Protein AF-A0A212CHK0-F1 (afdb_monomer)

Secondary structure (DSSP, 8-state):
-------------PPP---------------PPP-------------SS-TTS--SSS-HHHHHHHHHHT----HHHHHHHHHHHHHHHHHHHTS-----------------------------STTHHHHHHHHHHHHHHHHHHHHHHHHHHHHHHHHHHHHHHHHHHHHHHHHHHHHHHHHHHHHHHHHHHHHHHHHHHHHHHHHHHHHHHHHHHHHHHHHHHHHHHHHHHHHHHHHHHHHHHHHHHHHHHHHHHHHHHHHHHHHHHHHHHHHHHHHHHHHHHHHHHHHHHHHHHHHHHHHHHHHHHHHHHHHHHHHHHHHHHHHHHHHHHHHHHHHHHHHHHHHHHHHHHHHHHHHHHHHHHHHHHHHHHHHHHHHHHHHHHHHHHHHHHTT--HHHHHHHHHHHTPPP-----

Solvent-accessible surface area (backbone atoms only — not comparable to full-atom values): 24988 Å² total; per-residue (Å²): 133,88,79,88,83,87,93,82,90,80,90,78,90,80,82,83,87,85,85,90,73,89,83,80,84,87,79,91,76,91,79,82,92,78,86,83,77,78,90,71,94,76,80,90,77,76,73,94,63,76,94,76,83,72,85,57,103,58,54,73,68,57,50,52,51,50,50,62,73,66,59,75,77,49,74,70,58,52,52,54,52,52,52,52,54,47,53,56,50,56,66,58,71,76,74,78,83,86,88,89,76,87,82,90,81,83,90,86,78,89,83,87,86,91,84,90,85,89,85,84,88,92,83,82,74,78,58,59,68,57,51,54,57,56,48,52,54,52,50,53,57,46,52,52,54,48,53,53,48,51,54,50,48,56,52,51,51,52,50,52,51,51,54,50,49,52,51,50,49,52,50,51,50,51,50,52,50,52,52,49,52,48,51,54,50,52,51,51,50,49,52,50,51,52,50,53,52,50,50,52,52,51,51,51,52,50,51,53,49,50,51,55,50,50,50,52,50,50,52,53,50,51,52,52,48,50,55,47,54,54,51,50,51,50,51,50,51,52,48,56,52,52,50,54,53,50,50,53,49,52,51,52,50,52,52,49,51,52,52,52,50,52,49,52,51,50,51,48,54,50,49,52,51,52,51,50,48,51,50,52,52,52,51,51,50,53,51,51,52,50,50,52,52,49,52,50,50,51,52,52,50,52,52,47,55,50,50,53,47,54,51,51,52,50,52,53,49,52,50,51,53,48,52,53,49,51,50,52,49,50,51,52,52,49,52,50,51,50,51,52,53,52,48,52,53,48,52,52,51,52,53,51,49,51,51,52,50,51,51,50,50,56,49,52,53,51,48,50,53,49,53,52,51,46,55,49,46,53,53,49,50,53,50,53,49,51,52,49,52,50,46,52,71,74,67,55,63,64,75,58,54,54,52,49,45,62,73,66,65,61,81,75,85,75,89,68,134

Organism: Cervus elaphus hippelaphus (NCBI:txid46360)

InterPro domains:
  IPR033253 Cilia- and flagella-associated protein 45 [PTHR15504] (124-412)
  IPR043597 Trichohyalin-plectin-homology domain [PF13868] (124-398)

pLDDT: mean 74.48, std 21.62, range [24.16, 97.5]

Radius of gyration: 109.78 Å; Cα contacts (8 Å, |Δi|>4): 18; chains: 1; bounding box: 224×121×288 Å

Mean predicted aligned error: 22.97 Å

Structure (mmCIF, N/CA/C/O backbone):
data_AF-A0A212CHK0-F1
#
_entry.id   AF-A0A212CHK0-F1
#
loop_
_atom_site.group_PDB
_atom_site.id
_atom_site.type_symbol
_atom_site.label_atom_id
_atom_site.label_alt_id
_atom_site.label_comp_id
_atom_site.label_asym_id
_atom_site.label_entity_id
_atom_site.label_seq_id
_atom_site.pdbx_PDB_ins_code
_atom_site.Cartn_x
_atom_site.Cartn_y
_atom_site.Cartn_z
_atom_site.occupancy
_atom_site.B_iso_or_equiv
_atom_site.auth_seq_id
_atom_site.auth_comp_id
_atom_site.auth_asym_id
_atom_site.auth_atom_id
_atom_site.pdbx_PDB_model_num
ATOM 1 N N . MET A 1 1 ? -15.078 -37.790 51.119 1.00 42.59 1 MET A N 1
ATOM 2 C CA . MET A 1 1 ? -13.615 -37.647 51.281 1.00 42.59 1 MET A CA 1
ATOM 3 C C . MET A 1 1 ? -13.174 -36.686 50.179 1.00 42.59 1 MET A C 1
ATOM 5 O O . MET A 1 1 ? -13.215 -37.081 49.029 1.00 42.59 1 MET A O 1
ATOM 9 N N . CYS A 1 2 ? -13.102 -35.363 50.384 1.00 36.34 2 CYS A N 1
ATOM 10 C CA . CYS A 1 2 ? -12.072 -34.629 51.151 1.00 36.34 2 CYS A CA 1
ATOM 11 C C . CYS A 1 2 ? -10.680 -35.168 50.753 1.00 36.34 2 CYS A C 1
ATOM 13 O O . CYS A 1 2 ? -10.443 -36.338 51.008 1.00 36.34 2 CYS A O 1
ATOM 15 N N . THR A 1 3 ? -9.770 -34.458 50.074 1.00 38.00 3 THR A N 1
ATOM 16 C CA . THR A 1 3 ? -9.268 -33.097 50.336 1.00 38.00 3 THR A CA 1
ATOM 17 C C . THR A 1 3 ? -8.297 -32.599 49.233 1.00 38.00 3 THR A C 1
ATOM 19 O O . THR A 1 3 ? -7.500 -33.409 48.787 1.00 38.00 3 THR A O 1
ATOM 22 N N . TRP A 1 4 ? -8.337 -31.284 48.911 1.00 39.66 4 TRP A N 1
ATOM 23 C CA . TRP A 1 4 ? -7.228 -30.304 48.680 1.00 39.66 4 TRP A CA 1
ATOM 24 C C . TRP A 1 4 ? -6.095 -30.644 47.665 1.00 39.66 4 TRP A C 1
ATOM 26 O O . TRP A 1 4 ? -5.587 -31.747 47.658 1.00 39.66 4 TRP A O 1
ATOM 36 N N . GLY A 1 5 ? -5.548 -29.776 46.799 1.00 36.69 5 GLY A N 1
ATOM 37 C CA . GLY A 1 5 ? -5.554 -28.315 46.643 1.00 36.69 5 GLY A CA 1
ATOM 38 C C . GLY A 1 5 ? -4.113 -27.777 46.429 1.00 36.69 5 GLY A C 1
ATOM 39 O O . GLY A 1 5 ? -3.226 -28.189 47.164 1.00 36.69 5 GLY A O 1
ATOM 40 N N . ARG A 1 6 ? -3.947 -26.781 45.525 1.00 38.72 6 ARG A N 1
ATOM 41 C CA . ARG A 1 6 ? -2.840 -25.771 45.416 1.00 38.72 6 ARG A CA 1
ATOM 42 C C . ARG A 1 6 ? -1.555 -26.201 44.655 1.00 38.72 6 ARG A C 1
ATOM 44 O O . ARG A 1 6 ? -0.925 -27.168 45.044 1.00 38.72 6 ARG A O 1
ATOM 51 N N . VAL A 1 7 ? -1.207 -25.671 43.465 1.00 40.59 7 VAL A N 1
ATOM 52 C CA . VAL A 1 7 ? -0.761 -24.317 42.999 1.00 40.59 7 VAL A CA 1
ATOM 53 C C . VAL A 1 7 ? 0.659 -23.924 43.450 1.00 40.59 7 VAL A C 1
ATOM 55 O O . VAL A 1 7 ? 0.873 -23.786 44.647 1.00 40.59 7 VAL A O 1
ATOM 58 N N . GLN A 1 8 ? 1.555 -23.688 42.471 1.00 38.44 8 GLN A N 1
ATOM 59 C CA . GLN A 1 8 ? 2.510 -22.559 42.272 1.00 38.44 8 GLN A CA 1
ATOM 60 C C . GLN A 1 8 ? 3.654 -23.032 41.337 1.00 38.44 8 GLN A C 1
ATOM 62 O O . GLN A 1 8 ? 4.304 -24.025 41.628 1.00 38.44 8 GLN A O 1
ATOM 67 N N . SER A 1 9 ? 3.773 -22.568 40.085 1.00 36.16 9 SER A N 1
ATOM 68 C CA . SER A 1 9 ? 4.412 -21.321 39.608 1.00 36.16 9 SER A CA 1
ATOM 69 C C . SER A 1 9 ? 5.868 -21.145 40.056 1.00 36.16 9 SER A C 1
ATOM 71 O O . SER A 1 9 ? 6.132 -20.837 41.215 1.00 36.16 9 SER A O 1
ATOM 73 N N . SER A 1 10 ? 6.805 -21.270 39.115 1.00 38.81 10 SER A N 1
ATOM 74 C CA . SER A 1 10 ? 8.134 -20.657 39.189 1.00 38.81 10 SER A CA 1
ATOM 75 C C . SER A 1 10 ? 8.620 -20.362 37.774 1.00 38.81 10 SER A C 1
ATOM 77 O O . SER A 1 10 ? 8.752 -21.260 36.943 1.00 38.81 10 SER A O 1
ATOM 79 N N . ASP A 1 11 ? 8.808 -19.071 37.540 1.00 37.00 11 ASP A N 1
ATOM 80 C CA . ASP A 1 11 ? 9.405 -18.448 36.374 1.00 37.00 11 ASP A CA 1
ATOM 81 C C . ASP A 1 11 ? 10.793 -19.021 36.065 1.00 37.00 11 ASP A C 1
ATOM 83 O O . ASP A 1 11 ? 11.633 -19.173 36.952 1.00 37.00 11 ASP A O 1
ATOM 87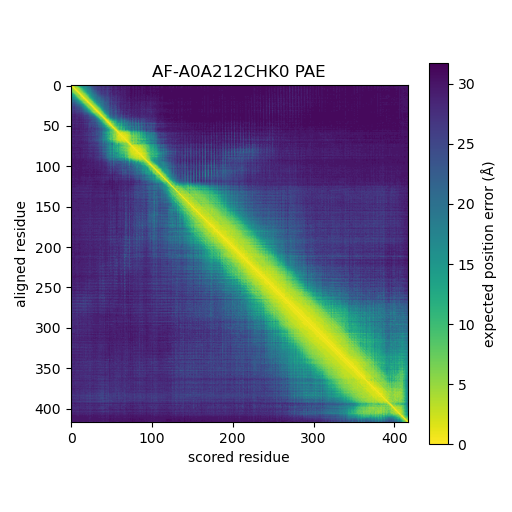 N N . ALA A 1 12 ? 11.059 -19.263 34.784 1.00 38.78 12 ALA A N 1
ATOM 88 C CA . ALA A 1 12 ? 12.414 -19.385 34.266 1.00 38.78 12 ALA A CA 1
ATOM 89 C C . ALA A 1 12 ? 12.515 -18.588 32.964 1.00 38.78 12 ALA A C 1
ATOM 91 O O . ALA A 1 12 ? 12.194 -19.046 31.869 1.00 38.78 12 ALA A O 1
ATOM 92 N N . THR A 1 13 ? 12.929 -17.343 33.154 1.00 37.62 13 THR A N 1
ATOM 93 C CA . THR A 1 13 ? 13.432 -16.377 32.184 1.00 37.62 13 THR A CA 1
ATOM 94 C C . THR A 1 13 ? 14.396 -17.033 31.191 1.00 37.62 13 THR A C 1
ATOM 96 O O . THR A 1 13 ? 15.490 -17.450 31.563 1.00 37.62 13 THR A O 1
ATOM 99 N N . LEU A 1 14 ? 14.007 -17.099 29.918 1.00 41.62 14 LEU A N 1
ATOM 100 C CA . LEU A 1 14 ? 14.894 -17.426 28.801 1.00 41.62 14 LEU A CA 1
ATOM 101 C C . LEU A 1 14 ? 15.418 -16.119 28.185 1.00 41.62 14 LEU A C 1
ATOM 103 O O . LEU A 1 14 ? 14.599 -15.316 27.731 1.00 41.62 14 LEU A O 1
ATOM 107 N N . PRO A 1 15 ? 16.739 -15.885 28.115 1.00 45.19 15 PRO A N 1
ATOM 108 C CA . PRO A 1 15 ? 17.293 -14.851 27.259 1.00 45.19 15 PRO A CA 1
ATOM 109 C C . PRO A 1 15 ? 17.576 -15.430 25.861 1.00 45.19 15 PRO A C 1
ATOM 111 O O . PRO A 1 15 ? 18.290 -16.417 25.705 1.00 45.19 15 PRO A O 1
ATOM 114 N N . LEU A 1 16 ? 17.013 -14.796 24.833 1.00 40.41 16 LEU A N 1
ATOM 115 C CA . LEU A 1 16 ? 17.616 -14.729 23.492 1.00 40.41 16 LEU A CA 1
ATOM 116 C C . LEU A 1 16 ? 18.793 -13.722 23.541 1.00 40.41 16 LEU A C 1
ATOM 118 O O . LEU A 1 16 ? 18.836 -12.952 24.506 1.00 40.41 16 LEU A O 1
ATOM 122 N N . PRO A 1 17 ? 19.673 -13.588 22.524 1.00 48.03 17 PRO A N 1
ATOM 123 C CA . PRO A 1 17 ? 19.713 -14.251 21.210 1.00 48.03 17 PRO A CA 1
ATOM 124 C C . PRO A 1 17 ? 21.125 -14.751 20.815 1.00 48.03 17 PRO A C 1
ATOM 126 O O . PRO A 1 17 ? 22.117 -14.219 21.288 1.00 48.03 17 PRO A O 1
ATOM 129 N N . GLU A 1 18 ? 21.254 -15.658 19.843 1.00 35.25 18 GLU A N 1
ATOM 130 C CA . GLU A 1 18 ? 22.513 -15.748 19.082 1.00 35.25 18 GLU A CA 1
ATOM 131 C C . GLU A 1 18 ? 22.268 -16.236 17.650 1.00 35.25 18 GLU A C 1
ATOM 133 O O . GLU A 1 18 ? 21.926 -17.385 17.373 1.00 35.25 18 GLU A O 1
ATOM 138 N N . THR A 1 19 ? 22.386 -15.288 16.726 1.00 39.59 19 THR A N 1
ATOM 139 C CA . THR A 1 19 ? 22.389 -15.483 15.280 1.00 39.59 19 THR A CA 1
ATOM 140 C C . THR A 1 19 ? 23.765 -15.984 14.850 1.00 39.59 19 THR A C 1
ATOM 142 O O . THR A 1 19 ? 24.755 -15.264 14.981 1.00 39.59 19 THR A O 1
ATOM 145 N N . ALA A 1 20 ? 23.827 -17.195 14.306 1.00 38.00 20 ALA A N 1
ATOM 146 C CA . ALA A 1 20 ? 25.030 -17.740 13.696 1.00 38.00 20 ALA A CA 1
ATOM 147 C C . ALA A 1 20 ? 25.299 -17.068 12.335 1.00 38.00 20 ALA A C 1
ATOM 149 O O . ALA A 1 20 ? 24.594 -17.319 11.359 1.00 38.00 20 ALA A O 1
ATOM 150 N N . SER A 1 21 ? 26.349 -16.246 12.282 1.00 37.97 21 SER A N 1
ATOM 151 C CA . SER A 1 21 ? 27.057 -15.860 11.055 1.00 37.97 21 SER A CA 1
ATOM 152 C C . SER A 1 21 ? 28.495 -16.394 11.136 1.00 37.97 21 SER A C 1
ATOM 154 O O . SER A 1 21 ? 29.091 -16.330 12.213 1.00 37.97 21 SER A O 1
ATOM 156 N N . PRO A 1 22 ? 29.092 -16.914 10.047 1.00 45.50 22 PRO A N 1
ATOM 157 C CA . PRO A 1 22 ? 30.382 -17.595 10.110 1.00 45.50 22 PRO A CA 1
ATOM 158 C C . PRO A 1 22 ? 31.539 -16.589 10.133 1.00 45.50 22 PRO A C 1
ATOM 160 O O . PRO A 1 22 ? 31.716 -15.811 9.196 1.00 45.50 22 PRO A O 1
ATOM 163 N N . GLN A 1 23 ? 32.366 -16.642 11.178 1.00 33.50 23 GLN A N 1
ATOM 164 C CA . GLN A 1 23 ? 33.664 -15.972 11.216 1.00 33.50 23 GLN A CA 1
ATOM 165 C C . GLN A 1 23 ? 34.718 -16.867 10.551 1.00 33.50 23 GLN A C 1
ATOM 167 O O . GLN A 1 23 ? 35.047 -17.935 11.061 1.00 33.50 23 GLN A O 1
ATOM 172 N N . TRP A 1 24 ? 35.262 -16.422 9.417 1.00 36.44 24 TRP A N 1
ATOM 173 C CA . TRP A 1 24 ? 36.503 -16.967 8.869 1.00 36.44 24 TRP A CA 1
ATOM 174 C C . TRP A 1 24 ? 37.696 -16.286 9.541 1.00 36.44 24 TRP A C 1
ATOM 176 O O . TRP A 1 24 ? 37.832 -15.062 9.539 1.00 36.44 24 TRP A O 1
ATOM 186 N N . THR A 1 25 ? 38.556 -17.110 10.127 1.00 37.00 25 THR A N 1
ATOM 187 C CA . THR A 1 25 ? 39.819 -16.754 10.771 1.00 37.00 25 THR A CA 1
ATOM 188 C C . THR A 1 25 ? 40.816 -16.177 9.768 1.00 37.00 25 THR A C 1
ATOM 190 O O . THR A 1 25 ? 41.118 -16.792 8.746 1.00 37.00 25 THR A O 1
ATOM 193 N N . ARG A 1 26 ? 41.366 -15.003 10.088 1.00 33.22 26 ARG A N 1
ATOM 194 C CA . ARG A 1 26 ? 42.409 -14.313 9.324 1.00 33.22 26 ARG A CA 1
ATOM 195 C C . ARG A 1 26 ? 43.784 -14.760 9.838 1.00 33.22 26 ARG A C 1
ATOM 197 O O . ARG A 1 26 ? 44.260 -14.233 10.838 1.00 33.22 26 ARG A O 1
ATOM 204 N N . SER A 1 27 ? 44.418 -15.719 9.162 1.00 36.66 27 SER A N 1
ATOM 205 C CA . SER A 1 27 ? 45.854 -15.992 9.321 1.00 36.66 27 SER A CA 1
ATOM 206 C C . SER A 1 27 ? 46.654 -15.091 8.386 1.00 36.66 27 SER A C 1
ATOM 208 O O . SER A 1 27 ? 46.374 -14.999 7.192 1.00 36.66 27 SER A O 1
ATOM 210 N N . ALA A 1 28 ? 47.628 -14.394 8.963 1.00 39.38 28 ALA A N 1
ATOM 211 C CA . ALA A 1 28 ? 48.512 -13.456 8.297 1.00 39.38 28 ALA A CA 1
ATOM 212 C C . ALA A 1 28 ? 49.558 -14.181 7.434 1.00 39.38 28 ALA A C 1
ATOM 214 O O . ALA A 1 28 ? 50.345 -14.973 7.944 1.00 39.38 28 ALA A O 1
ATOM 215 N N . VAL A 1 29 ? 49.597 -13.843 6.145 1.00 39.09 29 VAL A N 1
ATOM 216 C CA . VAL A 1 29 ? 50.766 -13.996 5.272 1.00 39.09 29 VAL A CA 1
ATOM 217 C C . VAL A 1 29 ? 50.895 -12.693 4.487 1.00 39.09 29 VAL A C 1
ATOM 219 O O . VAL A 1 29 ? 49.965 -12.282 3.795 1.00 39.09 29 VAL A O 1
ATOM 222 N N . SER A 1 30 ? 52.026 -12.012 4.659 1.00 42.72 30 SER A N 1
ATOM 223 C CA . SER A 1 30 ? 52.388 -10.786 3.945 1.00 42.72 30 SER A CA 1
ATOM 224 C C . SER A 1 30 ? 52.607 -11.036 2.450 1.00 42.72 30 SER A C 1
ATOM 226 O O . SER A 1 30 ? 53.279 -12.008 2.101 1.00 42.72 30 SER A O 1
ATOM 228 N N . PRO A 1 31 ? 52.204 -10.091 1.583 1.00 38.75 31 PRO A N 1
ATOM 229 C CA . PRO A 1 31 ? 52.896 -9.849 0.327 1.00 38.75 31 PRO A CA 1
ATOM 230 C C . PRO A 1 31 ? 53.452 -8.417 0.235 1.00 38.75 31 PRO A C 1
ATOM 232 O O . PRO A 1 31 ? 52.946 -7.470 0.835 1.00 38.75 31 PRO A O 1
ATOM 235 N N . ALA A 1 32 ? 54.547 -8.315 -0.516 1.00 36.56 32 ALA A N 1
ATOM 236 C CA . ALA A 1 32 ? 55.335 -7.128 -0.833 1.00 36.56 32 ALA A CA 1
ATOM 237 C C . ALA A 1 32 ? 54.521 -5.988 -1.497 1.00 36.56 32 ALA A C 1
ATOM 239 O O . ALA A 1 32 ? 53.459 -6.245 -2.067 1.00 36.56 32 ALA A O 1
ATOM 240 N N . PRO A 1 33 ? 55.012 -4.731 -1.466 1.00 41.34 33 PRO A N 1
ATOM 241 C CA . PRO A 1 33 ? 54.261 -3.577 -1.944 1.00 41.34 33 PRO A CA 1
ATOM 242 C C . PRO A 1 33 ? 54.371 -3.433 -3.468 1.00 41.34 33 PRO A C 1
ATOM 244 O O . PRO A 1 33 ? 55.453 -3.198 -4.002 1.00 41.34 33 PRO A O 1
ATOM 247 N N . PHE A 1 34 ? 53.236 -3.525 -4.161 1.00 31.08 34 PHE A N 1
ATOM 248 C CA . PHE A 1 34 ? 53.079 -3.026 -5.526 1.00 31.08 34 PHE A CA 1
ATOM 249 C C . PHE A 1 34 ? 52.366 -1.674 -5.442 1.00 31.08 34 PHE A C 1
ATOM 251 O O . PHE A 1 34 ? 51.260 -1.569 -4.915 1.00 31.08 34 PHE A O 1
ATOM 258 N N . SER A 1 35 ? 53.052 -0.622 -5.874 1.00 35.75 35 SER A N 1
ATOM 259 C CA . SER A 1 35 ? 52.590 0.761 -5.813 1.00 35.75 35 SER A CA 1
ATOM 260 C C . SER A 1 35 ? 51.571 1.047 -6.918 1.00 35.75 35 SER A C 1
ATOM 262 O O . SER A 1 35 ? 51.949 1.187 -8.081 1.00 35.75 35 SER A O 1
ATOM 264 N N . GLU A 1 36 ? 50.299 1.206 -6.561 1.00 33.25 36 GLU A N 1
ATOM 265 C CA . GLU A 1 36 ? 49.325 1.907 -7.403 1.00 33.25 36 GLU A CA 1
ATOM 266 C C . GLU A 1 36 ? 49.370 3.404 -7.076 1.00 33.25 36 GLU A C 1
ATOM 268 O O . GLU A 1 36 ? 48.794 3.880 -6.097 1.00 33.25 36 GLU A O 1
ATOM 273 N N . ALA A 1 37 ? 50.113 4.149 -7.894 1.00 34.62 37 ALA A N 1
ATOM 274 C CA . ALA A 1 37 ? 50.021 5.598 -7.952 1.00 34.62 37 ALA A CA 1
ATOM 275 C C . ALA A 1 37 ? 48.796 5.990 -8.791 1.00 34.62 37 ALA A C 1
ATOM 277 O O . ALA A 1 37 ? 48.556 5.443 -9.868 1.00 34.62 37 ALA A O 1
ATOM 278 N N . GLY A 1 38 ? 48.023 6.938 -8.262 1.00 32.97 38 GLY A N 1
ATOM 279 C CA . GLY A 1 38 ? 46.805 7.457 -8.864 1.00 32.97 38 GLY A CA 1
ATOM 280 C C . GLY A 1 38 ? 47.015 8.053 -10.254 1.00 32.97 38 GLY A C 1
ATOM 281 O O . GLY A 1 38 ? 48.047 8.646 -10.569 1.00 32.97 38 GLY A O 1
ATOM 282 N N . TRP A 1 39 ? 45.981 7.914 -11.076 1.00 33.09 39 TRP A N 1
ATOM 283 C CA . TRP A 1 39 ? 45.903 8.487 -12.409 1.00 33.09 39 TRP A CA 1
ATOM 284 C C . TRP A 1 39 ? 45.659 9.993 -12.296 1.00 33.09 39 TRP A C 1
ATOM 286 O O . TRP A 1 39 ? 44.525 10.464 -12.229 1.00 33.09 39 TRP A O 1
ATOM 296 N N . ALA A 1 40 ? 46.757 10.741 -12.251 1.00 34.72 40 ALA A N 1
ATOM 297 C CA . ALA A 1 40 ? 46.793 12.149 -12.597 1.00 34.72 40 ALA A CA 1
ATOM 298 C C . ALA A 1 40 ? 46.912 12.292 -14.123 1.00 34.72 40 ALA A C 1
ATOM 300 O O . ALA A 1 40 ? 47.683 11.596 -14.781 1.00 34.72 40 ALA A O 1
ATOM 301 N N . VAL A 1 41 ? 46.120 13.211 -14.665 1.00 44.12 41 VAL A N 1
ATOM 302 C CA . VAL A 1 41 ? 46.109 13.680 -16.054 1.00 44.12 41 VAL A CA 1
ATOM 303 C C . VAL A 1 41 ? 47.526 13.985 -16.555 1.00 44.12 41 VAL A C 1
ATOM 305 O O . VAL A 1 41 ? 48.172 14.870 -16.007 1.00 44.12 41 VAL A O 1
ATOM 308 N N . MET A 1 42 ? 47.972 13.328 -17.632 1.00 35.50 42 MET A N 1
ATOM 309 C CA . MET A 1 42 ? 49.128 13.747 -18.437 1.00 35.50 42 MET A CA 1
ATOM 310 C C . MET A 1 42 ? 48.898 13.374 -19.905 1.00 35.50 42 MET A C 1
ATOM 312 O O . MET A 1 42 ? 48.669 12.214 -20.245 1.00 35.50 42 MET A O 1
ATOM 316 N N . GLY A 1 43 ? 48.926 14.392 -20.765 1.00 37.22 43 GLY A N 1
ATOM 317 C CA . GLY A 1 43 ? 48.788 14.260 -22.207 1.00 37.22 43 GLY A CA 1
ATOM 318 C C . GLY A 1 43 ? 49.894 13.416 -22.835 1.00 37.22 43 GLY A C 1
ATOM 319 O O . GLY A 1 43 ? 51.031 13.371 -22.364 1.00 37.22 43 GLY A O 1
ATOM 320 N N . VAL A 1 44 ? 49.548 12.770 -23.944 1.00 41.28 44 VAL A N 1
ATOM 321 C CA . VAL A 1 44 ? 50.505 12.118 -24.835 1.00 41.28 44 VAL A CA 1
ATOM 322 C C . VAL A 1 44 ? 51.387 13.207 -25.450 1.00 41.28 44 VAL A C 1
ATOM 324 O O . VAL A 1 44 ? 50.962 13.923 -26.353 1.00 41.28 44 VAL A O 1
ATOM 327 N N . SER A 1 45 ? 52.611 13.357 -24.945 1.00 45.62 45 SER A N 1
ATOM 328 C CA . SER A 1 45 ? 53.655 14.127 -25.620 1.00 45.62 45 SER A CA 1
ATOM 329 C C . SER A 1 45 ? 54.304 13.221 -26.662 1.00 45.62 45 SER A C 1
ATOM 331 O O . SER A 1 45 ? 55.056 12.308 -26.322 1.00 45.62 45 SER A O 1
ATOM 333 N N . ILE A 1 46 ? 53.967 13.434 -27.934 1.00 50.09 46 ILE A N 1
ATOM 334 C CA . ILE A 1 46 ? 54.680 12.821 -29.058 1.00 50.09 46 ILE A CA 1
ATOM 335 C C . ILE A 1 46 ? 56.071 13.476 -29.101 1.00 50.09 46 ILE A C 1
ATOM 337 O O . ILE A 1 46 ? 56.142 14.705 -29.208 1.00 50.09 46 ILE A O 1
ATOM 341 N N . PRO A 1 47 ? 57.180 12.719 -29.028 1.00 48.59 47 PRO A N 1
ATOM 342 C CA . PRO A 1 47 ? 58.510 13.294 -29.176 1.00 48.59 47 PRO A CA 1
ATOM 343 C C . PRO A 1 47 ? 58.612 13.941 -30.558 1.00 48.59 47 PRO A C 1
ATOM 345 O O . PRO A 1 47 ? 58.438 13.278 -31.576 1.00 48.59 47 PRO A O 1
ATOM 348 N N . THR A 1 48 ? 58.899 15.239 -30.620 1.00 57.16 48 THR A N 1
ATOM 349 C CA . THR A 1 48 ? 59.031 15.952 -31.904 1.00 57.16 48 THR A CA 1
ATOM 350 C C . THR A 1 48 ? 60.322 15.589 -32.646 1.00 57.16 48 THR A C 1
ATOM 352 O O . THR A 1 48 ? 60.521 16.017 -33.780 1.00 57.16 48 THR A O 1
ATOM 355 N N . LYS A 1 49 ? 61.216 14.816 -32.016 1.00 61.59 49 LYS A N 1
ATOM 356 C CA . LYS A 1 49 ? 62.445 14.289 -32.610 1.00 61.59 49 LYS A CA 1
ATOM 357 C C . LYS A 1 49 ? 62.671 12.848 -32.167 1.00 61.59 49 LYS A C 1
ATOM 359 O O . LYS A 1 49 ? 62.514 12.518 -30.994 1.00 61.59 49 LYS A O 1
ATOM 364 N N . ASP A 1 50 ? 63.036 12.028 -33.142 1.00 56.00 50 ASP A N 1
ATOM 365 C CA . ASP A 1 50 ? 63.271 10.594 -33.020 1.00 56.00 50 ASP A CA 1
ATOM 366 C C . ASP A 1 50 ? 64.616 10.328 -32.303 1.00 56.00 50 ASP A C 1
ATOM 368 O O . ASP A 1 50 ? 65.643 10.848 -32.748 1.00 56.00 50 ASP A O 1
ATOM 372 N N . PRO A 1 51 ? 64.658 9.564 -31.192 1.00 57.62 51 PRO A N 1
ATOM 373 C CA . PRO A 1 51 ? 65.884 9.338 -30.419 1.00 57.62 51 PRO A CA 1
ATOM 374 C C . PRO A 1 51 ? 66.871 8.362 -31.083 1.00 57.62 51 PRO A C 1
ATOM 376 O O . PRO A 1 51 ? 67.982 8.199 -30.585 1.00 57.62 51 PRO A O 1
ATOM 379 N N . SER A 1 52 ? 66.485 7.708 -32.185 1.00 62.25 52 SER A N 1
ATOM 380 C CA . SER A 1 52 ? 67.296 6.677 -32.850 1.00 62.25 52 SER A CA 1
ATOM 381 C C . SER A 1 52 ? 68.117 7.173 -34.049 1.00 62.25 52 SER A C 1
ATOM 383 O O . SER A 1 52 ? 69.061 6.499 -34.450 1.00 62.25 52 SER A O 1
ATOM 385 N N . GLY A 1 53 ? 67.780 8.329 -34.641 1.00 59.34 53 GLY A N 1
ATOM 386 C CA . GLY A 1 53 ? 68.489 8.907 -35.797 1.00 59.34 53 GLY A CA 1
ATOM 387 C C . GLY A 1 53 ? 68.519 8.046 -37.073 1.00 59.34 53 GLY A C 1
ATOM 388 O O . GLY A 1 53 ? 69.196 8.412 -38.029 1.00 59.34 53 GLY A O 1
ATOM 389 N N . GLN A 1 54 ? 67.800 6.919 -37.110 1.00 57.69 54 GLN A N 1
ATOM 390 C CA . GLN A 1 54 ? 67.856 5.910 -38.178 1.00 57.69 54 GLN A CA 1
ATOM 391 C C . GLN A 1 54 ? 66.528 5.776 -38.942 1.00 57.69 54 GLN A C 1
ATOM 393 O O . GLN A 1 54 ? 66.216 4.720 -39.485 1.00 57.69 54 GLN A O 1
ATOM 398 N N . SER A 1 55 ? 65.726 6.842 -38.987 1.00 53.31 55 SER A N 1
ATOM 399 C CA . SER A 1 55 ? 64.419 6.857 -39.661 1.00 53.31 55 SER A CA 1
ATOM 400 C C . SER A 1 55 ? 64.414 7.518 -41.045 1.00 53.31 55 SER A C 1
ATOM 402 O O . SER A 1 55 ? 63.363 7.582 -41.681 1.00 53.31 55 SER A O 1
ATOM 404 N N . LEU A 1 56 ? 65.568 7.954 -41.568 1.00 58.31 56 LEU A N 1
ATOM 405 C CA . LEU A 1 56 ? 65.704 8.281 -42.990 1.00 58.31 56 LEU A CA 1
ATOM 406 C C . LEU A 1 56 ? 66.210 7.062 -43.771 1.00 58.31 56 LEU A C 1
ATOM 408 O O . LEU A 1 56 ? 67.179 6.419 -43.385 1.00 58.31 56 LEU A O 1
ATOM 412 N N . ILE A 1 57 ? 65.603 6.814 -44.935 1.00 60.06 57 ILE A N 1
ATOM 413 C CA . ILE A 1 57 ? 66.024 5.801 -45.928 1.00 60.06 57 ILE A CA 1
ATOM 414 C C . ILE A 1 57 ? 67.459 6.079 -46.455 1.00 60.06 57 ILE A C 1
ATOM 416 O O . ILE A 1 57 ? 68.054 5.237 -47.120 1.00 60.06 57 ILE A O 1
ATOM 420 N N . ILE A 1 58 ? 68.029 7.252 -46.144 1.00 64.81 58 ILE A N 1
ATOM 421 C CA . ILE A 1 58 ? 69.337 7.755 -46.581 1.00 64.81 58 ILE A CA 1
ATOM 422 C C . ILE A 1 58 ? 70.133 8.218 -45.350 1.00 64.81 58 ILE A C 1
ATOM 424 O O . ILE A 1 58 ? 69.566 8.819 -44.436 1.00 64.81 58 ILE A O 1
ATOM 428 N N . SER A 1 59 ? 71.443 7.954 -45.322 1.00 73.75 59 SER A N 1
ATOM 429 C CA . SER A 1 59 ? 72.308 8.318 -44.192 1.00 73.75 59 SER A CA 1
ATOM 430 C C . SER A 1 59 ? 72.369 9.846 -43.969 1.00 73.75 59 SER A C 1
ATOM 432 O O . SER A 1 59 ? 72.286 10.610 -44.935 1.00 73.75 59 SER A O 1
ATOM 434 N N . PRO A 1 60 ? 72.549 10.342 -42.726 1.00 72.00 60 PRO A N 1
ATOM 435 C CA . PRO A 1 60 ? 72.672 11.782 -42.455 1.00 72.00 60 PRO A CA 1
ATOM 436 C C . PRO A 1 60 ? 73.806 12.464 -43.238 1.00 72.00 60 PRO A C 1
ATOM 438 O O . PRO A 1 60 ? 73.688 13.625 -43.627 1.00 72.00 60 PRO A O 1
ATOM 441 N N . GLU A 1 61 ? 74.884 11.729 -43.514 1.00 76.00 61 GLU A N 1
ATOM 442 C CA . GLU A 1 61 ? 76.012 12.192 -44.326 1.00 76.00 61 GLU A CA 1
ATOM 443 C C . GLU A 1 61 ? 75.618 12.360 -45.798 1.00 76.00 61 GLU A C 1
ATOM 445 O O . GLU A 1 61 ? 75.941 13.376 -46.413 1.00 76.00 61 GLU A O 1
ATOM 450 N N . GLU A 1 62 ? 74.866 11.415 -46.368 1.00 76.88 62 GLU A N 1
ATOM 451 C CA . GLU A 1 62 ? 74.326 11.547 -47.724 1.00 76.88 62 GLU A CA 1
ATOM 452 C C . GLU A 1 62 ? 73.253 12.627 -47.820 1.00 76.88 62 GLU A C 1
ATOM 454 O O . GLU A 1 62 ? 73.196 13.328 -48.829 1.00 76.88 62 GLU A O 1
ATOM 459 N N . PHE A 1 63 ? 72.451 12.820 -46.773 1.00 77.94 63 PHE A N 1
ATOM 460 C CA . PHE A 1 63 ? 71.479 13.906 -46.709 1.00 77.94 63 PHE A CA 1
ATOM 461 C C . PHE A 1 63 ? 72.163 15.278 -46.744 1.00 77.94 63 PHE A C 1
ATOM 463 O O . PHE A 1 63 ? 71.801 16.117 -47.569 1.00 77.94 63 PHE A O 1
ATOM 470 N N . GLU A 1 64 ? 73.194 15.505 -45.924 1.00 79.50 64 GLU A N 1
ATOM 471 C CA . GLU A 1 64 ? 73.948 16.762 -45.970 1.00 79.50 64 GLU A CA 1
ATOM 472 C C . GLU A 1 64 ? 74.739 16.899 -47.281 1.00 79.50 64 GLU A C 1
ATOM 474 O O . GLU A 1 64 ? 74.796 17.992 -47.842 1.00 79.50 64 GLU A O 1
ATOM 479 N N . ARG A 1 65 ? 75.263 15.808 -47.859 1.00 79.94 65 ARG A N 1
ATOM 480 C CA . ARG A 1 65 ? 75.924 15.843 -49.177 1.00 79.94 65 ARG A CA 1
ATOM 481 C C . ARG A 1 65 ? 74.963 16.262 -50.293 1.00 79.94 65 ARG A C 1
ATOM 483 O O . ARG A 1 65 ? 75.329 17.075 -51.139 1.00 79.94 65 ARG A O 1
ATOM 490 N N . ILE A 1 66 ? 73.738 15.734 -50.289 1.00 77.25 66 ILE A N 1
ATOM 491 C CA . ILE A 1 66 ? 72.679 16.106 -51.239 1.00 77.25 66 ILE A CA 1
ATOM 492 C C . ILE A 1 66 ? 72.244 17.554 -51.000 1.00 77.25 66 ILE A C 1
ATOM 494 O O . ILE A 1 66 ? 72.083 18.307 -51.956 1.00 77.25 66 ILE A O 1
ATOM 498 N N . LYS A 1 67 ? 72.134 17.982 -49.741 1.00 74.50 67 LYS A N 1
ATOM 499 C CA . LYS A 1 67 ? 71.785 19.356 -49.366 1.00 74.50 67 LYS A CA 1
ATOM 500 C C . LYS A 1 67 ? 72.831 20.368 -49.841 1.00 74.50 67 LYS A C 1
ATOM 502 O O . LYS A 1 67 ? 72.453 21.336 -50.493 1.00 74.50 67 LYS A O 1
ATOM 507 N N . TRP A 1 68 ? 74.123 20.103 -49.634 1.00 75.62 68 TRP A N 1
ATOM 508 C CA . TRP A 1 68 ? 75.221 20.921 -50.168 1.00 75.62 68 TRP A CA 1
ATOM 509 C C . TRP A 1 68 ? 75.277 20.912 -51.701 1.00 75.62 68 TRP A C 1
ATOM 511 O O . TRP A 1 68 ? 75.504 21.957 -52.302 1.00 75.62 68 TRP A O 1
ATOM 521 N N . ALA A 1 69 ? 75.021 19.769 -52.346 1.00 71.88 69 ALA A N 1
ATOM 522 C CA . ALA A 1 69 ? 74.998 19.668 -53.808 1.00 71.88 69 ALA A CA 1
ATOM 523 C C . ALA A 1 69 ? 73.772 20.349 -54.449 1.00 71.88 69 ALA A C 1
ATOM 525 O O . ALA A 1 69 ? 73.841 20.790 -55.593 1.00 71.88 69 ALA A O 1
ATOM 526 N N . SER A 1 70 ? 72.658 20.439 -53.717 1.00 68.75 70 SER A N 1
ATOM 527 C CA . SER A 1 70 ? 71.419 21.102 -54.149 1.00 68.75 70 SER A CA 1
ATOM 528 C C . SER A 1 70 ? 71.367 22.598 -53.818 1.00 68.75 70 SER A C 1
ATOM 530 O O . SER A 1 70 ? 70.420 23.278 -54.214 1.00 68.75 70 SER A O 1
ATOM 532 N N . HIS A 1 71 ? 72.359 23.123 -53.091 1.00 73.62 71 HIS A N 1
ATOM 533 C CA . HIS A 1 71 ? 72.400 24.528 -52.713 1.00 73.62 71 HIS A CA 1
ATOM 534 C C . HIS A 1 71 ? 72.733 25.400 -53.931 1.00 73.62 71 HIS A C 1
ATOM 536 O O . HIS A 1 71 ? 73.872 25.470 -54.391 1.00 73.62 71 HIS A O 1
ATOM 542 N N . VAL A 1 72 ? 71.708 26.055 -54.473 1.00 71.00 72 VAL A N 1
ATOM 543 C CA . VAL A 1 72 ? 71.842 27.038 -55.549 1.00 71.00 72 VAL A CA 1
ATOM 544 C C . VAL A 1 72 ? 72.239 28.373 -54.919 1.00 71.00 72 VAL A C 1
ATOM 546 O O . VAL A 1 72 ? 71.458 28.946 -54.162 1.00 71.00 72 VAL A O 1
ATOM 549 N N . LEU A 1 73 ? 73.455 28.839 -55.228 1.00 65.50 73 LEU A N 1
ATOM 550 C CA . LEU A 1 73 ? 74.006 30.108 -54.740 1.00 65.50 73 LEU A CA 1
ATOM 551 C C . LEU A 1 73 ? 73.064 31.270 -55.071 1.00 65.50 73 LEU A C 1
ATOM 553 O O . LEU A 1 73 ? 72.570 31.397 -56.196 1.00 65.50 73 LEU A O 1
ATOM 557 N N . THR A 1 74 ? 72.828 32.124 -54.084 1.00 72.56 74 THR A N 1
ATOM 558 C CA . THR A 1 74 ? 71.995 33.316 -54.246 1.00 72.56 74 THR A CA 1
ATOM 559 C C . THR A 1 74 ? 72.712 34.367 -55.102 1.00 72.56 74 THR A C 1
ATOM 561 O O . THR A 1 74 ? 73.933 34.345 -55.270 1.00 72.56 74 THR A O 1
ATOM 564 N N . ARG A 1 75 ? 71.954 35.300 -55.693 1.00 66.31 75 ARG A N 1
ATOM 565 C CA . ARG A 1 75 ? 72.483 36.311 -56.631 1.00 66.31 75 ARG A CA 1
ATOM 566 C C . ARG A 1 75 ? 73.626 37.140 -56.023 1.00 66.31 75 ARG A C 1
ATOM 568 O O . ARG A 1 75 ? 74.601 37.428 -56.706 1.00 66.31 75 ARG A O 1
ATOM 575 N N . GLU A 1 76 ? 73.537 37.429 -54.729 1.00 75.62 76 GLU A N 1
ATOM 576 C CA . GLU A 1 76 ? 74.544 38.176 -53.964 1.00 75.62 76 GLU A CA 1
ATOM 577 C C . GLU A 1 76 ? 75.858 37.386 -53.785 1.00 75.62 76 GLU A C 1
ATOM 579 O O . GLU A 1 76 ? 76.948 37.955 -53.833 1.00 75.62 76 GLU A O 1
ATOM 584 N N . GLU A 1 77 ? 75.786 36.057 -53.661 1.00 75.31 77 GLU A N 1
ATOM 585 C CA . GLU A 1 77 ? 76.963 35.186 -53.524 1.00 75.31 77 GLU A CA 1
ATOM 586 C C . GLU A 1 77 ? 77.691 34.972 -54.861 1.00 75.31 77 GLU A C 1
ATOM 588 O O . GLU A 1 77 ? 78.921 34.868 -54.898 1.00 75.31 77 GLU A O 1
ATOM 593 N N . LEU A 1 78 ? 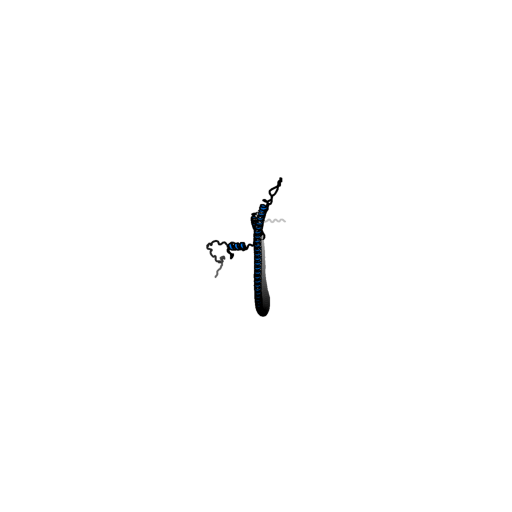76.951 34.953 -55.975 1.00 71.19 78 LEU A N 1
ATOM 594 C CA . LEU A 1 78 ? 77.515 34.963 -57.330 1.00 71.19 78 LEU A CA 1
ATOM 595 C C . LEU A 1 78 ? 78.266 36.269 -57.612 1.00 71.19 78 LEU A C 1
ATOM 597 O O . LEU A 1 78 ? 79.402 36.230 -58.088 1.00 71.19 78 LEU A O 1
ATOM 601 N N . GLU A 1 79 ? 77.678 37.411 -57.251 1.00 75.62 79 GLU A N 1
ATOM 602 C CA . GLU A 1 79 ? 78.302 38.728 -57.411 1.00 75.62 79 GLU A CA 1
ATOM 603 C C . GLU A 1 79 ? 79.578 38.862 -56.562 1.00 75.62 79 GLU A C 1
ATOM 605 O O . GLU A 1 79 ? 80.589 39.376 -57.044 1.00 75.62 79 GLU A O 1
ATOM 610 N N . ALA A 1 80 ? 79.596 38.322 -55.338 1.00 78.44 80 ALA A N 1
ATOM 611 C CA . ALA A 1 80 ? 80.801 38.283 -54.506 1.00 78.44 80 ALA A CA 1
ATOM 612 C C . ALA A 1 80 ? 81.931 37.446 -55.140 1.00 78.44 80 ALA A C 1
ATOM 614 O O . ALA A 1 80 ? 83.108 37.824 -55.080 1.00 78.44 80 ALA A O 1
ATOM 615 N N . ARG A 1 81 ? 81.587 36.328 -55.793 1.00 71.06 81 ARG A N 1
ATOM 616 C CA . ARG A 1 81 ? 82.554 35.446 -56.462 1.00 71.06 81 ARG A CA 1
ATOM 617 C C . ARG A 1 81 ? 83.091 36.054 -57.759 1.00 71.06 81 ARG A C 1
ATOM 619 O O . ARG A 1 81 ? 84.290 35.964 -58.017 1.00 71.06 81 ARG A O 1
ATOM 626 N N . GLU A 1 82 ? 82.245 36.730 -58.535 1.00 69.12 82 GLU A N 1
ATOM 627 C CA . GLU A 1 82 ? 82.672 37.497 -59.712 1.00 69.12 82 GLU A CA 1
ATOM 628 C C . GLU A 1 82 ? 83.566 38.680 -59.327 1.00 69.12 82 GLU A C 1
ATOM 630 O O . GLU A 1 82 ? 84.577 38.919 -59.984 1.00 69.12 82 GLU A O 1
ATOM 635 N N . GLN A 1 83 ? 83.259 39.387 -58.235 1.00 70.38 83 GLN A N 1
ATOM 636 C CA . GLN A 1 83 ? 84.105 40.469 -57.727 1.00 70.38 83 GLN A CA 1
ATOM 637 C C . GLN A 1 83 ? 85.473 39.965 -57.250 1.00 70.38 83 GLN A C 1
ATOM 639 O O . GLN A 1 83 ? 86.481 40.628 -57.499 1.00 70.38 83 GLN A O 1
ATOM 644 N N . ALA A 1 84 ? 85.536 38.794 -56.609 1.00 73.50 84 ALA A N 1
ATOM 645 C CA . ALA A 1 84 ? 86.801 38.157 -56.241 1.00 73.50 84 ALA A CA 1
ATOM 646 C C . ALA A 1 84 ? 87.627 37.790 -57.487 1.00 73.50 84 ALA A C 1
ATOM 648 O O . ALA A 1 84 ? 88.806 38.131 -57.568 1.00 73.50 84 ALA A O 1
ATOM 649 N N . PHE A 1 85 ? 86.986 37.203 -58.502 1.00 66.19 85 PHE A N 1
ATOM 650 C CA . PHE A 1 85 ? 87.633 36.833 -59.764 1.00 66.19 85 PHE A CA 1
ATOM 651 C C . PHE A 1 85 ? 88.080 38.056 -60.588 1.00 66.19 85 PHE A C 1
ATOM 653 O O . PHE A 1 85 ? 89.104 38.031 -61.272 1.00 66.19 85 PHE A O 1
ATOM 660 N N . LYS A 1 86 ? 87.335 39.164 -60.509 1.00 68.69 86 LYS A N 1
ATOM 661 C CA . LYS A 1 86 ? 87.672 40.433 -61.166 1.00 68.69 86 LYS A CA 1
ATOM 662 C C . LYS A 1 86 ? 88.868 41.115 -60.501 1.00 68.69 86 LYS A C 1
ATOM 664 O O . LYS A 1 86 ? 89.763 41.558 -61.212 1.00 68.69 86 LYS A O 1
ATOM 669 N N . LYS A 1 87 ? 88.943 41.097 -59.164 1.00 71.31 87 LYS A N 1
ATOM 670 C CA . LYS A 1 87 ? 90.122 41.555 -58.403 1.00 71.31 87 LYS A CA 1
ATOM 671 C C . LYS A 1 87 ? 91.367 40.719 -58.718 1.00 71.31 87 LYS A C 1
ATOM 673 O O . LYS A 1 87 ? 92.456 41.272 -58.835 1.00 71.31 87 LYS A O 1
ATOM 678 N N . GLU A 1 88 ? 91.204 39.411 -58.915 1.00 68.56 88 GLU A N 1
ATOM 679 C CA . GLU A 1 88 ? 92.294 38.510 -59.308 1.00 68.56 88 GLU A CA 1
ATOM 680 C C . GLU A 1 88 ? 92.788 38.787 -60.741 1.00 68.56 88 GLU A C 1
ATOM 682 O O . GLU A 1 88 ? 93.992 38.829 -60.984 1.00 68.56 88 GLU A O 1
ATOM 687 N N . LYS A 1 89 ? 91.886 39.087 -61.688 1.00 64.62 89 LYS A N 1
ATOM 688 C CA . LYS A 1 89 ? 92.269 39.501 -63.052 1.00 64.62 89 LYS A CA 1
ATOM 689 C C . LYS A 1 89 ? 92.881 40.902 -63.124 1.00 64.62 89 LYS A C 1
ATOM 691 O O . LYS A 1 89 ? 93.822 41.108 -63.888 1.00 64.62 89 LYS A O 1
ATOM 696 N N . GLU A 1 90 ? 92.392 41.854 -62.335 1.00 56.88 90 GLU A N 1
ATOM 697 C CA . GLU A 1 90 ? 92.958 43.209 -62.259 1.00 56.88 90 GLU A CA 1
ATOM 698 C C . GLU A 1 90 ? 94.365 43.208 -61.634 1.00 56.88 90 GLU A C 1
ATOM 700 O O . GLU A 1 90 ? 95.209 44.001 -62.045 1.00 56.88 90 GLU A O 1
ATOM 705 N N . ALA A 1 91 ? 94.676 42.251 -60.750 1.00 56.78 91 ALA A N 1
ATOM 706 C CA . ALA A 1 91 ? 96.031 42.039 -60.235 1.00 56.78 91 ALA A CA 1
ATOM 707 C C . ALA A 1 91 ? 97.020 41.500 -61.294 1.00 56.78 91 ALA A C 1
ATOM 709 O O . ALA A 1 91 ? 98.224 41.722 -61.173 1.00 56.78 91 ALA A O 1
ATOM 710 N N . ILE A 1 92 ? 96.532 40.836 -62.349 1.00 56.09 92 ILE A N 1
ATOM 711 C CA . ILE A 1 92 ? 97.361 40.259 -63.424 1.00 56.09 92 ILE A CA 1
ATOM 712 C C . ILE A 1 92 ? 97.642 41.283 -64.544 1.00 56.09 92 ILE A C 1
ATOM 714 O O . ILE A 1 92 ? 98.703 41.246 -65.160 1.00 56.09 92 ILE A O 1
ATOM 718 N N . VAL A 1 93 ? 96.744 42.245 -64.788 1.00 48.34 93 VAL A N 1
ATOM 719 C CA . VAL A 1 93 ? 96.865 43.224 -65.896 1.00 48.34 93 VAL A CA 1
ATOM 720 C C . VAL A 1 93 ? 97.803 44.409 -65.580 1.00 48.34 93 VAL A C 1
ATOM 722 O O . VAL A 1 93 ? 98.219 45.126 -66.485 1.00 48.34 93 VAL A O 1
ATOM 725 N N . VAL A 1 94 ? 98.224 44.596 -64.324 1.00 44.09 94 VAL A N 1
ATOM 726 C CA . VAL A 1 94 ? 99.135 45.692 -63.913 1.00 44.09 94 VAL A CA 1
ATOM 727 C C . VAL A 1 94 ? 100.623 45.382 -64.182 1.00 44.09 94 VAL A C 1
ATOM 729 O O . VAL A 1 94 ? 101.472 46.267 -64.092 1.00 44.09 94 VAL A O 1
ATOM 732 N N . ALA A 1 95 ? 100.964 44.160 -64.595 1.00 40.03 95 ALA A N 1
ATOM 733 C CA . ALA A 1 95 ? 102.343 43.733 -64.813 1.00 40.03 95 ALA A CA 1
ATOM 734 C C . ALA A 1 95 ? 102.650 43.445 -66.293 1.00 40.03 95 ALA A C 1
ATOM 736 O O . ALA A 1 95 ? 102.859 42.294 -66.643 1.00 40.03 95 ALA A O 1
ATOM 737 N N . THR A 1 96 ? 102.703 44.479 -67.144 1.00 35.75 96 THR A N 1
ATOM 738 C CA . THR A 1 96 ? 103.681 44.588 -68.259 1.00 35.75 96 THR A CA 1
ATOM 739 C C . THR A 1 96 ? 103.497 45.899 -69.043 1.00 35.75 96 THR A C 1
ATOM 741 O O . THR A 1 96 ? 102.494 46.049 -69.744 1.00 35.75 96 THR A O 1
ATOM 744 N N . PRO A 1 97 ? 104.459 46.840 -68.975 1.00 39.19 97 PRO A N 1
ATOM 745 C CA . PRO A 1 97 ? 104.459 48.082 -69.745 1.00 39.19 97 PRO A CA 1
ATOM 746 C C . PRO A 1 97 ? 105.412 48.051 -70.957 1.00 39.19 97 PRO A C 1
ATOM 748 O O . PRO A 1 97 ? 106.615 47.955 -70.757 1.00 39.19 97 PRO A O 1
ATOM 751 N N . ASN A 1 98 ? 104.850 48.283 -72.157 1.00 36.88 98 ASN A N 1
ATOM 752 C CA . ASN A 1 98 ? 105.330 49.196 -73.226 1.00 36.88 98 ASN A CA 1
ATOM 753 C C . ASN A 1 98 ? 106.795 49.008 -73.756 1.00 36.88 98 ASN A C 1
ATOM 755 O O . ASN A 1 98 ? 107.487 48.086 -73.352 1.00 36.88 98 ASN A O 1
ATOM 759 N N . PRO A 1 99 ? 107.395 49.942 -74.520 1.00 56.19 99 PRO A N 1
ATOM 760 C CA . PRO A 1 99 ? 107.174 50.449 -75.891 1.00 56.19 99 PRO A CA 1
ATOM 761 C C . PRO A 1 99 ? 108.472 50.288 -76.749 1.00 56.19 99 PRO A C 1
ATOM 763 O O . PRO A 1 99 ? 109.269 49.409 -76.454 1.00 56.19 99 PRO A O 1
ATOM 766 N N . ILE A 1 100 ? 108.728 51.206 -77.710 1.00 28.00 100 ILE A N 1
ATOM 767 C CA . ILE A 1 100 ? 110.038 51.618 -78.304 1.00 28.00 100 ILE A CA 1
ATOM 768 C C . ILE A 1 100 ? 110.294 51.081 -79.718 1.00 28.00 100 ILE A C 1
ATOM 770 O O . ILE A 1 100 ? 110.147 49.895 -79.961 1.00 28.00 100 ILE A O 1
ATOM 774 N N . PHE A 1 101 ? 110.728 51.851 -80.719 1.00 26.70 101 PHE A N 1
ATOM 775 C CA . PHE A 1 101 ? 110.952 53.286 -80.998 1.00 26.70 101 PHE A CA 1
ATOM 776 C C . PHE A 1 101 ? 111.039 53.317 -82.550 1.00 26.70 101 PHE A C 1
ATOM 778 O O . PHE A 1 101 ? 111.429 52.327 -83.163 1.00 26.70 101 PHE A O 1
ATOM 785 N N . ALA A 1 102 ? 110.578 54.340 -83.263 1.00 29.67 102 ALA A N 1
ATOM 786 C CA . ALA A 1 102 ? 111.301 55.598 -83.450 1.00 29.67 102 ALA A CA 1
ATOM 787 C C . ALA A 1 102 ? 112.736 55.387 -84.018 1.00 29.67 102 ALA A C 1
ATOM 789 O O . ALA A 1 102 ? 113.537 54.623 -83.509 1.00 29.67 102 ALA A O 1
ATOM 790 N N . GLU A 1 103 ? 113.096 55.918 -85.177 1.00 25.75 103 GLU A N 1
ATOM 791 C CA . GLU A 1 103 ? 113.246 57.342 -85.481 1.00 25.75 103 GLU A CA 1
ATOM 792 C C . GLU A 1 103 ? 114.726 57.618 -85.841 1.00 25.75 103 GLU A C 1
ATOM 794 O O . GLU A 1 103 ? 115.585 57.694 -84.975 1.00 25.75 103 GLU A O 1
ATOM 799 N N . TRP A 1 104 ? 114.976 57.814 -87.142 1.00 26.58 104 TRP A N 1
ATOM 800 C CA . TRP A 1 104 ? 115.752 58.934 -87.710 1.00 26.58 104 TRP A CA 1
ATOM 801 C C . TRP A 1 104 ? 117.289 58.954 -87.694 1.00 26.58 104 TRP A C 1
ATOM 803 O O . TRP A 1 104 ? 117.977 58.354 -86.881 1.00 26.58 104 TRP A O 1
ATOM 813 N N . GLY A 1 105 ? 117.815 59.798 -88.596 1.00 25.88 105 GLY A N 1
ATOM 814 C CA . GLY A 1 105 ? 119.170 60.354 -88.529 1.00 25.88 105 GLY A CA 1
ATOM 815 C C . GLY A 1 105 ? 119.706 60.750 -89.907 1.00 25.88 105 GLY A C 1
ATOM 816 O O . GLY A 1 105 ? 120.471 60.012 -90.502 1.00 25.88 105 GLY A O 1
ATOM 817 N N . LEU A 1 106 ? 119.218 61.802 -90.568 1.00 30.41 106 LEU A N 1
ATOM 818 C CA . LEU A 1 106 ? 119.637 63.202 -90.392 1.00 30.41 106 LEU A CA 1
ATOM 819 C C . LEU A 1 106 ? 121.164 63.464 -90.415 1.00 30.41 106 LEU A C 1
ATOM 821 O O . LEU A 1 106 ? 121.876 63.200 -89.453 1.00 30.41 106 LEU A O 1
ATOM 825 N N . LYS A 1 107 ? 121.537 64.296 -91.404 1.00 29.23 107 LYS A N 1
ATOM 826 C CA . LYS A 1 107 ? 122.330 65.540 -91.256 1.00 29.23 107 LYS A CA 1
ATOM 827 C C . LYS A 1 107 ? 123.862 65.445 -91.270 1.00 29.23 107 LYS A C 1
ATOM 829 O O . LYS A 1 107 ? 124.469 65.040 -90.285 1.00 29.23 107 LYS A O 1
ATOM 834 N N . ARG A 1 108 ? 124.455 66.152 -92.245 1.00 24.44 108 ARG A N 1
ATOM 835 C CA . ARG A 1 108 ? 125.287 67.386 -92.113 1.00 24.44 108 ARG A CA 1
ATOM 836 C C . ARG A 1 108 ? 126.332 67.442 -93.241 1.00 24.44 108 ARG A C 1
ATOM 838 O O . ARG A 1 108 ? 126.750 66.395 -93.694 1.00 24.44 108 ARG A O 1
ATOM 845 N N . ARG A 1 109 ? 126.905 68.571 -93.668 1.00 26.00 109 ARG A N 1
ATOM 846 C CA . ARG A 1 109 ? 126.696 70.036 -93.569 1.00 26.00 109 ARG A CA 1
ATOM 847 C C . ARG A 1 109 ? 128.032 70.632 -94.056 1.00 26.00 109 ARG A C 1
ATOM 849 O O . ARG A 1 109 ? 129.042 70.150 -93.565 1.00 26.00 109 ARG A O 1
ATOM 856 N N . ALA A 1 110 ? 127.984 71.714 -94.846 1.00 24.16 110 ALA A N 1
ATOM 857 C CA . ALA A 1 110 ? 129.064 72.698 -95.094 1.00 24.16 110 ALA A CA 1
ATOM 858 C C . ALA A 1 110 ? 130.354 72.151 -95.754 1.00 24.16 110 ALA A C 1
ATOM 860 O O . ALA A 1 110 ? 130.719 71.008 -95.551 1.00 24.16 110 ALA A O 1
ATOM 861 N N . GLY A 1 111 ? 131.118 72.871 -96.569 1.00 26.47 111 GLY A N 1
ATOM 862 C CA . GLY A 1 111 ? 131.200 74.282 -96.939 1.00 26.47 111 GLY A CA 1
ATOM 863 C C . GLY A 1 111 ? 132.641 74.544 -97.430 1.00 26.47 111 GLY A C 1
ATOM 864 O O . GLY A 1 111 ? 133.509 73.710 -97.204 1.00 26.47 111 GLY A O 1
ATOM 865 N N . GLU A 1 112 ? 132.860 75.714 -98.041 1.00 26.08 112 GLU A N 1
ATOM 866 C CA . GLU A 1 112 ? 134.154 76.406 -98.268 1.00 26.08 112 GLU A CA 1
ATOM 867 C C . GLU A 1 112 ? 134.887 76.273 -99.631 1.00 26.08 112 GLU A C 1
ATOM 869 O O . GLU A 1 112 ? 135.423 75.246 -100.029 1.00 26.08 112 GLU A O 1
ATOM 874 N N . THR A 1 113 ? 134.935 77.425 -100.316 1.00 36.31 113 THR A N 1
ATOM 875 C CA . THR A 1 113 ? 135.893 77.918 -101.336 1.00 36.31 113 THR A CA 1
ATOM 876 C C . THR A 1 113 ? 137.231 78.348 -100.688 1.00 36.31 113 THR A C 1
ATOM 878 O O . THR A 1 113 ? 137.188 78.643 -99.493 1.00 36.31 113 THR A O 1
ATOM 881 N N . PRO A 1 114 ? 138.384 78.523 -101.394 1.00 37.16 114 PRO A N 1
ATOM 882 C CA . PRO A 1 114 ? 138.726 79.798 -102.079 1.00 37.16 114 PRO A CA 1
ATOM 883 C C . PRO A 1 114 ? 139.713 79.675 -103.291 1.00 37.16 114 PRO A C 1
ATOM 885 O O . PRO A 1 114 ? 139.885 78.610 -103.869 1.00 37.16 114 PRO A O 1
ATOM 888 N N . ALA A 1 115 ? 140.291 80.808 -103.724 1.00 28.44 115 ALA A N 1
ATOM 889 C CA . ALA A 1 115 ? 140.748 81.185 -105.076 1.00 28.44 115 ALA A CA 1
ATOM 890 C C . ALA A 1 115 ? 142.267 81.068 -105.437 1.00 28.44 115 ALA A C 1
ATOM 892 O O . ALA A 1 115 ? 143.105 81.018 -104.543 1.00 28.44 115 ALA A O 1
ATOM 893 N N . SER A 1 116 ? 142.581 81.284 -106.747 1.00 30.16 116 SER A N 1
ATOM 894 C CA . SER A 1 116 ? 143.810 81.925 -107.343 1.00 30.16 116 SER A CA 1
ATOM 895 C C . SER A 1 116 ? 145.095 81.063 -107.548 1.00 30.16 116 SER A C 1
ATOM 897 O O . SER A 1 116 ? 145.189 80.051 -106.864 1.00 30.16 116 SER A O 1
ATOM 899 N N . PRO A 1 117 ? 146.147 81.418 -108.364 1.00 40.41 117 PRO A N 1
ATOM 900 C CA . PRO A 1 117 ? 146.343 82.453 -109.420 1.00 40.41 117 PRO A CA 1
ATOM 901 C C . PRO A 1 117 ? 147.012 81.997 -110.770 1.00 40.41 117 PRO A C 1
ATOM 903 O O . PRO A 1 117 ? 147.749 81.025 -110.839 1.00 40.41 117 PRO A O 1
ATOM 906 N N . LYS A 1 118 ? 146.845 82.847 -111.804 1.00 33.84 118 LYS A N 1
ATOM 907 C CA . LYS A 1 118 ? 147.785 83.361 -112.853 1.00 33.84 118 LYS A CA 1
ATOM 908 C C . LYS A 1 118 ? 148.663 82.470 -113.786 1.00 33.84 118 LYS A C 1
ATOM 910 O O . LYS A 1 118 ? 149.489 81.671 -113.371 1.00 33.84 118 LYS A O 1
ATOM 915 N N . THR A 1 119 ? 148.651 82.930 -115.054 1.00 29.61 119 THR A N 1
ATOM 916 C CA . THR A 1 119 ? 149.720 83.019 -116.091 1.00 29.61 119 THR A CA 1
ATOM 917 C C . THR A 1 119 ? 150.196 81.795 -116.882 1.00 29.61 119 THR A C 1
ATOM 919 O O . THR A 1 119 ? 150.639 80.801 -116.330 1.00 29.61 119 THR A O 1
ATOM 922 N N . GLY A 1 120 ? 150.300 82.006 -118.205 1.00 30.95 120 GLY A N 1
ATOM 923 C CA . GLY A 1 120 ? 151.438 81.532 -119.004 1.00 30.95 120 GLY A CA 1
ATOM 924 C C . GLY A 1 120 ? 151.187 80.348 -119.939 1.00 30.95 120 GLY A C 1
ATOM 925 O O . GLY A 1 120 ? 150.847 79.259 -119.509 1.00 30.95 120 GLY A O 1
ATOM 926 N N . SER A 1 121 ? 151.393 80.596 -121.233 1.00 47.69 121 SER A N 1
ATOM 927 C CA . SER A 1 121 ? 151.326 79.695 -122.396 1.00 47.69 121 SER A CA 1
ATOM 928 C C . SER A 1 121 ? 152.151 78.391 -122.285 1.00 47.69 121 SER A C 1
ATOM 930 O O . SER A 1 121 ? 153.088 78.319 -121.502 1.00 47.69 121 SER A O 1
ATOM 932 N N . PHE A 1 122 ? 151.840 77.420 -123.166 1.00 42.47 122 PHE A N 1
ATOM 933 C CA . PHE A 1 122 ? 152.489 76.109 -123.402 1.00 42.47 122 PHE A CA 1
ATOM 934 C C . PHE A 1 122 ? 152.123 74.924 -122.474 1.00 42.47 122 PHE A C 1
ATOM 936 O O . PHE A 1 122 ? 152.948 74.491 -121.683 1.00 42.47 122 PHE A O 1
ATOM 943 N N . ARG A 1 123 ? 150.914 74.331 -122.614 1.00 47.91 123 ARG A N 1
ATOM 944 C CA . ARG A 1 123 ? 150.549 72.966 -122.111 1.00 47.91 123 ARG A CA 1
ATOM 945 C C . ARG A 1 123 ? 149.137 72.497 -122.558 1.00 47.91 123 ARG A C 1
ATOM 947 O O . ARG A 1 123 ? 148.287 72.184 -121.737 1.00 47.91 123 ARG A O 1
ATOM 954 N N . ARG A 1 124 ? 148.829 72.483 -123.867 1.00 44.44 124 ARG A N 1
ATOM 955 C CA . ARG A 1 124 ? 147.448 72.231 -124.372 1.00 44.44 124 ARG A CA 1
ATOM 956 C C . ARG A 1 124 ? 147.198 70.885 -125.081 1.00 44.44 124 ARG A C 1
ATOM 958 O O . ARG A 1 124 ? 146.070 70.641 -125.477 1.00 44.44 124 ARG A O 1
ATOM 965 N N . ARG A 1 125 ? 148.199 70.003 -125.229 1.00 47.66 125 ARG A N 1
ATOM 966 C CA . ARG A 1 125 ? 148.025 68.698 -125.916 1.00 47.66 125 ARG A CA 1
ATOM 967 C C . ARG A 1 125 ? 147.973 67.464 -125.005 1.00 47.66 125 ARG A C 1
ATOM 969 O O . ARG A 1 125 ? 147.379 66.480 -125.400 1.00 47.66 125 ARG A O 1
ATOM 976 N N . HIS A 1 126 ? 148.493 67.533 -123.779 1.00 50.09 126 HIS A N 1
ATOM 977 C CA . HIS A 1 126 ? 148.571 66.364 -122.883 1.00 50.09 126 HIS A CA 1
ATOM 978 C C . HIS A 1 126 ? 147.386 66.240 -121.890 1.00 50.09 126 HIS A C 1
ATOM 980 O O . HIS A 1 126 ? 147.301 65.267 -121.150 1.00 50.09 126 HIS A O 1
ATOM 986 N N . ILE A 1 127 ? 146.471 67.222 -121.851 1.00 55.94 127 ILE A N 1
ATOM 987 C CA . ILE A 1 127 ? 145.291 67.216 -120.955 1.00 55.94 127 ILE A CA 1
ATOM 988 C C . ILE A 1 127 ? 144.062 66.583 -121.631 1.00 55.94 127 ILE A C 1
ATOM 990 O O . ILE A 1 127 ? 143.234 65.991 -120.948 1.00 55.94 127 ILE A O 1
ATOM 994 N N . VAL A 1 128 ? 143.954 66.655 -122.964 1.00 60.50 128 VAL A N 1
ATOM 995 C CA . VAL A 1 128 ? 142.796 66.114 -123.705 1.00 60.50 128 VAL A CA 1
ATOM 996 C C . VAL A 1 128 ? 142.716 64.589 -123.562 1.00 60.50 128 VAL A C 1
ATOM 998 O O . VAL A 1 128 ? 141.657 64.061 -123.249 1.00 60.50 128 VAL A O 1
ATOM 1001 N N . GLU A 1 129 ? 143.856 63.903 -123.632 1.00 57.25 129 GLU A N 1
ATOM 1002 C CA . GLU A 1 129 ? 143.946 62.437 -123.549 1.00 57.25 129 GLU A CA 1
ATOM 1003 C C . GLU A 1 129 ? 143.624 61.875 -122.144 1.00 57.25 129 GLU A C 1
ATOM 1005 O O . GLU A 1 129 ? 143.203 60.730 -122.001 1.00 57.25 129 GLU A O 1
ATOM 1010 N N . GLN A 1 130 ? 143.780 62.681 -121.082 1.00 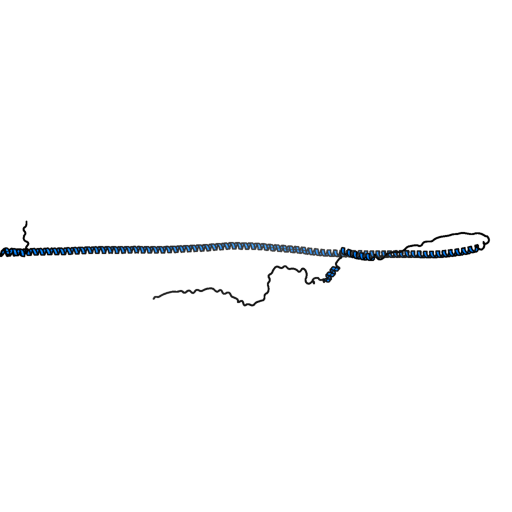54.59 130 GLN A N 1
ATOM 1011 C CA . GLN A 1 130 ? 143.358 62.294 -119.727 1.00 54.59 130 GLN A CA 1
ATOM 1012 C C . GLN A 1 130 ? 141.864 62.538 -119.466 1.00 54.59 130 GLN A C 1
ATOM 1014 O O . GLN A 1 130 ? 141.294 61.887 -118.590 1.00 54.59 130 GLN A O 1
ATOM 1019 N N . MET A 1 131 ? 141.216 63.456 -120.196 1.00 57.09 131 MET A N 1
ATOM 1020 C CA . MET A 1 131 ? 139.776 63.692 -120.042 1.00 57.09 131 MET A CA 1
ATOM 1021 C C . MET A 1 131 ? 138.938 62.580 -120.676 1.00 57.09 131 MET A C 1
ATOM 1023 O O . MET A 1 131 ? 137.930 62.207 -120.082 1.00 57.09 131 MET A O 1
ATOM 1027 N N . GLU A 1 132 ? 139.381 62.006 -121.800 1.00 59.91 132 GLU A N 1
ATOM 1028 C CA . GLU A 1 132 ? 138.685 60.891 -122.462 1.00 59.91 132 GLU A CA 1
ATOM 1029 C C . GLU A 1 132 ? 138.667 59.625 -121.587 1.00 59.91 132 GLU A C 1
ATOM 1031 O O . GLU A 1 132 ? 137.591 59.104 -121.302 1.00 59.91 132 GLU A O 1
ATOM 1036 N N . LYS A 1 133 ? 139.810 59.205 -121.021 1.00 63.88 133 LYS A N 1
ATOM 1037 C CA . LYS A 1 133 ? 139.866 58.018 -120.137 1.00 63.88 133 LYS A CA 1
ATOM 1038 C C . LYS A 1 133 ? 139.024 58.153 -118.862 1.00 63.88 133 LYS A C 1
ATOM 1040 O O . LYS A 1 133 ? 138.368 57.202 -118.448 1.00 63.88 133 LYS A O 1
ATOM 1045 N N . ASN A 1 134 ? 138.993 59.342 -118.254 1.00 62.41 134 ASN A N 1
ATOM 1046 C CA . ASN A 1 134 ? 138.145 59.600 -117.082 1.00 62.41 134 ASN A CA 1
ATOM 1047 C C . ASN A 1 134 ? 136.646 59.664 -117.432 1.00 62.41 134 ASN A C 1
ATOM 1049 O O . ASN A 1 134 ? 135.801 59.424 -116.564 1.00 62.41 134 ASN A O 1
ATOM 1053 N N . GLN A 1 135 ? 136.295 60.025 -118.670 1.00 60.38 135 GLN A N 1
ATOM 1054 C CA . GLN A 1 135 ? 134.914 59.978 -119.156 1.00 60.38 135 GLN A CA 1
ATOM 1055 C C . GLN A 1 135 ? 134.453 58.534 -119.374 1.00 60.38 135 GLN A C 1
ATOM 1057 O O . GLN A 1 135 ? 133.355 58.189 -118.938 1.00 60.38 135 GLN A O 1
ATOM 1062 N N . GLU A 1 136 ? 135.308 57.692 -119.957 1.00 64.19 136 GLU A N 1
ATOM 1063 C CA . GLU A 1 136 ? 135.037 56.267 -120.177 1.00 64.19 136 GLU A CA 1
ATOM 1064 C C . GLU A 1 136 ? 134.842 55.507 -118.852 1.00 64.19 136 GLU A C 1
ATOM 1066 O O . GLU A 1 136 ? 133.828 54.827 -118.676 1.00 64.19 136 GLU A O 1
ATOM 1071 N N . GLU A 1 137 ? 135.716 55.698 -117.854 1.00 66.00 137 GLU A N 1
ATOM 1072 C CA . GLU A 1 137 ? 135.547 55.062 -116.533 1.00 66.00 137 GLU A CA 1
ATOM 1073 C C . GLU A 1 137 ? 134.264 55.505 -115.808 1.00 66.00 137 GLU A C 1
ATOM 1075 O O . GLU A 1 137 ? 133.603 54.695 -115.153 1.00 66.00 137 GLU A O 1
ATOM 1080 N N . ARG A 1 138 ? 133.857 56.776 -115.940 1.00 65.94 138 ARG A N 1
ATOM 1081 C CA . ARG A 1 138 ? 132.585 57.251 -115.368 1.00 65.94 138 ARG A CA 1
ATOM 1082 C C . ARG A 1 138 ? 131.368 56.655 -116.064 1.00 65.94 138 ARG A C 1
ATOM 1084 O O . ARG A 1 138 ? 130.379 56.412 -115.375 1.00 65.94 138 ARG A O 1
ATOM 1091 N N . SER A 1 139 ? 131.429 56.439 -117.379 1.00 67.38 139 SER A N 1
ATOM 1092 C CA . SER A 1 139 ? 130.344 55.783 -118.117 1.00 67.38 139 SER A CA 1
ATOM 1093 C C . SER A 1 139 ? 130.189 54.319 -117.704 1.00 67.38 139 SER A C 1
ATOM 1095 O O . SER A 1 139 ? 129.087 53.915 -117.348 1.00 67.38 139 SER A O 1
ATOM 1097 N N . LEU A 1 140 ? 131.294 53.580 -117.571 1.00 69.75 140 LEU A N 1
ATOM 1098 C CA . LEU A 1 140 ? 131.277 52.183 -117.125 1.00 69.75 140 LEU A CA 1
ATOM 1099 C C . LEU A 1 140 ? 130.735 52.023 -115.694 1.00 69.75 140 LEU A C 1
ATOM 1101 O O . LEU A 1 140 ? 129.914 51.150 -115.433 1.00 69.75 140 LEU A O 1
ATOM 1105 N N . LEU A 1 141 ? 131.133 52.889 -114.755 1.00 68.88 141 LEU A N 1
ATOM 1106 C CA . LEU A 1 141 ? 130.614 52.867 -113.376 1.00 68.88 141 LEU A CA 1
ATOM 1107 C C . LEU A 1 141 ? 129.164 53.363 -113.250 1.00 68.88 141 LEU A C 1
ATOM 1109 O O . LEU A 1 141 ? 128.518 53.130 -112.223 1.00 68.88 141 LEU A O 1
ATOM 1113 N N . ALA A 1 142 ? 128.665 54.126 -114.224 1.00 68.12 142 ALA A N 1
ATOM 1114 C CA . ALA A 1 142 ? 127.255 54.494 -114.291 1.00 68.12 142 ALA A CA 1
ATOM 1115 C C . ALA A 1 142 ? 126.429 53.310 -114.803 1.00 68.12 142 ALA A C 1
ATOM 1117 O O . ALA A 1 142 ? 125.468 52.947 -114.134 1.00 68.12 142 ALA A O 1
ATOM 1118 N N . GLU A 1 143 ? 126.878 52.652 -115.876 1.00 71.88 143 GLU A N 1
ATOM 1119 C CA . GLU A 1 143 ? 126.258 51.433 -116.410 1.00 71.88 143 GLU A CA 1
ATOM 1120 C C . GLU A 1 143 ? 126.241 50.298 -115.379 1.00 71.88 143 GLU A C 1
ATOM 1122 O O . GLU A 1 143 ? 125.209 49.664 -115.200 1.00 71.88 143 GLU A O 1
ATOM 1127 N N . GLN A 1 144 ? 127.324 50.078 -114.622 1.00 67.75 144 GLN A N 1
ATOM 1128 C CA . GLN A 1 144 ? 127.337 49.068 -113.552 1.00 67.75 144 GLN A CA 1
ATOM 1129 C C . GLN A 1 144 ? 126.321 49.373 -112.443 1.00 67.75 144 GLN A C 1
ATOM 1131 O O . GLN A 1 144 ? 125.605 48.481 -112.000 1.00 67.75 144 GLN A O 1
ATOM 1136 N N . ARG A 1 145 ? 126.198 50.638 -112.019 1.00 68.06 145 ARG A N 1
ATOM 1137 C CA . ARG A 1 145 ? 125.191 51.038 -111.017 1.00 68.06 145 ARG A CA 1
ATOM 1138 C C . ARG A 1 145 ? 123.765 50.978 -111.556 1.00 68.06 145 ARG A C 1
ATOM 1140 O O . ARG A 1 145 ? 122.831 50.816 -110.774 1.00 68.06 145 ARG A O 1
ATOM 1147 N N . GLU A 1 146 ? 123.588 51.159 -112.858 1.00 69.31 146 GLU A N 1
ATOM 1148 C CA . GLU A 1 146 ? 122.295 51.040 -113.525 1.00 69.31 146 GLU A CA 1
ATOM 1149 C C . GLU A 1 146 ? 121.895 49.566 -113.652 1.00 69.31 146 GLU A C 1
ATOM 1151 O O . GLU A 1 146 ? 120.799 49.217 -113.229 1.00 69.31 146 GLU A O 1
ATOM 1156 N N . GLN A 1 147 ? 122.831 48.686 -114.024 1.00 69.12 147 GLN A N 1
ATOM 1157 C CA . GLN A 1 147 ? 122.650 47.230 -113.994 1.00 69.12 147 GLN A CA 1
ATOM 1158 C C . GLN A 1 147 ? 122.338 46.711 -112.579 1.00 69.12 147 GLN A C 1
ATOM 1160 O O . GLN A 1 147 ? 121.437 45.893 -112.409 1.00 69.12 147 GLN A O 1
ATOM 1165 N N . GLU A 1 148 ? 123.019 47.202 -111.538 1.00 75.94 148 GLU A N 1
ATOM 1166 C CA . GLU A 1 148 ? 122.714 46.839 -110.142 1.00 75.94 148 GLU A CA 1
ATOM 1167 C C . GLU A 1 148 ? 121.335 47.348 -109.689 1.00 75.94 148 GLU A C 1
ATOM 1169 O O . GLU A 1 148 ? 120.625 46.660 -108.951 1.00 75.94 148 GLU A O 1
ATOM 1174 N N . LYS A 1 149 ? 120.925 48.545 -110.133 1.00 74.19 149 LYS A N 1
ATOM 1175 C CA . LYS A 1 149 ? 119.581 49.075 -109.864 1.00 74.19 149 LYS A CA 1
ATOM 1176 C C . LYS A 1 149 ? 118.500 48.272 -110.569 1.00 74.19 149 LYS A C 1
ATOM 1178 O O . LYS A 1 149 ? 117.486 47.985 -109.941 1.00 74.19 149 LYS A O 1
ATOM 1183 N N . GLU A 1 150 ? 118.705 47.921 -111.833 1.00 73.25 150 GLU A N 1
ATOM 1184 C CA . GLU A 1 150 ? 117.778 47.090 -112.601 1.00 73.25 150 GLU A CA 1
ATOM 1185 C C . GLU A 1 150 ? 117.624 45.713 -111.946 1.00 73.25 150 GLU A C 1
ATOM 1187 O O . GLU A 1 150 ? 116.503 45.295 -111.680 1.00 73.25 150 GLU A O 1
ATOM 1192 N N . GLN A 1 151 ? 118.722 45.070 -111.533 1.00 76.19 151 GLN A N 1
ATOM 1193 C CA . GLN A 1 151 ? 118.667 43.797 -110.801 1.00 76.19 151 GLN A CA 1
ATOM 1194 C C . GLN A 1 151 ? 117.943 43.910 -109.448 1.00 76.19 151 GLN A C 1
ATOM 1196 O O . GLN A 1 151 ? 117.182 43.015 -109.072 1.00 76.19 151 GLN A O 1
ATOM 1201 N N . MET A 1 152 ? 118.148 45.004 -108.703 1.00 74.75 152 MET A N 1
ATOM 1202 C CA . MET A 1 152 ? 117.445 45.244 -107.437 1.00 74.75 152 MET A CA 1
ATOM 1203 C C . MET A 1 152 ? 115.944 45.488 -107.655 1.00 74.75 152 MET A C 1
ATOM 1205 O O . MET A 1 152 ? 115.129 44.996 -106.873 1.00 74.75 152 MET A O 1
ATOM 1209 N N . LEU A 1 153 ? 115.576 46.222 -108.711 1.00 76.06 153 LEU A N 1
ATOM 1210 C CA . LEU A 1 153 ? 114.183 46.467 -109.085 1.00 76.06 153 LEU A CA 1
ATOM 1211 C C . LEU A 1 153 ? 113.492 45.176 -109.525 1.00 76.06 153 LEU A C 1
ATOM 1213 O O . LEU A 1 153 ? 112.422 44.880 -109.005 1.00 76.06 153 LEU A O 1
ATOM 1217 N N . GLU A 1 154 ? 114.128 44.367 -110.375 1.00 77.69 154 GLU A N 1
ATOM 1218 C CA . GLU A 1 154 ? 113.608 43.052 -110.769 1.00 77.69 154 GLU A CA 1
ATOM 1219 C C . GLU A 1 154 ? 113.413 42.123 -109.561 1.00 77.69 154 GLU A C 1
ATOM 1221 O O . GLU A 1 154 ? 112.456 41.350 -109.509 1.00 77.69 154 GLU A O 1
ATOM 1226 N N . TYR A 1 155 ? 114.311 42.177 -108.572 1.00 82.31 155 TYR A N 1
ATOM 1227 C CA . TYR A 1 155 ? 114.169 41.396 -107.343 1.00 82.31 155 TYR A CA 1
ATOM 1228 C C . TYR A 1 155 ? 113.006 41.893 -106.470 1.00 82.31 155 TYR A C 1
ATOM 1230 O O . TYR A 1 155 ? 112.236 41.082 -105.955 1.00 82.31 155 TYR A O 1
ATOM 1238 N N . MET A 1 156 ? 112.838 43.213 -106.329 1.00 76.44 156 MET A N 1
ATOM 1239 C CA . MET A 1 156 ? 111.689 43.788 -105.621 1.00 76.44 156 MET A CA 1
ATOM 1240 C C . MET A 1 156 ? 110.364 43.485 -106.325 1.00 76.44 156 MET A C 1
ATOM 1242 O O . MET A 1 156 ? 109.385 43.184 -105.647 1.00 76.44 156 MET A O 1
ATOM 1246 N N . GLU A 1 157 ? 110.329 43.536 -107.656 1.00 77.62 157 GLU A N 1
ATOM 1247 C CA . GLU A 1 157 ? 109.140 43.225 -108.452 1.00 77.62 157 GLU A CA 1
ATOM 1248 C C . GLU A 1 157 ? 108.752 41.749 -108.298 1.00 77.62 157 GLU A C 1
ATOM 1250 O O . GLU A 1 157 ? 107.597 41.452 -108.002 1.00 77.62 157 GLU A O 1
ATOM 1255 N N . LYS A 1 158 ? 109.724 40.825 -108.342 1.00 81.12 158 LYS A N 1
ATOM 1256 C CA . LYS A 1 158 ? 109.488 39.399 -108.046 1.00 81.12 158 LYS A CA 1
ATOM 1257 C C . LYS A 1 158 ? 108.917 39.179 -106.646 1.00 81.12 158 LYS A C 1
ATOM 1259 O O . LYS A 1 158 ? 107.966 38.419 -106.503 1.00 81.12 158 LYS A O 1
ATOM 1264 N N . LEU A 1 159 ? 109.446 39.862 -105.630 1.00 81.69 159 LEU A N 1
ATOM 1265 C CA . LEU A 1 159 ? 108.938 39.735 -104.261 1.00 81.69 159 LEU A CA 1
ATOM 1266 C C . LEU A 1 159 ? 107.507 40.287 -104.128 1.00 81.69 159 LEU A C 1
ATOM 1268 O O . LEU A 1 159 ? 106.664 39.666 -103.489 1.00 81.69 159 LEU A O 1
ATOM 1272 N N . GLN A 1 160 ? 107.207 41.420 -104.771 1.00 73.31 160 GLN A N 1
ATOM 1273 C CA . GLN A 1 160 ? 105.854 41.989 -104.800 1.00 73.31 160 GLN A CA 1
ATOM 1274 C C . GLN A 1 160 ? 104.863 41.085 -105.542 1.00 73.31 160 GLN A C 1
ATOM 1276 O O . GLN A 1 160 ? 103.722 40.934 -105.103 1.00 73.31 160 GLN A O 1
ATOM 1281 N N . GLU A 1 161 ? 105.283 40.462 -106.644 1.00 75.81 161 GLU A N 1
ATOM 1282 C CA . GLU A 1 161 ? 104.472 39.470 -107.347 1.00 75.81 161 GLU A CA 1
ATOM 1283 C C . GLU A 1 161 ? 104.211 38.227 -106.491 1.00 75.81 161 GLU A C 1
ATOM 1285 O O . GLU A 1 161 ? 103.091 37.716 -106.487 1.00 75.81 161 GLU A O 1
ATOM 1290 N N . GLU A 1 162 ? 105.215 37.736 -105.763 1.00 79.19 162 GLU A N 1
ATOM 1291 C CA . GLU A 1 162 ? 105.065 36.608 -104.838 1.00 79.19 162 GLU A CA 1
ATOM 1292 C C . GLU A 1 162 ? 104.103 36.947 -103.689 1.00 79.19 162 GLU A C 1
ATOM 1294 O O . GLU A 1 162 ? 103.174 36.179 -103.436 1.00 79.19 162 GLU A O 1
ATOM 1299 N N . ASP A 1 163 ? 104.222 38.131 -103.081 1.00 79.25 163 ASP A N 1
ATOM 1300 C CA . ASP A 1 163 ? 103.308 38.600 -102.031 1.00 79.25 163 ASP A CA 1
ATOM 1301 C C . ASP A 1 163 ? 101.857 38.738 -102.536 1.00 79.25 163 ASP A C 1
ATOM 1303 O O . ASP A 1 163 ? 100.905 38.359 -101.842 1.00 79.25 163 ASP A O 1
ATOM 1307 N N . LEU A 1 164 ? 101.657 39.248 -103.759 1.00 77.62 164 LEU A N 1
ATOM 1308 C CA . LEU A 1 164 ? 100.330 39.331 -104.382 1.00 77.62 164 LEU A CA 1
ATOM 1309 C C . LEU A 1 164 ? 99.749 37.942 -104.661 1.00 77.62 164 LEU A C 1
ATOM 1311 O O . LEU A 1 164 ? 98.577 37.698 -104.359 1.00 77.62 164 LEU A O 1
ATOM 1315 N N . ARG A 1 165 ? 100.564 37.011 -105.172 1.00 80.44 165 ARG A N 1
ATOM 1316 C CA . ARG A 1 165 ? 100.150 35.619 -105.404 1.00 80.44 165 ARG A CA 1
ATOM 1317 C C . ARG A 1 165 ? 99.772 34.931 -104.095 1.00 80.44 165 ARG A C 1
ATOM 1319 O O . ARG A 1 165 ? 98.753 34.244 -104.052 1.00 80.44 165 ARG A O 1
ATOM 1326 N N . ASP A 1 166 ? 100.519 35.146 -103.017 1.00 80.56 166 ASP A N 1
ATOM 1327 C CA . ASP A 1 166 ? 100.215 34.584 -101.699 1.00 80.56 166 ASP A CA 1
ATOM 1328 C C . ASP A 1 166 ? 98.918 35.156 -101.106 1.00 80.56 166 ASP A C 1
ATOM 1330 O O . ASP A 1 166 ? 98.101 34.417 -100.539 1.00 80.56 166 ASP A O 1
ATOM 1334 N N . LEU A 1 167 ? 98.674 36.461 -101.267 1.00 78.69 167 LEU A N 1
ATOM 1335 C CA . LEU A 1 167 ? 97.415 37.094 -100.866 1.00 78.69 167 LEU A CA 1
ATOM 1336 C C . LEU A 1 167 ? 96.227 36.552 -101.668 1.00 78.69 167 LEU A C 1
ATOM 1338 O O . LEU A 1 167 ? 95.191 36.223 -101.078 1.00 78.69 167 LEU A O 1
ATOM 1342 N N . GLU A 1 168 ? 96.372 36.406 -102.985 1.00 81.12 168 GLU A N 1
ATOM 1343 C CA . GLU A 1 168 ? 95.350 35.814 -103.849 1.00 81.12 168 GLU A CA 1
ATOM 1344 C C . GLU A 1 168 ? 95.079 34.355 -103.484 1.00 81.12 168 GLU A C 1
ATOM 1346 O O . GLU A 1 168 ? 93.917 33.964 -103.351 1.00 81.12 168 GLU A O 1
ATOM 1351 N N . GLN A 1 169 ? 96.116 33.554 -103.235 1.00 83.38 169 GLN A N 1
ATOM 1352 C CA . GLN A 1 169 ? 95.964 32.167 -102.799 1.00 83.38 169 GLN A CA 1
ATOM 1353 C C . GLN A 1 169 ? 95.235 32.074 -101.457 1.00 83.38 169 GLN A C 1
ATOM 1355 O O . GLN A 1 169 ? 94.289 31.294 -101.333 1.00 83.38 169 GLN A O 1
ATOM 1360 N N . ARG A 1 170 ? 95.598 32.896 -100.463 1.00 82.19 170 ARG A N 1
ATOM 1361 C CA . ARG A 1 170 ? 94.901 32.945 -99.164 1.00 82.19 170 ARG A CA 1
ATOM 1362 C C . ARG A 1 170 ? 93.451 33.395 -99.317 1.00 82.19 170 ARG A C 1
ATOM 1364 O O . ARG A 1 170 ? 92.564 32.830 -98.673 1.00 82.19 170 ARG A O 1
ATOM 1371 N N . HIS A 1 171 ? 93.181 34.375 -100.180 1.00 82.31 171 HIS A N 1
ATOM 1372 C CA . HIS A 1 171 ? 91.821 34.823 -100.471 1.00 82.31 171 HIS A CA 1
ATOM 1373 C C . HIS A 1 171 ? 90.997 33.712 -101.135 1.00 82.31 171 HIS A C 1
ATOM 1375 O O . HIS A 1 171 ? 89.893 33.405 -100.680 1.00 82.31 171 HIS A O 1
ATOM 1381 N N . GLN A 1 172 ? 91.555 33.039 -102.143 1.00 84.00 172 GLN A N 1
ATOM 1382 C CA . GLN A 1 172 ? 90.920 31.904 -102.809 1.00 84.00 172 GLN A CA 1
ATOM 1383 C C . GLN A 1 172 ? 90.686 30.733 -101.848 1.00 84.00 172 GLN A C 1
ATOM 1385 O O . GLN A 1 172 ? 89.612 30.137 -101.870 1.00 84.00 172 GLN A O 1
ATOM 1390 N N . GLN A 1 173 ? 91.643 30.409 -100.975 1.00 83.44 173 GLN A N 1
ATOM 1391 C CA . GLN A 1 173 ? 91.480 29.380 -99.944 1.00 83.44 173 GLN A CA 1
ATOM 1392 C C . GLN A 1 173 ? 90.380 29.754 -98.946 1.00 83.44 173 GLN A C 1
ATOM 1394 O O . GLN A 1 173 ? 89.539 28.916 -98.620 1.00 83.44 173 GLN A O 1
ATOM 1399 N N . LYS A 1 174 ? 90.315 31.020 -98.517 1.00 79.19 174 LYS A N 1
ATOM 1400 C CA . LYS A 1 174 ? 89.251 31.520 -97.639 1.00 79.19 174 LYS A CA 1
ATOM 1401 C C . LYS A 1 174 ? 87.878 31.426 -98.305 1.00 79.19 174 LYS A C 1
ATOM 1403 O O . LYS A 1 174 ? 86.931 30.991 -97.656 1.00 79.19 174 LYS A O 1
ATOM 1408 N N . LEU A 1 175 ? 87.766 31.779 -99.586 1.00 86.88 175 LEU A N 1
ATOM 1409 C CA . LEU A 1 175 ? 86.524 31.641 -100.352 1.00 86.88 175 LEU A CA 1
ATOM 1410 C C . LEU A 1 175 ? 86.119 30.175 -100.527 1.00 86.88 175 LEU A C 1
ATOM 1412 O O . LEU A 1 175 ? 84.956 29.845 -100.309 1.00 86.88 175 LEU A O 1
ATOM 1416 N N . LYS A 1 176 ? 87.070 29.289 -100.857 1.00 86.00 176 LYS A N 1
ATOM 1417 C CA . LYS A 1 176 ? 86.835 27.839 -100.948 1.00 86.00 176 LYS A CA 1
ATOM 1418 C C . LYS A 1 176 ? 86.337 27.280 -99.614 1.00 86.00 176 LYS A C 1
ATOM 1420 O O . LYS A 1 176 ? 85.321 26.597 -99.590 1.00 86.00 176 LYS A O 1
ATOM 1425 N N . MET A 1 177 ? 86.977 27.644 -98.503 1.00 82.81 177 MET A N 1
ATOM 1426 C CA . MET A 1 177 ? 86.562 27.225 -97.162 1.00 82.81 177 MET A CA 1
ATOM 1427 C C . MET A 1 177 ? 85.190 27.792 -96.773 1.00 82.81 177 MET A C 1
ATOM 1429 O O . MET A 1 177 ? 84.365 27.072 -96.226 1.00 82.81 177 MET A O 1
ATOM 1433 N N . GLN A 1 178 ? 84.898 29.058 -97.086 1.00 81.31 178 GLN A N 1
ATOM 1434 C CA . GLN A 1 178 ? 83.577 29.645 -96.834 1.00 81.31 178 GLN A CA 1
ATOM 1435 C C . GLN A 1 178 ? 82.475 28.995 -97.676 1.00 81.31 178 GLN A C 1
ATOM 1437 O O . GLN A 1 178 ? 81.369 28.801 -97.173 1.00 81.31 178 GLN A O 1
ATOM 1442 N N . ALA A 1 179 ? 82.752 28.664 -98.938 1.00 86.12 179 ALA A N 1
ATOM 1443 C CA . ALA A 1 179 ? 81.814 27.943 -99.791 1.00 86.12 179 ALA A CA 1
ATOM 1444 C C . ALA A 1 179 ? 81.546 26.534 -99.245 1.00 86.12 179 ALA A C 1
ATOM 1446 O O . ALA A 1 179 ? 80.393 26.113 -99.206 1.00 86.12 179 ALA A O 1
ATOM 1447 N N . GLU A 1 180 ? 82.581 25.852 -98.755 1.00 85.19 180 GLU A N 1
ATOM 1448 C CA . GLU A 1 180 ? 82.446 24.523 -98.161 1.00 85.19 180 GLU A CA 1
ATOM 1449 C C . GLU A 1 180 ? 81.671 24.556 -96.835 1.00 85.19 180 GLU A C 1
ATOM 1451 O O . GLU A 1 180 ? 80.738 23.783 -96.650 1.00 85.19 180 GLU A O 1
ATOM 1456 N N . ILE A 1 181 ? 81.947 25.526 -95.955 1.00 84.50 181 ILE A N 1
ATOM 1457 C CA . ILE A 1 181 ? 81.172 25.731 -94.718 1.00 84.50 181 ILE A CA 1
ATOM 1458 C C . ILE A 1 181 ? 79.700 26.014 -95.033 1.00 84.50 181 ILE A C 1
ATOM 1460 O O . ILE A 1 181 ? 78.819 25.494 -94.353 1.00 84.50 181 ILE A O 1
ATOM 1464 N N . LYS A 1 182 ? 79.410 26.828 -96.058 1.00 88.00 182 LYS A N 1
ATOM 1465 C CA . LYS A 1 182 ? 78.027 27.089 -96.484 1.00 88.00 182 LYS A CA 1
ATOM 1466 C C . LYS A 1 182 ? 77.342 25.816 -96.972 1.00 88.00 182 LYS A C 1
ATOM 1468 O O . LYS A 1 182 ? 76.235 25.551 -96.530 1.00 88.00 182 LYS A O 1
ATOM 1473 N N . ARG A 1 183 ? 78.011 25.000 -97.795 1.00 90.25 183 ARG A N 1
ATOM 1474 C CA . ARG A 1 183 ? 77.473 23.706 -98.247 1.00 90.25 183 ARG A CA 1
ATOM 1475 C C . ARG A 1 183 ? 77.174 22.771 -97.079 1.00 90.25 183 ARG A C 1
ATOM 1477 O O . ARG A 1 183 ? 76.058 22.278 -96.992 1.00 90.25 183 ARG A O 1
ATOM 1484 N N . ILE A 1 184 ? 78.118 22.603 -96.152 1.00 87.88 184 ILE A N 1
ATOM 1485 C CA . ILE A 1 184 ? 77.945 21.744 -94.969 1.00 87.88 184 ILE A CA 1
ATOM 1486 C C . ILE A 1 184 ? 76.810 22.263 -94.073 1.00 87.88 184 ILE A C 1
ATOM 1488 O O . ILE A 1 184 ? 75.997 21.480 -93.584 1.00 87.88 184 ILE A O 1
ATOM 1492 N N . ASN A 1 185 ? 76.709 23.580 -93.874 1.00 87.75 185 ASN A N 1
ATOM 1493 C CA . ASN A 1 185 ? 75.622 24.174 -93.095 1.00 87.75 185 ASN A CA 1
ATOM 1494 C C . ASN A 1 185 ? 74.262 24.004 -93.781 1.00 87.75 185 ASN A C 1
ATOM 1496 O O . ASN A 1 185 ? 73.292 23.667 -93.105 1.00 87.75 185 ASN A O 1
ATOM 1500 N N . ASP A 1 186 ? 74.184 24.200 -95.097 1.00 90.25 186 ASP A N 1
ATOM 1501 C CA . ASP A 1 186 ? 72.955 24.014 -95.872 1.00 90.25 186 ASP A CA 1
ATOM 1502 C C . ASP A 1 186 ? 72.523 22.538 -95.873 1.00 90.25 186 ASP A C 1
ATOM 1504 O O . ASP A 1 186 ? 71.343 22.236 -95.693 1.00 90.25 186 ASP A O 1
ATOM 1508 N N . GLU A 1 187 ? 73.465 21.602 -96.017 1.00 88.62 187 GLU A N 1
ATOM 1509 C CA . GLU A 1 187 ? 73.211 20.160 -95.908 1.00 88.62 187 GLU A CA 1
ATOM 1510 C C . GLU A 1 187 ? 72.743 19.771 -94.501 1.00 88.62 187 GLU A C 1
ATOM 1512 O O . GLU A 1 187 ? 71.745 19.063 -94.362 1.00 88.62 187 GLU A O 1
ATOM 1517 N N . SER A 1 188 ? 73.376 20.301 -93.451 1.00 86.75 188 SER A N 1
ATOM 1518 C CA . SER A 1 188 ? 72.949 20.081 -92.064 1.00 86.75 188 SER A CA 1
ATOM 1519 C C . SER A 1 188 ? 71.559 20.666 -91.788 1.00 86.75 188 SER A C 1
ATOM 1521 O O . SER A 1 188 ? 70.738 20.034 -91.121 1.00 86.75 188 SER A O 1
ATOM 1523 N N . GLN A 1 189 ? 71.243 21.842 -92.343 1.00 85.56 189 GLN A N 1
ATOM 1524 C CA . GLN A 1 189 ? 69.905 22.426 -92.247 1.00 85.56 189 GLN A CA 1
ATOM 1525 C C . GLN A 1 189 ? 68.854 21.577 -92.965 1.00 85.56 189 GLN A C 1
ATOM 1527 O O . GLN A 1 189 ? 67.770 21.382 -92.414 1.00 85.56 189 GLN A O 1
ATOM 1532 N N . ARG A 1 190 ? 69.165 21.040 -94.153 1.00 88.94 190 ARG A N 1
ATOM 1533 C CA . ARG A 1 190 ? 68.268 20.128 -94.882 1.00 88.94 190 ARG A CA 1
ATOM 1534 C C . ARG A 1 190 ? 68.013 18.850 -94.090 1.00 88.94 190 ARG A C 1
ATOM 1536 O O . ARG A 1 190 ? 66.855 18.525 -93.854 1.00 88.94 190 ARG A O 1
ATOM 1543 N N . GLN A 1 191 ? 69.062 18.200 -93.589 1.00 84.69 191 GLN A N 1
ATOM 1544 C CA . GLN A 1 191 ? 68.934 17.004 -92.748 1.00 84.69 191 GLN A CA 1
ATOM 1545 C C . GLN A 1 191 ? 68.115 17.284 -91.484 1.00 84.69 191 GLN A C 1
ATOM 1547 O O . GLN A 1 191 ? 67.222 16.516 -91.132 1.00 84.69 191 GLN A O 1
ATOM 1552 N N . LYS A 1 192 ? 68.356 18.420 -90.820 1.00 85.94 192 LYS A N 1
ATOM 1553 C CA . LYS A 1 192 ? 67.577 18.823 -89.646 1.00 85.94 192 LYS A CA 1
ATOM 1554 C C . LYS A 1 192 ? 66.108 19.052 -89.995 1.00 85.94 192 LYS A C 1
ATOM 1556 O O . LYS A 1 192 ? 65.248 18.639 -89.227 1.00 85.94 192 LYS A O 1
ATOM 1561 N N . ALA A 1 193 ? 65.809 19.685 -91.130 1.00 88.06 193 ALA A N 1
ATOM 1562 C CA . ALA A 1 193 ? 64.438 19.909 -91.584 1.00 88.06 193 ALA A CA 1
ATOM 1563 C C . ALA A 1 193 ? 63.718 18.599 -91.945 1.00 88.06 193 ALA A C 1
ATOM 1565 O O . ALA A 1 193 ? 62.544 18.446 -91.610 1.00 88.06 193 ALA A O 1
ATOM 1566 N N . GLU A 1 194 ? 64.416 17.651 -92.574 1.00 86.25 194 GLU A N 1
ATOM 1567 C CA . GLU A 1 194 ? 63.893 16.317 -92.885 1.00 86.25 194 GLU A CA 1
ATOM 1568 C C . GLU A 1 194 ? 63.569 15.523 -91.617 1.00 86.25 194 GLU A C 1
ATOM 1570 O O . GLU A 1 194 ? 62.465 14.990 -91.504 1.00 86.25 194 GLU A O 1
ATOM 1575 N N . LEU A 1 195 ? 64.470 15.511 -90.627 1.00 84.19 195 LEU A N 1
ATOM 1576 C CA . LEU A 1 195 ? 64.214 14.875 -89.330 1.00 84.19 195 LEU A CA 1
ATOM 1577 C C . LEU A 1 195 ? 63.015 15.512 -88.623 1.00 84.19 195 LEU A C 1
ATOM 1579 O O . LEU A 1 195 ? 62.122 14.805 -88.174 1.00 84.19 195 LEU A O 1
ATOM 1583 N N . LEU A 1 196 ? 62.928 16.844 -88.611 1.00 88.44 196 LEU A N 1
ATOM 1584 C CA . LEU A 1 196 ? 61.809 17.563 -87.995 1.00 88.44 196 LEU A CA 1
ATOM 1585 C C . LEU A 1 196 ? 60.477 17.287 -88.714 1.00 88.44 196 LEU A C 1
ATOM 1587 O O . LEU A 1 196 ? 59.418 17.273 -88.088 1.00 88.44 196 LEU A O 1
ATOM 1591 N N . ALA A 1 197 ? 60.503 17.072 -90.031 1.00 86.12 197 ALA A N 1
ATOM 1592 C CA . ALA A 1 197 ? 59.327 16.654 -90.788 1.00 86.12 197 ALA A CA 1
ATOM 1593 C C . ALA A 1 197 ? 58.916 15.211 -90.448 1.00 86.12 197 ALA A C 1
ATOM 1595 O O . ALA A 1 197 ? 57.725 14.947 -90.280 1.00 86.12 197 ALA A O 1
ATOM 1596 N N . GLN A 1 198 ? 59.880 14.299 -90.293 1.00 82.62 198 GLN A N 1
ATOM 1597 C CA . GLN A 1 198 ? 59.627 12.919 -89.868 1.00 82.62 198 GLN A CA 1
ATOM 1598 C C . GLN A 1 198 ? 59.099 12.846 -88.428 1.00 82.62 198 GLN A C 1
ATOM 1600 O O . GLN A 1 198 ? 58.118 12.145 -88.189 1.00 82.62 198 GLN A O 1
ATOM 1605 N N . GLU A 1 199 ? 59.670 13.611 -87.494 1.00 82.06 199 GLU A N 1
ATOM 1606 C CA . GLU A 1 199 ? 59.188 13.729 -86.110 1.00 82.06 199 GLU A CA 1
ATOM 1607 C C . GLU A 1 199 ? 57.749 14.247 -86.072 1.00 82.06 199 GLU A C 1
ATOM 1609 O O . GLU A 1 199 ? 56.897 13.633 -85.440 1.00 82.06 199 GLU A O 1
ATOM 1614 N N . LYS A 1 200 ? 57.420 15.291 -86.845 1.00 86.81 200 LYS A N 1
ATOM 1615 C CA . LYS A 1 200 ? 56.038 15.794 -86.947 1.00 86.81 200 LYS A CA 1
ATOM 1616 C C . LYS A 1 200 ? 55.059 14.744 -87.465 1.00 86.81 200 LYS A C 1
ATOM 1618 O O . LYS A 1 200 ? 53.930 14.683 -86.983 1.00 86.81 200 LYS A O 1
ATOM 1623 N N . LEU A 1 201 ? 55.455 13.942 -88.453 1.00 86.00 201 LEU A N 1
ATOM 1624 C CA . LEU A 1 201 ? 54.618 12.855 -88.965 1.00 86.00 201 LEU A CA 1
ATOM 1625 C C . LEU A 1 201 ? 54.455 11.742 -87.922 1.00 86.00 201 LEU A C 1
ATOM 1627 O O . LEU A 1 201 ? 53.349 11.233 -87.746 1.00 86.00 201 LEU A O 1
ATOM 1631 N N . ALA A 1 202 ? 55.522 11.392 -87.200 1.00 85.31 202 ALA A N 1
ATOM 1632 C CA . ALA A 1 202 ? 55.468 10.428 -86.107 1.00 85.31 202 ALA A CA 1
ATOM 1633 C C . ALA A 1 202 ? 54.558 10.919 -84.969 1.00 85.31 202 ALA A C 1
ATOM 1635 O O . ALA A 1 202 ? 53.671 10.182 -84.542 1.00 85.31 202 ALA A O 1
ATOM 1636 N N . ASP A 1 203 ? 54.690 12.180 -84.559 1.00 84.31 203 ASP A N 1
ATOM 1637 C CA . ASP A 1 203 ? 53.847 12.811 -83.545 1.00 84.31 203 ASP A CA 1
ATOM 1638 C C . ASP A 1 203 ? 52.382 12.851 -83.980 1.00 84.31 203 ASP A C 1
ATOM 1640 O O . ASP A 1 203 ? 51.494 12.523 -83.197 1.00 84.31 203 ASP A O 1
ATOM 1644 N N . GLN A 1 204 ? 52.100 13.180 -85.245 1.00 84.69 204 GLN A N 1
ATOM 1645 C CA . GLN A 1 204 ? 50.742 13.113 -85.791 1.00 84.69 204 GLN A CA 1
ATOM 1646 C C . GLN A 1 204 ? 50.181 11.689 -85.728 1.00 84.69 204 GLN A C 1
ATOM 1648 O O . GLN A 1 204 ? 49.043 11.505 -85.299 1.00 84.69 204 GLN A O 1
ATOM 1653 N N . MET A 1 205 ? 50.967 10.672 -86.091 1.00 87.69 205 MET A N 1
ATOM 1654 C CA . MET A 1 205 ? 50.535 9.274 -85.998 1.00 87.69 205 MET A CA 1
ATOM 1655 C C . MET A 1 205 ? 50.288 8.835 -84.549 1.00 87.69 205 MET A C 1
ATOM 1657 O O . MET A 1 205 ? 49.284 8.171 -84.282 1.00 87.69 205 MET A O 1
ATOM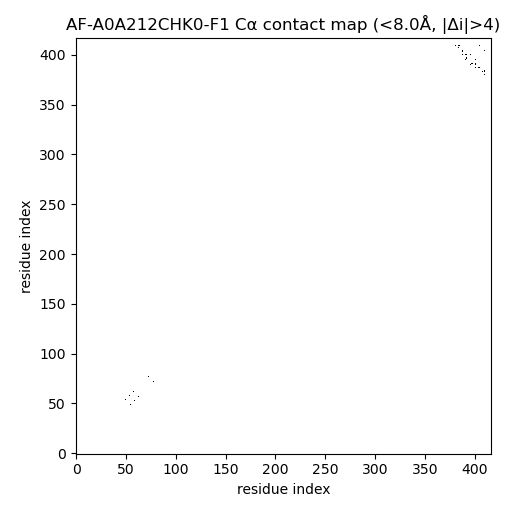 1661 N N . VAL A 1 206 ? 51.146 9.235 -83.606 1.00 86.94 206 VAL A N 1
ATOM 1662 C CA . VAL A 1 206 ? 50.964 8.966 -82.171 1.00 86.94 206 VAL A CA 1
ATOM 1663 C C . VAL A 1 206 ? 49.709 9.662 -81.652 1.00 86.94 206 VAL A C 1
ATOM 1665 O O . VAL A 1 206 ? 48.901 9.027 -80.981 1.00 86.94 206 VAL A O 1
ATOM 1668 N N . MET A 1 207 ? 49.493 10.929 -82.006 1.00 81.38 207 MET A N 1
ATOM 1669 C CA . MET A 1 207 ? 48.308 11.693 -81.609 1.00 81.38 207 MET A CA 1
ATOM 1670 C C . MET A 1 207 ? 47.018 11.095 -82.172 1.00 81.38 207 MET A C 1
ATOM 1672 O O . MET A 1 207 ? 46.019 10.995 -81.466 1.00 81.38 207 MET A O 1
ATOM 1676 N N . GLU A 1 208 ? 47.009 10.662 -83.430 1.00 86.25 208 GLU A N 1
ATOM 1677 C CA . GLU A 1 208 ? 45.844 9.990 -84.010 1.00 86.25 208 GLU A CA 1
ATOM 1678 C C . GLU A 1 208 ? 45.598 8.617 -83.369 1.00 86.25 208 GLU A C 1
ATOM 1680 O O . GLU A 1 208 ? 44.449 8.228 -83.148 1.00 86.25 208 GLU A O 1
ATOM 1685 N N . PHE A 1 209 ? 46.656 7.887 -83.011 1.00 89.12 209 PHE A N 1
ATOM 1686 C CA . PHE A 1 209 ? 46.536 6.621 -82.293 1.00 89.12 209 PHE A CA 1
ATOM 1687 C C . PHE A 1 209 ? 45.994 6.810 -80.869 1.00 89.12 209 PHE A C 1
ATOM 1689 O O . PHE A 1 209 ? 45.071 6.096 -80.472 1.00 89.12 209 PHE A O 1
ATOM 1696 N N . THR A 1 210 ? 46.501 7.789 -80.113 1.00 85.81 210 THR A N 1
ATOM 1697 C CA . THR A 1 210 ? 46.014 8.090 -78.758 1.00 85.81 210 THR A CA 1
ATOM 1698 C C . THR A 1 210 ? 44.574 8.578 -78.790 1.00 85.81 210 THR A C 1
ATOM 1700 O O . THR A 1 210 ? 43.762 8.064 -78.028 1.00 85.81 210 THR A O 1
ATOM 1703 N N . LYS A 1 211 ? 44.205 9.464 -79.724 1.00 88.88 211 LYS A N 1
ATOM 1704 C CA . LYS A 1 211 ? 42.807 9.882 -79.925 1.00 88.88 211 LYS A CA 1
ATOM 1705 C C . LYS A 1 211 ? 41.890 8.694 -80.202 1.00 88.88 211 LYS A C 1
ATOM 1707 O O . LYS A 1 211 ? 40.843 8.580 -79.574 1.00 88.88 211 LYS A O 1
ATOM 1712 N N . LYS A 1 212 ? 42.276 7.784 -81.105 1.00 89.88 212 LYS A N 1
ATOM 1713 C CA . LYS A 1 212 ? 41.477 6.584 -81.419 1.00 89.88 212 LYS A CA 1
ATOM 1714 C C . LYS A 1 212 ? 41.376 5.625 -80.233 1.00 89.88 212 LYS A C 1
ATOM 1716 O O . LYS A 1 212 ? 40.326 5.019 -80.044 1.00 89.88 212 LYS A O 1
ATOM 1721 N N . LYS A 1 213 ? 42.438 5.486 -79.436 1.00 90.44 213 LYS A N 1
ATOM 1722 C CA . LYS A 1 213 ? 42.425 4.689 -78.203 1.00 90.44 213 LYS A CA 1
ATOM 1723 C C . LYS A 1 213 ? 41.482 5.301 -77.161 1.00 90.44 213 LYS A C 1
ATOM 1725 O O . LYS A 1 213 ? 40.586 4.606 -76.699 1.00 90.44 213 LYS A O 1
ATOM 1730 N N . MET A 1 214 ? 41.614 6.601 -76.895 1.00 77.94 214 MET A N 1
ATOM 1731 C CA . MET A 1 214 ? 40.752 7.343 -75.969 1.00 77.94 214 MET A CA 1
ATOM 1732 C C . MET A 1 214 ? 39.284 7.316 -76.402 1.00 77.94 214 MET A C 1
ATOM 1734 O O . MET A 1 214 ? 38.411 7.158 -75.562 1.00 77.94 214 MET A O 1
ATOM 1738 N N . ALA A 1 215 ? 38.998 7.426 -77.704 1.00 87.69 215 ALA A N 1
ATOM 1739 C CA . ALA A 1 215 ? 37.633 7.336 -78.219 1.00 87.69 215 ALA A CA 1
ATOM 1740 C C . ALA A 1 215 ? 37.011 5.955 -77.961 1.00 87.69 215 ALA A C 1
ATOM 1742 O O . ALA A 1 215 ? 35.888 5.871 -77.480 1.00 87.69 215 ALA A O 1
ATOM 1743 N N . ARG A 1 216 ? 37.758 4.870 -78.207 1.00 83.88 216 ARG A N 1
ATOM 1744 C CA . ARG A 1 216 ? 37.290 3.501 -77.930 1.00 83.88 216 ARG A CA 1
ATOM 1745 C C . ARG A 1 216 ? 37.106 3.235 -76.437 1.00 83.88 216 ARG A C 1
ATOM 1747 O O . ARG A 1 216 ? 36.149 2.570 -76.056 1.00 83.88 216 ARG A O 1
ATOM 1754 N N . GLU A 1 217 ? 38.016 3.732 -75.602 1.00 81.75 217 GLU A N 1
ATOM 1755 C CA . GLU A 1 217 ? 37.913 3.616 -74.142 1.00 81.75 217 GLU A CA 1
ATOM 1756 C C . GLU A 1 217 ? 36.709 4.413 -73.620 1.00 81.75 217 GLU A C 1
ATOM 1758 O O . GLU A 1 217 ? 35.910 3.868 -72.864 1.00 81.75 217 GLU A O 1
ATOM 1763 N N . ALA A 1 218 ? 36.490 5.634 -74.117 1.00 88.56 218 ALA A N 1
ATOM 1764 C CA . ALA A 1 218 ? 35.331 6.453 -73.769 1.00 88.56 218 ALA A CA 1
ATOM 1765 C C . ALA A 1 218 ? 33.998 5.833 -74.228 1.00 88.56 218 ALA A C 1
ATOM 1767 O O . ALA A 1 218 ? 33.019 5.871 -73.487 1.00 88.56 218 ALA A O 1
ATOM 1768 N N . GLU A 1 219 ? 33.943 5.236 -75.423 1.00 87.38 219 GLU A N 1
ATOM 1769 C CA . GLU A 1 219 ? 32.763 4.503 -75.904 1.00 87.38 219 GLU A CA 1
ATOM 1770 C C . GLU A 1 219 ? 32.463 3.280 -75.024 1.00 87.38 219 GLU A C 1
ATOM 1772 O O . GLU A 1 219 ? 31.312 3.051 -74.649 1.00 87.38 219 GLU A O 1
ATOM 1777 N N . PHE A 1 220 ? 33.494 2.522 -74.639 1.00 83.81 220 PHE A N 1
ATOM 1778 C CA . PHE A 1 220 ? 33.341 1.377 -73.742 1.00 83.81 220 PHE A CA 1
ATOM 1779 C C . PHE A 1 220 ? 32.887 1.801 -72.338 1.00 83.81 220 PHE A C 1
ATOM 1781 O O . PHE A 1 220 ? 31.988 1.181 -71.768 1.00 83.81 220 PHE A O 1
ATOM 1788 N N . GLU A 1 221 ? 33.459 2.872 -71.786 1.00 80.94 221 GLU A N 1
ATOM 1789 C CA . GLU A 1 221 ? 33.054 3.436 -70.496 1.00 80.94 221 GLU A CA 1
ATOM 1790 C C . GLU A 1 221 ? 31.616 3.956 -70.526 1.00 80.94 221 GLU A C 1
ATOM 1792 O O . GLU A 1 221 ? 30.846 3.665 -69.609 1.00 80.94 221 GLU A O 1
ATOM 1797 N N . ALA A 1 222 ? 31.220 4.651 -71.594 1.00 88.38 222 ALA A N 1
ATOM 1798 C CA . ALA A 1 222 ? 29.854 5.126 -71.770 1.00 88.38 222 ALA A CA 1
ATOM 1799 C C . ALA A 1 222 ? 28.853 3.962 -71.818 1.00 88.38 222 ALA A C 1
ATOM 1801 O O . ALA A 1 222 ? 27.809 4.027 -71.166 1.00 88.38 222 ALA A O 1
ATOM 1802 N N . GLU A 1 223 ? 29.174 2.873 -72.522 1.00 83.44 223 GLU A N 1
ATOM 1803 C CA . GLU A 1 223 ? 28.315 1.687 -72.578 1.00 83.44 223 GLU A CA 1
ATOM 1804 C C . GLU A 1 223 ? 28.218 0.988 -71.211 1.00 83.44 223 GLU A C 1
ATOM 1806 O O . GLU A 1 223 ? 27.125 0.648 -70.751 1.00 83.44 223 GLU A O 1
ATOM 1811 N N . GLN A 1 224 ? 29.338 0.854 -70.490 1.00 81.56 224 GLN A N 1
ATOM 1812 C CA . GLN A 1 224 ? 29.335 0.338 -69.116 1.00 81.56 224 GLN A CA 1
ATOM 1813 C C . GLN A 1 224 ? 28.497 1.211 -68.182 1.00 81.56 224 GLN A C 1
ATOM 1815 O O . GLN A 1 224 ? 27.752 0.695 -67.346 1.00 81.56 224 GLN A O 1
ATOM 1820 N N . GLU A 1 225 ? 28.585 2.530 -68.320 1.00 79.94 225 GLU A N 1
ATOM 1821 C CA . GLU A 1 225 ? 27.815 3.463 -67.512 1.00 79.94 225 GLU A CA 1
ATOM 1822 C C . GLU A 1 225 ? 26.318 3.389 -67.836 1.00 79.94 225 GLU A C 1
ATOM 1824 O O . GLU A 1 225 ? 25.493 3.445 -66.926 1.00 79.94 225 GLU A O 1
ATOM 1829 N N . ARG A 1 226 ? 25.935 3.185 -69.103 1.00 87.00 226 ARG A N 1
ATOM 1830 C CA . ARG A 1 226 ? 24.534 2.929 -69.479 1.00 87.00 226 ARG A CA 1
ATOM 1831 C C . ARG A 1 226 ? 24.002 1.657 -68.833 1.00 87.00 226 ARG A C 1
ATOM 1833 O O . ARG A 1 226 ? 22.954 1.705 -68.189 1.00 87.00 226 ARG A O 1
ATOM 1840 N N . ILE A 1 227 ? 24.758 0.564 -68.919 1.00 87.12 227 ILE A N 1
ATOM 1841 C CA . ILE A 1 227 ? 24.399 -0.712 -68.292 1.00 87.12 227 ILE A CA 1
ATOM 1842 C C . ILE A 1 227 ? 24.299 -0.557 -66.765 1.00 87.12 227 ILE A C 1
ATOM 1844 O O . ILE A 1 227 ? 23.368 -1.083 -66.150 1.00 87.12 227 ILE A O 1
ATOM 1848 N N . ARG A 1 228 ? 25.221 0.180 -66.127 1.00 89.38 228 ARG A N 1
ATOM 1849 C CA . ARG A 1 228 ? 25.157 0.478 -64.685 1.00 89.38 228 ARG A CA 1
ATOM 1850 C C . ARG A 1 228 ? 23.930 1.307 -64.338 1.00 89.38 228 ARG A C 1
ATOM 1852 O O . ARG A 1 228 ? 23.193 0.907 -63.448 1.00 89.38 228 ARG A O 1
ATOM 1859 N N . ARG A 1 229 ? 23.652 2.385 -65.073 1.00 86.06 229 ARG A N 1
ATOM 1860 C CA . ARG A 1 229 ? 22.476 3.244 -64.858 1.00 86.06 229 ARG A CA 1
ATOM 1861 C C . ARG A 1 229 ? 21.166 2.470 -64.996 1.00 86.06 229 ARG A C 1
ATOM 1863 O O . ARG A 1 229 ? 20.238 2.716 -64.233 1.00 86.06 229 ARG A O 1
ATOM 1870 N N . GLU A 1 230 ? 21.059 1.546 -65.946 1.00 88.31 230 GLU A N 1
ATOM 1871 C CA . GLU A 1 230 ? 19.869 0.697 -66.100 1.00 88.31 230 GLU A CA 1
ATOM 1872 C C . GLU A 1 230 ? 19.713 -0.282 -64.930 1.00 88.3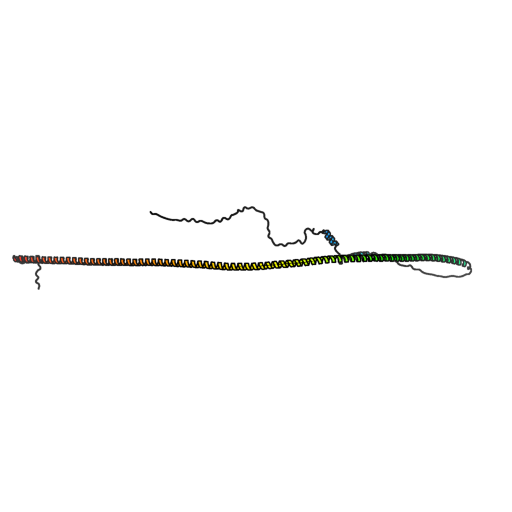1 230 GLU A C 1
ATOM 1874 O O . GLU A 1 230 ? 18.630 -0.381 -64.351 1.00 88.31 230 GLU A O 1
ATOM 1879 N N . LYS A 1 231 ? 20.804 -0.930 -64.503 1.00 91.81 231 LYS A N 1
ATOM 1880 C CA . LYS A 1 231 ? 20.803 -1.808 -63.321 1.00 91.81 231 LYS A CA 1
ATOM 1881 C C . LYS A 1 231 ? 20.511 -1.045 -62.031 1.00 91.81 231 LYS A C 1
ATOM 1883 O O . LYS A 1 231 ? 19.756 -1.530 -61.198 1.00 91.81 231 LYS A O 1
ATOM 1888 N N . GLU A 1 232 ? 21.065 0.150 -61.863 1.00 87.31 232 GLU A N 1
ATOM 1889 C CA . GLU A 1 232 ? 20.813 1.019 -60.713 1.00 87.31 232 GLU A CA 1
ATOM 1890 C C . GLU A 1 232 ? 19.362 1.487 -60.668 1.00 87.31 232 GLU A C 1
ATOM 1892 O O . GLU A 1 232 ? 18.766 1.475 -59.595 1.00 87.31 232 GLU A O 1
ATOM 1897 N N . LYS A 1 233 ? 18.757 1.826 -61.816 1.00 92.31 233 LYS A N 1
ATOM 1898 C CA . LYS A 1 233 ? 17.324 2.144 -61.897 1.00 92.31 233 LYS A CA 1
ATOM 1899 C C . LYS A 1 233 ? 16.454 0.959 -61.486 1.00 92.31 233 LYS A C 1
ATOM 1901 O O . LYS A 1 233 ? 15.495 1.153 -60.743 1.00 92.31 233 LYS A O 1
ATOM 1906 N N . GLU A 1 234 ? 16.792 -0.255 -61.917 1.00 88.00 234 GLU A N 1
ATOM 1907 C CA . GLU A 1 234 ? 16.039 -1.453 -61.534 1.00 88.00 234 GLU A CA 1
ATOM 1908 C C . GLU A 1 234 ? 16.226 -1.795 -60.048 1.00 88.00 234 GLU A C 1
ATOM 1910 O O . GLU A 1 234 ? 15.254 -2.053 -59.340 1.00 88.00 234 GLU A O 1
ATOM 1915 N N . ILE A 1 235 ? 17.452 -1.693 -59.526 1.00 90.75 235 ILE A N 1
ATOM 1916 C CA . ILE A 1 235 ? 17.732 -1.855 -58.092 1.00 90.75 235 ILE A CA 1
ATOM 1917 C C . ILE A 1 235 ? 16.984 -0.796 -57.275 1.00 90.75 235 ILE A C 1
ATOM 1919 O O . ILE A 1 235 ? 16.394 -1.125 -56.248 1.00 90.75 235 ILE A O 1
ATOM 1923 N N . ALA A 1 236 ? 16.972 0.461 -57.721 1.00 92.12 236 ALA A N 1
ATOM 1924 C CA . ALA A 1 236 ? 16.237 1.538 -57.067 1.00 92.12 236 ALA A CA 1
ATOM 1925 C C . ALA A 1 236 ? 14.728 1.263 -57.069 1.00 92.12 236 ALA A C 1
ATOM 1927 O O . ALA A 1 236 ? 14.074 1.439 -56.044 1.00 92.12 236 ALA A O 1
ATOM 1928 N N . ARG A 1 237 ? 14.179 0.758 -58.181 1.00 93.75 237 ARG A N 1
ATOM 1929 C CA . ARG A 1 237 ? 12.769 0.363 -58.277 1.00 93.75 237 ARG A CA 1
ATOM 1930 C C . ARG A 1 237 ? 12.425 -0.778 -57.317 1.00 93.75 237 ARG A C 1
ATOM 1932 O O . ARG A 1 237 ? 11.417 -0.693 -56.618 1.00 93.75 237 ARG A O 1
ATOM 1939 N N . LEU A 1 238 ? 13.256 -1.820 -57.258 1.00 92.38 238 LEU A N 1
ATOM 1940 C CA . LEU A 1 238 ? 13.059 -2.960 -56.359 1.00 92.38 238 LEU A CA 1
ATOM 1941 C C . LEU A 1 238 ? 13.179 -2.551 -54.887 1.00 92.38 238 LEU A C 1
ATOM 1943 O O . LEU A 1 238 ? 12.340 -2.945 -54.080 1.00 92.38 238 LEU A O 1
ATOM 1947 N N . ARG A 1 239 ? 14.162 -1.713 -54.541 1.00 91.06 239 ARG A N 1
ATOM 1948 C CA . ARG A 1 239 ? 14.308 -1.164 -53.184 1.00 91.06 239 ARG A CA 1
ATOM 1949 C C . ARG A 1 239 ? 13.115 -0.304 -52.792 1.00 91.06 239 ARG A C 1
ATOM 1951 O O . ARG A 1 239 ? 12.570 -0.522 -51.722 1.00 91.06 239 ARG A O 1
ATOM 1958 N N . ALA A 1 240 ? 12.639 0.570 -53.679 1.00 93.50 240 ALA A N 1
ATOM 1959 C CA . ALA A 1 240 ? 11.450 1.379 -53.421 1.00 93.50 240 ALA A CA 1
ATOM 1960 C C . ALA A 1 240 ? 10.187 0.521 -53.213 1.00 93.50 240 ALA A C 1
ATOM 1962 O O . ALA A 1 240 ? 9.303 0.888 -52.443 1.00 93.50 240 ALA A O 1
ATOM 1963 N N . MET A 1 241 ? 10.073 -0.627 -53.891 1.00 89.31 241 MET A N 1
ATOM 1964 C CA . MET A 1 241 ? 8.968 -1.566 -53.672 1.00 89.31 241 MET A CA 1
ATOM 1965 C C . MET A 1 241 ? 9.089 -2.299 -52.328 1.00 89.31 241 MET A C 1
ATOM 1967 O O . MET A 1 241 ? 8.084 -2.481 -51.644 1.00 89.31 241 MET A O 1
ATOM 1971 N N . GLN A 1 242 ? 10.303 -2.701 -51.943 1.00 91.00 242 GLN A N 1
ATOM 1972 C CA . GLN A 1 242 ? 10.570 -3.344 -50.654 1.00 91.00 242 GLN A CA 1
ATOM 1973 C C . GLN A 1 242 ? 10.358 -2.385 -49.480 1.00 91.00 242 GLN A C 1
ATOM 1975 O O . GLN A 1 242 ? 9.710 -2.765 -48.512 1.00 91.00 242 GLN A O 1
ATOM 1980 N N . GLU A 1 243 ? 10.836 -1.147 -49.592 1.00 90.25 243 GLU A N 1
ATOM 1981 C CA . GLU A 1 243 ? 10.652 -0.084 -48.600 1.00 90.25 243 GLU A CA 1
ATOM 1982 C C . GLU A 1 243 ? 9.163 0.179 -48.364 1.00 90.25 243 GLU A C 1
ATOM 1984 O O . GLU A 1 243 ? 8.692 0.040 -47.244 1.00 90.25 243 GLU A O 1
ATOM 1989 N N . LYS A 1 244 ? 8.371 0.364 -49.429 1.00 92.31 244 LYS A N 1
ATOM 1990 C CA . LYS A 1 244 ? 6.909 0.513 -49.306 1.00 92.31 244 LYS A CA 1
ATOM 1991 C C . LYS A 1 244 ? 6.229 -0.677 -48.626 1.00 92.31 244 LYS A C 1
ATOM 1993 O O . LYS A 1 244 ? 5.251 -0.494 -47.906 1.00 92.31 244 LYS A O 1
ATOM 1998 N N . ALA A 1 245 ? 6.701 -1.898 -48.877 1.00 91.56 245 ALA A N 1
ATOM 1999 C CA . ALA A 1 245 ? 6.159 -3.088 -48.226 1.00 91.56 245 ALA A CA 1
ATOM 2000 C C . ALA A 1 245 ? 6.529 -3.142 -46.733 1.00 91.56 245 ALA A C 1
ATOM 2002 O O . ALA A 1 245 ? 5.688 -3.521 -45.918 1.00 91.56 245 ALA A O 1
ATOM 2003 N N . GLN A 1 246 ? 7.754 -2.744 -46.377 1.00 87.94 246 GLN A N 1
ATO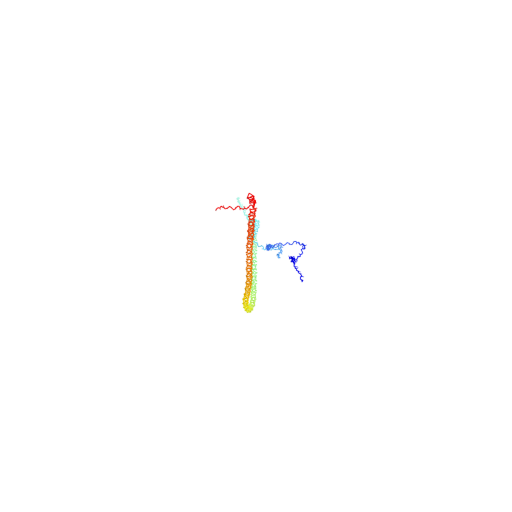M 2004 C CA . GLN A 1 246 ? 8.206 -2.631 -44.989 1.00 87.94 246 GLN A CA 1
ATOM 2005 C C . GLN A 1 246 ? 7.455 -1.525 -44.246 1.00 87.94 246 GLN A C 1
ATOM 2007 O O . GLN A 1 246 ? 6.960 -1.773 -43.151 1.00 87.94 246 GLN A O 1
ATOM 2012 N N . ASP A 1 247 ? 7.285 -0.359 -44.864 1.00 91.44 247 ASP A N 1
ATOM 2013 C CA . ASP A 1 247 ? 6.526 0.759 -44.304 1.00 91.44 247 ASP A CA 1
ATOM 2014 C C . ASP A 1 247 ? 5.074 0.354 -44.045 1.00 91.44 247 ASP A C 1
ATOM 2016 O O . ASP A 1 247 ? 4.553 0.561 -42.952 1.00 91.44 247 ASP A O 1
ATOM 2020 N N . TYR A 1 248 ? 4.435 -0.327 -45.000 1.00 92.25 248 TYR A N 1
ATOM 2021 C CA . TYR A 1 248 ? 3.077 -0.839 -44.818 1.00 92.25 248 TYR A CA 1
ATOM 2022 C C . TYR A 1 248 ? 2.975 -1.854 -43.665 1.00 92.25 248 TYR A C 1
ATOM 2024 O O . TYR A 1 248 ? 2.015 -1.829 -42.891 1.00 92.25 248 TYR A O 1
ATOM 2032 N N . GLN A 1 249 ? 3.957 -2.750 -43.517 1.00 89.25 249 GLN A N 1
ATOM 2033 C CA . GLN A 1 249 ? 4.012 -3.678 -42.381 1.00 89.25 249 GLN A CA 1
ATOM 2034 C C . GLN A 1 249 ? 4.218 -2.935 -41.055 1.00 89.25 249 GLN A C 1
ATOM 2036 O O . GLN A 1 249 ? 3.508 -3.212 -40.089 1.00 89.25 249 GLN A O 1
ATOM 2041 N N . ALA A 1 250 ? 5.115 -1.949 -41.023 1.00 90.75 250 ALA A N 1
ATOM 2042 C CA . ALA A 1 250 ? 5.362 -1.117 -39.852 1.00 90.75 250 ALA A CA 1
ATOM 2043 C C . ALA A 1 250 ? 4.114 -0.317 -39.446 1.00 90.75 250 ALA A C 1
ATOM 2045 O O . ALA A 1 250 ? 3.802 -0.222 -38.258 1.00 90.75 250 ALA A O 1
ATOM 2046 N N . GLU A 1 251 ? 3.342 0.197 -40.407 1.00 91.31 251 GLU A N 1
ATOM 2047 C CA . GLU A 1 251 ? 2.051 0.843 -40.152 1.00 91.31 251 GLU A CA 1
ATOM 2048 C C . GLU A 1 251 ? 1.035 -0.128 -39.532 1.00 91.31 251 GLU A C 1
ATOM 2050 O O . GLU A 1 251 ? 0.355 0.215 -38.559 1.00 91.31 251 GLU A O 1
ATOM 2055 N N . GLN A 1 252 ? 0.941 -1.359 -40.047 1.00 91.12 252 GLN A N 1
ATOM 2056 C CA . GLN A 1 252 ? 0.071 -2.393 -39.475 1.00 91.12 252 GLN A CA 1
ATOM 2057 C C . GLN A 1 252 ? 0.482 -2.758 -38.046 1.00 91.12 252 GLN A C 1
ATOM 2059 O O . GLN A 1 252 ? -0.379 -2.876 -37.168 1.00 91.12 252 GLN A O 1
ATOM 2064 N N . ASP A 1 253 ? 1.779 -2.901 -37.790 1.00 92.88 253 ASP A N 1
ATOM 2065 C CA . ASP A 1 253 ? 2.298 -3.212 -36.462 1.00 92.88 253 ASP A CA 1
ATOM 2066 C C . ASP A 1 253 ? 2.110 -2.043 -35.491 1.00 92.88 253 ASP A C 1
ATOM 2068 O O . ASP A 1 253 ? 1.705 -2.258 -34.347 1.00 92.88 253 ASP A O 1
ATOM 2072 N N . ALA A 1 254 ? 2.255 -0.798 -35.951 1.00 93.19 254 ALA A N 1
ATOM 2073 C CA . ALA A 1 254 ? 1.920 0.387 -35.166 1.00 93.19 254 ALA A CA 1
ATOM 2074 C C . ALA A 1 254 ? 0.425 0.427 -34.802 1.00 93.19 254 ALA A C 1
ATOM 2076 O O . ALA A 1 254 ? 0.064 0.740 -33.663 1.00 93.19 254 ALA A O 1
ATOM 2077 N N . LEU A 1 255 ? -0.466 0.064 -35.731 1.00 93.62 255 LEU A N 1
ATOM 2078 C CA . LEU A 1 255 ? -1.903 -0.039 -35.457 1.00 93.62 255 LEU A CA 1
ATOM 2079 C C . LEU A 1 255 ? -2.224 -1.166 -34.468 1.00 93.62 255 LEU A C 1
ATOM 2081 O O . LEU A 1 255 ? -3.055 -0.980 -33.577 1.00 93.62 255 LEU A O 1
ATOM 2085 N N . ARG A 1 256 ? -1.569 -2.326 -34.589 1.00 92.94 256 ARG A N 1
ATOM 2086 C CA . ARG A 1 256 ? -1.705 -3.433 -33.627 1.00 92.94 256 ARG A CA 1
ATOM 2087 C C . ARG A 1 256 ? -1.218 -3.026 -32.243 1.00 92.94 256 ARG A C 1
ATOM 2089 O O . ARG A 1 256 ? -1.925 -3.267 -31.269 1.00 92.94 256 ARG A O 1
ATOM 2096 N N . ALA A 1 257 ? -0.073 -2.353 -32.157 1.00 93.88 257 ALA A N 1
ATOM 2097 C CA . ALA A 1 257 ? 0.461 -1.835 -30.905 1.00 93.88 257 ALA A CA 1
ATOM 2098 C C . ALA A 1 257 ? -0.514 -0.851 -30.245 1.00 93.88 257 ALA A C 1
ATOM 2100 O O . ALA A 1 257 ? -0.812 -1.008 -29.063 1.00 93.88 257 ALA A O 1
ATOM 2101 N N . LYS A 1 258 ? -1.097 0.086 -31.008 1.00 95.06 258 LYS A N 1
ATOM 2102 C CA . LYS A 1 258 ? -2.124 1.009 -30.493 1.00 95.06 258 LYS A CA 1
ATOM 2103 C C . LYS A 1 258 ? -3.356 0.276 -29.964 1.00 95.06 258 LYS A C 1
ATOM 2105 O O . LYS A 1 258 ? -3.796 0.555 -28.854 1.00 95.06 258 LYS A O 1
ATOM 2110 N N . ARG A 1 259 ? -3.888 -0.701 -30.707 1.00 92.81 259 ARG A N 1
ATOM 2111 C CA . ARG A 1 259 ? -5.038 -1.505 -30.248 1.00 92.81 259 ARG A CA 1
ATOM 2112 C C . ARG A 1 259 ? -4.716 -2.285 -28.976 1.00 92.81 259 ARG A C 1
ATOM 2114 O O . ARG A 1 259 ? -5.527 -2.292 -28.057 1.00 92.81 259 ARG A O 1
ATOM 2121 N N . ASN A 1 260 ? -3.541 -2.905 -28.903 1.00 93.31 260 ASN A N 1
ATOM 2122 C CA . ASN A 1 260 ? -3.112 -3.655 -27.724 1.00 93.31 260 ASN A CA 1
ATOM 2123 C C . ASN A 1 260 ? -2.939 -2.741 -26.507 1.00 93.31 260 ASN A C 1
ATOM 2125 O O . ASN A 1 260 ? -3.386 -3.093 -25.419 1.00 93.31 260 ASN A O 1
ATOM 2129 N N . GLN A 1 261 ? -2.349 -1.557 -26.697 1.00 85.88 261 GLN A N 1
ATOM 2130 C CA . GLN A 1 261 ? -2.248 -0.541 -25.651 1.00 85.88 261 GLN A CA 1
ATOM 2131 C C . GLN A 1 261 ? -3.634 -0.108 -25.171 1.00 85.88 261 GLN A C 1
ATOM 2133 O O . GLN A 1 261 ? -3.884 -0.122 -23.973 1.00 85.88 261 GLN A O 1
ATOM 2138 N N . GLU A 1 262 ? -4.568 0.189 -26.079 1.00 92.12 262 GLU A N 1
ATOM 2139 C CA . GLU A 1 262 ? -5.938 0.552 -25.707 1.00 92.12 262 GLU A CA 1
ATOM 2140 C C . GLU A 1 262 ? -6.679 -0.562 -24.955 1.00 92.12 262 GLU A C 1
ATOM 2142 O O . GLU A 1 262 ? -7.426 -0.274 -24.018 1.00 92.12 262 GLU A O 1
ATOM 2147 N N . VAL A 1 263 ? -6.511 -1.825 -25.360 1.00 93.06 263 VAL A N 1
ATOM 2148 C CA . VAL A 1 263 ? -7.112 -2.976 -24.669 1.00 93.06 263 VAL A CA 1
ATOM 2149 C C . VAL A 1 263 ? -6.527 -3.110 -23.267 1.00 93.06 263 VAL A C 1
ATOM 2151 O O . VAL A 1 263 ? -7.298 -3.159 -22.309 1.00 93.06 263 VAL A O 1
ATOM 2154 N N . ALA A 1 264 ? -5.199 -3.068 -23.131 1.00 93.62 264 ALA A N 1
ATOM 2155 C CA . ALA A 1 264 ? -4.525 -3.106 -21.836 1.00 93.62 264 ALA A CA 1
ATOM 2156 C C . ALA A 1 264 ? -4.987 -1.956 -20.926 1.00 93.62 264 ALA A C 1
ATOM 2158 O O . ALA A 1 264 ? -5.303 -2.172 -19.760 1.00 93.62 264 ALA A O 1
ATOM 2159 N N . ASP A 1 265 ? -5.134 -0.752 -21.474 1.00 93.62 265 ASP A N 1
ATOM 2160 C CA . ASP A 1 265 ? -5.658 0.424 -20.782 1.00 93.62 265 ASP A CA 1
ATOM 2161 C C . ASP A 1 265 ? -7.108 0.239 -20.304 1.00 93.62 265 ASP A C 1
ATOM 2163 O O . ASP A 1 265 ? -7.488 0.670 -19.211 1.00 93.62 265 ASP A O 1
ATOM 2167 N N . ARG A 1 266 ? -7.974 -0.363 -21.128 1.00 93.62 266 ARG A N 1
ATOM 2168 C CA . ARG A 1 266 ? -9.373 -0.647 -20.762 1.00 93.62 266 ARG A CA 1
ATOM 2169 C C . ARG A 1 266 ? -9.448 -1.705 -19.671 1.00 93.62 266 ARG A C 1
ATOM 2171 O O . ARG A 1 266 ? -10.196 -1.519 -18.711 1.00 93.62 266 ARG A O 1
ATOM 2178 N N . GLU A 1 267 ? -8.677 -2.777 -19.805 1.00 92.69 267 GLU A N 1
ATOM 2179 C CA . GLU A 1 267 ? -8.581 -3.840 -18.806 1.00 92.69 267 GLU A CA 1
ATOM 2180 C C . GLU A 1 267 ? -8.022 -3.309 -17.489 1.00 92.69 267 GLU A C 1
ATOM 2182 O O . GLU A 1 267 ? -8.576 -3.602 -16.431 1.00 92.69 267 GLU A O 1
ATOM 2187 N N . TRP A 1 268 ? -7.007 -2.447 -17.546 1.00 92.69 268 TRP A N 1
ATOM 2188 C CA . TRP A 1 268 ? -6.442 -1.796 -16.372 1.00 92.69 268 TRP A CA 1
ATOM 2189 C C . TRP A 1 268 ? -7.474 -0.910 -15.667 1.00 92.69 268 TRP A C 1
ATOM 2191 O O . TRP A 1 268 ? -7.711 -1.085 -14.473 1.00 92.69 268 TRP A O 1
ATOM 2201 N N . ARG A 1 269 ? -8.190 -0.041 -16.401 1.00 93.38 269 ARG A N 1
ATOM 2202 C CA . ARG A 1 269 ? -9.274 0.782 -15.824 1.00 93.38 269 ARG A CA 1
ATOM 2203 C C . ARG A 1 269 ? -10.411 -0.066 -15.255 1.00 93.38 269 ARG A C 1
ATOM 2205 O O . ARG A 1 269 ? -11.014 0.314 -14.253 1.00 93.38 269 ARG A O 1
ATOM 2212 N N . ARG A 1 270 ? -10.748 -1.187 -15.899 1.00 94.00 270 ARG A N 1
ATOM 2213 C CA . ARG A 1 270 ? -11.766 -2.121 -15.402 1.00 94.00 270 ARG A CA 1
ATOM 2214 C C . ARG A 1 270 ? -11.308 -2.771 -14.099 1.00 94.00 270 ARG A C 1
ATOM 2216 O O . ARG A 1 270 ? -12.077 -2.783 -13.145 1.00 94.00 270 ARG A O 1
ATOM 2223 N N . LYS A 1 271 ? -10.064 -3.245 -14.042 1.00 94.56 271 LYS A N 1
ATOM 2224 C CA . LYS A 1 271 ? -9.483 -3.869 -12.853 1.00 94.56 271 LYS A CA 1
ATOM 2225 C C . LYS A 1 271 ? -9.382 -2.889 -11.685 1.00 94.56 271 LYS A C 1
ATOM 2227 O O . LYS A 1 271 ? -9.810 -3.226 -10.593 1.00 94.56 271 LYS A O 1
ATOM 2232 N N . GLU A 1 272 ? -8.942 -1.655 -11.928 1.00 94.19 272 GLU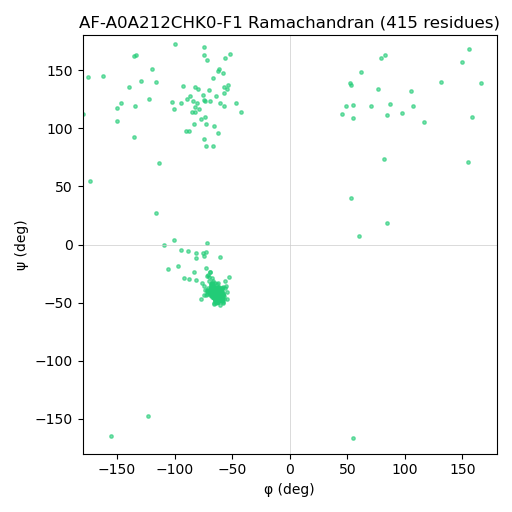 A N 1
ATOM 2233 C CA . GLU A 1 272 ? -8.950 -0.576 -10.927 1.00 94.19 272 GLU A CA 1
ATOM 2234 C C . GLU A 1 272 ? -10.355 -0.317 -10.370 1.00 94.19 272 GLU A C 1
ATOM 2236 O O . GLU A 1 272 ? -10.534 -0.215 -9.157 1.00 94.19 272 GLU A O 1
ATOM 2241 N N . LYS A 1 273 ? -11.379 -0.266 -11.235 1.00 94.81 273 LYS A N 1
ATOM 2242 C CA . LYS A 1 273 ? -12.775 -0.118 -10.797 1.00 94.81 273 LYS A CA 1
ATOM 2243 C C . LYS A 1 273 ? -13.249 -1.310 -9.967 1.00 94.81 273 LYS A C 1
ATOM 2245 O O . LYS A 1 273 ? -13.876 -1.099 -8.934 1.00 94.81 273 LYS A O 1
ATOM 2250 N N . GLU A 1 274 ? -12.960 -2.535 -10.398 1.00 95.31 274 GLU A N 1
ATOM 2251 C CA . GLU A 1 274 ? -13.323 -3.756 -9.668 1.00 95.31 274 GLU A CA 1
ATOM 2252 C C . GLU A 1 274 ? -12.607 -3.833 -8.310 1.00 95.31 274 GLU A C 1
ATOM 2254 O O . GLU A 1 274 ? -13.225 -4.169 -7.301 1.00 95.31 274 GLU A O 1
ATOM 2259 N N . ASP A 1 275 ? -11.326 -3.471 -8.248 1.00 94.44 275 ASP A N 1
ATOM 2260 C CA . ASP A 1 275 ? -10.548 -3.459 -7.010 1.00 94.44 275 ASP A CA 1
ATOM 2261 C C . ASP A 1 275 ? -11.024 -2.350 -6.061 1.00 94.44 275 ASP A C 1
ATOM 2263 O O . ASP A 1 275 ? -11.139 -2.578 -4.855 1.00 94.44 275 ASP A O 1
ATOM 2267 N N . ALA A 1 276 ? -11.378 -1.171 -6.584 1.00 95.50 276 ALA A N 1
ATOM 2268 C CA . ALA A 1 276 ? -12.011 -0.109 -5.806 1.00 95.50 276 ALA A CA 1
ATOM 2269 C C . ALA A 1 276 ? -13.388 -0.536 -5.270 1.00 95.50 276 ALA A C 1
ATOM 2271 O O . ALA A 1 276 ? -13.690 -0.297 -4.102 1.00 95.50 276 ALA A O 1
ATOM 2272 N N . GLN A 1 277 ? -14.204 -1.217 -6.079 1.00 95.25 277 GLN A N 1
ATOM 2273 C CA . GLN A 1 277 ? -15.494 -1.763 -5.647 1.00 95.25 277 GLN A CA 1
ATOM 2274 C C . GLN A 1 277 ? -15.322 -2.810 -4.546 1.00 95.25 277 GLN A C 1
ATOM 2276 O O . GLN A 1 277 ? -15.955 -2.690 -3.501 1.00 95.25 277 GLN A O 1
ATOM 2281 N N . LYS A 1 278 ? -14.402 -3.767 -4.707 1.00 96.38 278 LYS A N 1
ATOM 2282 C CA . LYS A 1 278 ? -14.088 -4.761 -3.667 1.00 96.38 278 LYS A CA 1
ATOM 2283 C C . LYS A 1 278 ? -13.598 -4.106 -2.376 1.00 96.38 278 LYS A C 1
ATOM 2285 O O . LYS A 1 278 ? -14.005 -4.511 -1.287 1.00 96.38 278 LYS A O 1
ATOM 2290 N N . LYS A 1 279 ? -12.748 -3.078 -2.464 1.00 95.31 279 LYS A N 1
ATOM 2291 C CA . LYS A 1 279 ? -12.332 -2.277 -1.298 1.00 95.31 279 LYS A CA 1
ATOM 2292 C C . LYS A 1 279 ? -13.532 -1.614 -0.621 1.00 95.31 279 LYS A C 1
ATOM 2294 O O . LYS A 1 279 ? -13.700 -1.766 0.583 1.00 95.31 279 LYS A O 1
ATOM 2299 N N . MET A 1 280 ? -14.418 -0.968 -1.377 1.00 94.00 280 MET A N 1
ATOM 2300 C CA . MET A 1 280 ? -15.636 -0.376 -0.813 1.00 94.00 280 MET A CA 1
ATOM 2301 C C . MET A 1 280 ? -16.557 -1.422 -0.169 1.00 94.00 280 MET A C 1
ATOM 2303 O O . MET A 1 280 ? -17.079 -1.185 0.917 1.00 94.00 280 MET A O 1
ATOM 2307 N N . GLU A 1 281 ? -16.745 -2.586 -0.792 1.00 96.12 281 GLU A N 1
ATOM 2308 C CA . GLU A 1 281 ? -17.560 -3.680 -0.251 1.00 96.12 281 GLU A CA 1
ATOM 2309 C C . GLU A 1 281 ? -16.971 -4.248 1.043 1.00 96.12 281 GLU A C 1
ATOM 2311 O O . GLU A 1 281 ? -17.683 -4.427 2.035 1.00 96.12 281 GLU A O 1
ATOM 2316 N N . THR A 1 282 ? -15.663 -4.509 1.056 1.00 94.94 282 THR A N 1
ATOM 2317 C CA . THR A 1 282 ? -14.956 -4.991 2.249 1.00 94.94 282 THR A CA 1
ATOM 2318 C C . THR A 1 282 ? -14.990 -3.962 3.373 1.00 94.94 282 THR A C 1
ATOM 2320 O O . THR A 1 282 ? -15.335 -4.318 4.501 1.00 94.94 282 THR A O 1
ATOM 2323 N N . GLU A 1 283 ? -14.748 -2.682 3.085 1.00 95.75 283 GLU A N 1
ATOM 2324 C CA . GLU A 1 283 ? -14.899 -1.603 4.060 1.00 95.75 283 GLU A CA 1
ATOM 2325 C C . GLU A 1 283 ? -16.333 -1.500 4.585 1.00 95.75 283 GLU A C 1
ATOM 2327 O O . GLU A 1 283 ? -16.539 -1.386 5.794 1.00 95.75 283 GLU A O 1
ATOM 2332 N N . ALA A 1 284 ? -17.341 -1.580 3.713 1.00 96.75 284 ALA A N 1
ATOM 2333 C CA . ALA A 1 284 ? -18.742 -1.544 4.115 1.00 96.75 284 ALA A CA 1
ATOM 2334 C C . ALA A 1 284 ? -19.096 -2.729 5.025 1.00 96.75 284 ALA A C 1
ATOM 2336 O O . ALA A 1 284 ? -19.786 -2.548 6.031 1.00 96.75 284 ALA A O 1
ATOM 2337 N N . LYS A 1 285 ? -18.587 -3.931 4.727 1.00 96.88 285 LYS A N 1
ATOM 2338 C CA . LYS A 1 285 ? -18.756 -5.121 5.573 1.00 96.88 285 LYS A CA 1
ATOM 2339 C C . LYS A 1 285 ? -18.086 -4.946 6.938 1.00 96.88 285 LYS A C 1
ATOM 2341 O O . LYS A 1 285 ? -18.706 -5.249 7.955 1.00 96.88 285 LYS A O 1
ATOM 2346 N N . LEU A 1 286 ? -16.864 -4.412 6.978 1.00 96.44 286 LEU A N 1
ATOM 2347 C CA . LEU A 1 286 ? -16.162 -4.108 8.230 1.00 96.44 286 LEU A CA 1
ATOM 2348 C C . LEU A 1 286 ? -16.910 -3.055 9.055 1.00 96.44 286 LEU A C 1
ATOM 2350 O O . LEU A 1 286 ? -17.053 -3.218 10.265 1.00 96.44 286 LEU A O 1
ATOM 2354 N N . ARG A 1 287 ? -17.439 -2.006 8.413 1.00 96.56 287 ARG A N 1
ATOM 2355 C CA . ARG A 1 287 ? -18.265 -0.984 9.075 1.00 96.56 287 ARG A CA 1
ATOM 2356 C C . ARG A 1 287 ? -19.533 -1.592 9.668 1.00 96.56 287 ARG A C 1
ATOM 2358 O O . ARG A 1 287 ? -19.812 -1.337 10.834 1.00 96.56 287 ARG A O 1
ATOM 2365 N N . LYS A 1 288 ? -20.255 -2.430 8.915 1.00 97.00 288 LYS A N 1
ATOM 2366 C CA . LYS A 1 288 ? -21.442 -3.150 9.415 1.00 97.00 288 LYS A CA 1
ATOM 2367 C C . LYS A 1 288 ? -21.105 -4.023 10.623 1.00 97.00 288 LYS A C 1
ATOM 2369 O O . LYS A 1 288 ? -21.719 -3.855 11.667 1.00 97.00 288 LYS A O 1
ATOM 2374 N N . SER A 1 289 ? -20.065 -4.852 10.528 1.00 97.44 289 SER A N 1
ATOM 2375 C CA . SER A 1 289 ? -19.636 -5.697 11.649 1.00 97.44 289 SER A CA 1
ATOM 2376 C C . SER A 1 289 ? -19.212 -4.873 12.871 1.00 97.44 289 SER A C 1
ATOM 2378 O O . SER A 1 289 ? -19.521 -5.233 14.003 1.00 97.44 289 SER A O 1
ATOM 2380 N N . ARG A 1 290 ? -18.546 -3.729 12.668 1.00 96.88 290 ARG A N 1
ATOM 2381 C CA . ARG A 1 290 ? -18.181 -2.824 13.765 1.00 96.88 290 ARG A CA 1
ATOM 2382 C C . ARG A 1 290 ? -19.413 -2.216 14.434 1.00 96.88 290 ARG A C 1
ATOM 2384 O O . ARG A 1 290 ? -19.438 -2.142 15.657 1.00 96.88 290 ARG A O 1
ATOM 2391 N N . LEU A 1 291 ? -20.419 -1.810 13.660 1.00 97.31 291 LEU A N 1
ATOM 2392 C CA . LEU A 1 291 ? -21.691 -1.318 14.198 1.00 97.31 291 LEU A CA 1
ATOM 2393 C C . LEU A 1 291 ? -22.423 -2.411 14.981 1.00 97.31 291 LEU A C 1
ATOM 2395 O O . LEU A 1 291 ? -22.886 -2.148 16.084 1.00 97.31 291 LEU A O 1
ATOM 2399 N N . GLU A 1 292 ? -22.455 -3.641 14.469 1.00 96.81 292 GLU A N 1
ATOM 2400 C CA . GLU A 1 292 ? -23.026 -4.797 15.173 1.00 96.81 292 GLU A CA 1
ATOM 2401 C C . GLU A 1 292 ? -22.289 -5.079 16.490 1.00 96.81 292 GLU A C 1
ATOM 2403 O O . GLU A 1 292 ? -22.926 -5.294 17.519 1.00 96.81 292 GLU A O 1
ATOM 2408 N N . GLN A 1 293 ? -20.953 -5.014 16.500 1.00 96.06 293 GLN A N 1
ATOM 2409 C CA . GLN A 1 293 ? -20.164 -5.167 17.727 1.00 96.06 293 GLN A CA 1
ATOM 2410 C C . GLN A 1 293 ? -20.442 -4.056 18.743 1.00 96.06 293 GLN A C 1
ATOM 2412 O O . GLN A 1 293 ? -20.516 -4.334 19.939 1.00 96.06 293 GLN A O 1
ATOM 2417 N N . VAL A 1 294 ? -20.567 -2.804 18.290 1.00 97.31 294 VAL A N 1
ATOM 2418 C CA . VAL A 1 294 ? -20.903 -1.670 19.163 1.00 97.31 294 VAL A CA 1
ATOM 2419 C C . VAL A 1 294 ? -22.302 -1.857 19.741 1.00 97.31 294 VAL A C 1
ATOM 2421 O O . VAL A 1 294 ? -22.438 -1.855 20.959 1.00 97.31 294 VAL A O 1
ATOM 2424 N N . ALA A 1 295 ? -23.301 -2.144 18.905 1.00 97.12 295 ALA A N 1
ATOM 2425 C CA . ALA A 1 295 ? -24.672 -2.388 19.345 1.00 97.12 295 ALA A CA 1
ATOM 2426 C C . ALA A 1 295 ? -24.762 -3.568 20.330 1.00 97.12 295 ALA A C 1
ATOM 2428 O O . ALA A 1 295 ? -25.456 -3.491 21.342 1.00 97.12 295 ALA A O 1
ATOM 2429 N N . PHE A 1 296 ? -24.013 -4.649 20.090 1.00 97.12 296 PHE A N 1
ATOM 2430 C CA . PHE A 1 296 ? -23.947 -5.788 21.007 1.00 97.12 296 PHE A CA 1
ATOM 2431 C C . PHE A 1 296 ? -23.324 -5.414 22.361 1.00 97.12 296 PHE A C 1
ATOM 2433 O O . PHE A 1 296 ? -23.831 -5.817 23.414 1.00 97.12 296 PHE A O 1
ATOM 2440 N N . LYS A 1 297 ? -22.241 -4.625 22.357 1.00 97.50 297 LYS A N 1
ATOM 2441 C CA . LYS A 1 297 ? -21.613 -4.114 23.586 1.00 97.50 297 LYS A CA 1
ATOM 2442 C C . LYS A 1 297 ? -22.551 -3.183 24.347 1.00 97.50 297 LYS A C 1
ATOM 2444 O O . LYS A 1 297 ? -22.681 -3.337 25.557 1.00 97.50 297 LYS A O 1
ATOM 2449 N N . GLU A 1 298 ? -23.224 -2.271 23.653 1.00 96.44 298 GLU A N 1
ATOM 2450 C CA . GLU A 1 298 ? -24.214 -1.360 24.234 1.00 96.44 298 GLU A CA 1
ATOM 2451 C C . GLU A 1 298 ? -25.373 -2.127 24.870 1.00 96.44 298 GLU A C 1
ATOM 2453 O O . GLU A 1 298 ? -25.707 -1.878 26.026 1.00 96.44 298 GLU A O 1
ATOM 2458 N N . HIS A 1 299 ? -25.930 -3.116 24.167 1.00 96.88 299 HIS A N 1
ATOM 2459 C CA . HIS A 1 299 ? -26.985 -3.972 24.703 1.00 96.88 299 HIS A CA 1
ATOM 2460 C C . HIS A 1 299 ? -26.519 -4.729 25.954 1.00 96.88 299 HIS A C 1
ATOM 2462 O O . HIS A 1 299 ? -27.208 -4.739 26.972 1.00 96.88 299 HIS A O 1
ATOM 2468 N N . THR A 1 300 ? -25.333 -5.339 25.907 1.00 96.06 300 THR A N 1
ATOM 2469 C CA . THR A 1 300 ? -24.777 -6.084 27.047 1.00 96.06 300 THR A CA 1
ATOM 2470 C C . THR A 1 300 ? -24.559 -5.173 28.254 1.00 96.06 300 THR A C 1
ATOM 2472 O O . THR A 1 300 ? -24.924 -5.535 29.371 1.00 96.06 300 THR A O 1
ATOM 2475 N N . LEU A 1 301 ? -24.020 -3.971 28.029 1.00 96.94 301 LEU A N 1
ATOM 2476 C CA . LEU A 1 301 ? -23.828 -2.975 29.077 1.00 96.94 301 LEU A CA 1
ATOM 2477 C C . LEU A 1 301 ? -25.169 -2.511 29.659 1.00 96.94 301 LEU A C 1
ATOM 2479 O O . LEU A 1 301 ? -25.303 -2.429 30.875 1.00 96.94 301 LEU A O 1
ATOM 2483 N N . ALA A 1 302 ? -26.176 -2.265 28.818 1.00 95.75 302 ALA A N 1
ATOM 2484 C CA . ALA A 1 302 ? -27.510 -1.884 29.268 1.00 95.75 302 ALA A CA 1
ATOM 2485 C C . ALA A 1 302 ? -28.154 -2.977 30.134 1.00 95.75 302 ALA A C 1
ATOM 2487 O O . ALA A 1 302 ? -28.695 -2.676 31.196 1.00 95.75 302 ALA A O 1
ATOM 2488 N N . VAL A 1 303 ? -28.049 -4.247 29.726 1.00 96.81 303 VAL A N 1
ATOM 2489 C CA . VAL A 1 303 ? -28.531 -5.388 30.518 1.00 96.81 303 VAL A CA 1
ATOM 2490 C C . VAL A 1 303 ? -27.796 -5.480 31.854 1.00 96.81 303 VAL A C 1
ATOM 2492 O O . VAL A 1 303 ? -28.437 -5.723 32.874 1.00 96.81 303 VAL A O 1
ATOM 2495 N N . GLN A 1 304 ? -26.478 -5.264 31.875 1.00 94.44 304 GLN A N 1
ATOM 2496 C CA . GLN A 1 304 ? -25.710 -5.279 33.119 1.00 94.44 304 GLN A CA 1
ATOM 2497 C C . GLN A 1 304 ? -26.153 -4.160 34.065 1.00 94.44 304 GLN A C 1
ATOM 2499 O O . GLN A 1 304 ? -26.468 -4.431 35.216 1.00 94.44 304 GLN A O 1
ATOM 2504 N N . VAL A 1 305 ? -26.284 -2.929 33.565 1.00 96.19 305 VAL A N 1
ATOM 2505 C CA . VAL A 1 305 ? -26.765 -1.790 34.362 1.00 96.19 305 VAL A CA 1
ATOM 2506 C C . VAL A 1 305 ? -28.165 -2.051 34.922 1.00 96.19 305 VAL A C 1
ATOM 2508 O O . VAL A 1 305 ? -28.448 -1.665 36.052 1.00 96.19 305 VAL A O 1
ATOM 2511 N N . GLN A 1 306 ? -29.050 -2.703 34.162 1.00 94.62 306 GLN A N 1
ATOM 2512 C CA . GLN A 1 306 ? -30.375 -3.075 34.668 1.00 94.62 306 GLN A CA 1
ATOM 2513 C C . GLN A 1 306 ? -30.297 -4.135 35.770 1.00 94.62 306 GLN A C 1
ATOM 2515 O O . GLN A 1 306 ? -30.952 -3.979 36.795 1.00 94.62 306 GLN A O 1
ATOM 2520 N N . ARG A 1 307 ? -29.452 -5.162 35.616 1.00 95.44 307 ARG A N 1
ATOM 2521 C CA . ARG A 1 307 ? -29.219 -6.156 36.679 1.00 95.44 307 ARG A CA 1
ATOM 2522 C C . ARG A 1 307 ? -28.694 -5.503 37.953 1.00 95.44 307 ARG A C 1
ATOM 2524 O O . ARG A 1 307 ? -29.241 -5.754 39.021 1.00 95.44 307 ARG A O 1
ATOM 2531 N N . ASP A 1 308 ? -27.705 -4.622 37.828 1.00 96.75 308 ASP A N 1
ATOM 2532 C CA . ASP A 1 308 ? -27.114 -3.921 38.969 1.00 96.75 308 ASP A CA 1
ATOM 2533 C C . ASP A 1 308 ? -28.158 -3.033 39.672 1.00 96.75 308 ASP A C 1
ATOM 2535 O O . ASP A 1 308 ? -28.200 -2.978 40.901 1.00 96.75 308 ASP A O 1
ATOM 2539 N N . ARG A 1 309 ? -29.043 -2.371 38.908 1.00 95.88 309 ARG A N 1
ATOM 2540 C CA . ARG A 1 309 ? -30.174 -1.599 39.454 1.00 95.88 309 ARG A CA 1
ATOM 2541 C C . ARG A 1 309 ? -31.155 -2.488 40.211 1.00 95.88 309 ARG A C 1
ATOM 2543 O O . ARG A 1 309 ? -31.480 -2.173 41.353 1.00 95.88 309 ARG A O 1
ATOM 2550 N N . ASP A 1 310 ? -31.581 -3.598 39.616 1.00 96.31 310 ASP A N 1
ATOM 2551 C CA . ASP A 1 310 ? -32.509 -4.540 40.249 1.00 96.31 310 ASP A CA 1
ATOM 2552 C C . ASP A 1 310 ? -31.926 -5.124 41.545 1.00 96.31 310 ASP A C 1
ATOM 2554 O O . ASP A 1 310 ? -32.636 -5.282 42.542 1.00 96.31 310 ASP A O 1
ATOM 2558 N N . GLU A 1 311 ? -30.630 -5.443 41.552 1.00 96.62 311 GLU A N 1
ATOM 2559 C CA . GLU A 1 311 ? -29.906 -5.900 42.740 1.00 96.62 311 GLU A CA 1
ATOM 2560 C C . GLU A 1 311 ? -29.857 -4.814 43.819 1.00 96.62 311 GLU A C 1
ATOM 2562 O O . GLU A 1 311 ? -30.197 -5.086 44.975 1.00 96.62 311 GLU A O 1
ATOM 2567 N N . PHE A 1 312 ? -29.539 -3.570 43.449 1.00 96.94 312 PHE A N 1
ATOM 2568 C CA . PHE A 1 312 ? -29.573 -2.431 44.368 1.00 96.94 312 PHE A CA 1
ATOM 2569 C C . PHE A 1 312 ? -30.964 -2.224 44.976 1.00 96.94 312 PHE A C 1
ATOM 2571 O O . PHE A 1 312 ? -31.098 -2.048 46.187 1.00 96.94 312 PHE A O 1
ATOM 2578 N N . GLU A 1 313 ? -32.019 -2.291 44.165 1.00 95.88 313 GLU A N 1
ATOM 2579 C CA . GLU A 1 313 ? -33.399 -2.151 44.632 1.00 95.88 313 GLU A CA 1
ATOM 2580 C C . GLU A 1 313 ? -33.835 -3.305 45.541 1.00 95.88 313 GLU A C 1
ATOM 2582 O O . GLU A 1 313 ? -34.602 -3.099 46.487 1.00 95.88 313 GLU A O 1
ATOM 2587 N N . ARG A 1 314 ? -33.361 -4.533 45.295 1.00 97.25 314 ARG A N 1
ATOM 2588 C CA . ARG A 1 314 ? -33.580 -5.667 46.211 1.00 97.25 314 ARG A CA 1
ATOM 2589 C C . ARG A 1 314 ? -32.905 -5.428 47.558 1.00 97.25 314 ARG A C 1
ATOM 2591 O O . ARG A 1 314 ? -33.550 -5.631 48.584 1.00 97.25 314 ARG A O 1
ATOM 2598 N N . ILE A 1 315 ? -31.658 -4.955 47.562 1.00 96.75 315 ILE A N 1
ATOM 2599 C CA . ILE A 1 315 ? -30.925 -4.630 48.793 1.00 96.75 315 ILE A CA 1
ATOM 2600 C C . ILE A 1 315 ? -31.639 -3.513 49.559 1.00 96.75 315 ILE A C 1
ATOM 2602 O O . ILE A 1 315 ? -31.871 -3.653 50.757 1.00 96.75 315 ILE A O 1
ATOM 2606 N N . LEU A 1 316 ? -32.059 -2.442 48.878 1.00 96.50 316 LEU A N 1
ATOM 2607 C CA . LEU A 1 316 ? -32.798 -1.343 49.505 1.00 96.50 316 LEU A CA 1
ATOM 2608 C C . LEU A 1 316 ? -34.128 -1.807 50.110 1.00 96.50 316 LEU A C 1
ATOM 2610 O O . LEU A 1 316 ? -34.481 -1.371 51.204 1.00 96.50 316 LEU A O 1
ATOM 2614 N N . ARG A 1 317 ? -34.864 -2.699 49.433 1.00 95.88 317 ARG A N 1
ATOM 2615 C CA . ARG A 1 317 ? -36.086 -3.300 49.991 1.00 95.88 317 ARG A CA 1
ATOM 2616 C C . ARG A 1 317 ? -35.790 -4.117 51.243 1.00 95.88 317 ARG A C 1
ATOM 2618 O O . ARG A 1 317 ? -36.416 -3.871 52.268 1.00 95.88 317 ARG A O 1
ATOM 2625 N N . ALA A 1 318 ? -34.798 -5.004 51.190 1.00 96.31 318 ALA A N 1
ATOM 2626 C CA . ALA A 1 318 ? -34.398 -5.807 52.341 1.00 96.31 318 ALA A CA 1
ATOM 2627 C C . ALA A 1 318 ? -33.943 -4.935 53.526 1.00 96.31 318 ALA A C 1
ATOM 2629 O O . ALA A 1 318 ? -34.323 -5.200 54.663 1.00 96.31 318 ALA A O 1
ATOM 2630 N N . GLN A 1 319 ? -33.191 -3.859 53.271 1.00 93.56 319 GLN A N 1
ATOM 2631 C CA . GLN A 1 319 ? -32.788 -2.899 54.303 1.00 93.56 319 GLN A CA 1
ATOM 2632 C C . GLN A 1 319 ? -33.988 -2.171 54.914 1.00 93.56 319 GLN A C 1
ATOM 2634 O O . GLN A 1 319 ? -34.071 -2.065 56.133 1.00 93.56 319 GLN A O 1
ATOM 2639 N N . ARG A 1 320 ? -34.940 -1.698 54.098 1.00 93.31 320 ARG A N 1
ATOM 2640 C CA . ARG A 1 320 ? -36.172 -1.063 54.601 1.00 93.31 320 ARG A CA 1
ATOM 2641 C C . ARG A 1 320 ? -36.990 -2.022 55.462 1.00 93.31 320 ARG A C 1
ATOM 2643 O O . ARG A 1 320 ? -37.432 -1.640 56.539 1.00 93.31 320 ARG A O 1
ATOM 2650 N N . GLU A 1 321 ? -37.158 -3.264 55.015 1.00 94.75 321 GLU A N 1
ATOM 2651 C CA . GLU A 1 321 ? -37.846 -4.301 55.789 1.00 94.75 321 GLU A CA 1
ATOM 2652 C C . GLU A 1 321 ? -37.128 -4.605 57.107 1.00 94.75 321 GLU A C 1
ATOM 2654 O O . GLU A 1 321 ? -37.783 -4.813 58.126 1.00 94.75 321 GLU A O 1
ATOM 2659 N N . GLN A 1 322 ? -35.794 -4.616 57.102 1.00 92.44 322 GLN A N 1
ATOM 2660 C CA . GLN A 1 322 ? -34.996 -4.824 58.306 1.00 92.44 322 GLN A CA 1
ATOM 2661 C C . GLN A 1 322 ? -35.166 -3.670 59.302 1.00 92.44 322 GLN A C 1
ATOM 2663 O O . GLN A 1 322 ? -35.413 -3.927 60.477 1.00 92.44 322 GLN A O 1
ATOM 2668 N N . ILE A 1 323 ? -35.127 -2.418 58.832 1.00 94.38 323 ILE A N 1
ATOM 2669 C CA . ILE A 1 323 ? -35.355 -1.227 59.665 1.00 94.38 323 ILE A CA 1
ATOM 2670 C C . ILE A 1 323 ? -36.752 -1.262 60.294 1.00 94.38 323 ILE A C 1
ATOM 2672 O O . ILE A 1 323 ? -36.894 -1.026 61.490 1.00 94.38 323 ILE A O 1
ATOM 2676 N N . GLU A 1 324 ? -37.790 -1.594 59.521 1.00 93.94 324 GLU A N 1
ATOM 2677 C CA . GLU A 1 324 ? -39.155 -1.697 60.054 1.00 93.94 324 GLU A CA 1
ATOM 2678 C C . GLU A 1 324 ? -39.295 -2.845 61.067 1.00 93.94 324 GLU A C 1
ATOM 2680 O O . GLU A 1 324 ? -39.950 -2.682 62.096 1.00 93.94 324 GLU A O 1
ATOM 2685 N N . LYS A 1 325 ? -38.645 -3.995 60.837 1.00 94.69 325 LYS A N 1
ATOM 2686 C CA . LYS A 1 325 ? -38.613 -5.096 61.817 1.00 94.69 325 LYS A CA 1
ATOM 2687 C C . LYS A 1 325 ? -37.937 -4.675 63.118 1.00 94.69 325 LYS A C 1
ATOM 2689 O O . LYS A 1 325 ? -38.505 -4.902 64.184 1.00 94.69 325 LYS A O 1
ATOM 2694 N N . GLU A 1 326 ? -36.768 -4.046 63.036 1.00 94.38 326 GLU A N 1
ATOM 2695 C CA . GLU A 1 326 ? -36.035 -3.543 64.202 1.00 94.38 326 GLU A CA 1
ATOM 2696 C C . GLU A 1 326 ? -36.862 -2.508 64.964 1.00 94.38 326 GLU A C 1
ATOM 2698 O O . GLU A 1 326 ? -37.026 -2.626 66.179 1.00 94.38 326 GLU A O 1
ATOM 2703 N N . ARG A 1 327 ? -37.493 -1.571 64.252 1.00 94.38 327 ARG A N 1
ATOM 2704 C CA . ARG A 1 327 ? -38.404 -0.586 64.838 1.00 94.38 327 ARG A CA 1
ATOM 2705 C C . ARG A 1 327 ? -39.577 -1.248 65.567 1.00 94.38 327 ARG A C 1
ATOM 2707 O O . ARG A 1 327 ? -39.863 -0.898 66.710 1.00 94.38 327 ARG A O 1
ATOM 2714 N N . LEU A 1 328 ? -40.243 -2.225 64.950 1.00 95.00 328 LEU A N 1
ATOM 2715 C CA . LEU A 1 328 ? -41.351 -2.956 65.580 1.00 95.00 328 LEU A CA 1
ATOM 2716 C C . LEU A 1 328 ? -40.892 -3.748 66.813 1.00 95.00 328 LEU A C 1
ATOM 2718 O O . LEU A 1 328 ? -41.615 -3.836 67.808 1.00 95.00 328 LEU A O 1
ATOM 2722 N N . GLU A 1 329 ? -39.700 -4.343 66.775 1.00 93.56 329 GLU A N 1
ATOM 2723 C CA . GLU A 1 329 ? -39.109 -5.006 67.938 1.00 93.56 329 GLU A CA 1
ATOM 2724 C C . GLU A 1 329 ? -38.780 -4.020 69.060 1.00 93.56 329 GLU A C 1
ATOM 2726 O O . GLU A 1 329 ? -39.018 -4.323 70.233 1.00 93.56 329 GLU A O 1
ATOM 2731 N N . GLU A 1 330 ? -38.259 -2.841 68.731 1.00 91.06 330 GLU A N 1
ATOM 2732 C CA . GLU A 1 330 ? -38.013 -1.770 69.692 1.00 91.06 330 GLU A CA 1
ATOM 2733 C C . GLU A 1 330 ? -39.308 -1.255 70.318 1.00 91.06 330 GLU A C 1
ATOM 2735 O O . GLU A 1 330 ? -39.361 -1.097 71.539 1.00 91.06 330 GLU A O 1
ATOM 2740 N N . GLU A 1 331 ? -40.373 -1.074 69.534 1.00 93.88 331 GLU A N 1
ATOM 2741 C CA . GLU A 1 331 ? -41.702 -0.697 70.025 1.00 93.88 331 GLU A CA 1
ATOM 2742 C C . GLU A 1 331 ? -42.275 -1.774 70.966 1.00 93.88 331 GLU A C 1
ATOM 2744 O O . GLU A 1 331 ? -42.778 -1.459 72.050 1.00 93.88 331 GLU A O 1
ATOM 2749 N N . LYS A 1 332 ? -42.122 -3.065 70.640 1.00 93.88 332 LYS A N 1
ATOM 2750 C CA . LYS A 1 332 ? -42.487 -4.180 71.539 1.00 93.88 332 LYS A CA 1
ATOM 2751 C C . LYS A 1 332 ? -41.663 -4.181 72.827 1.00 93.88 332 LYS A C 1
ATOM 2753 O O . LYS A 1 332 ? -42.207 -4.356 73.916 1.00 93.88 332 LYS A O 1
ATOM 2758 N N . LYS A 1 333 ? -40.352 -3.949 72.739 1.00 93.12 333 LYS A N 1
ATOM 2759 C CA . LYS A 1 333 ? -39.479 -3.838 73.919 1.00 93.12 333 LYS A CA 1
ATOM 2760 C C . LYS A 1 333 ? -39.863 -2.621 74.766 1.00 93.12 333 LYS A C 1
ATOM 2762 O O . LYS A 1 333 ? -39.904 -2.719 75.989 1.00 93.12 333 LYS A O 1
ATOM 2767 N N . ALA A 1 334 ? -40.175 -1.483 74.147 1.00 94.19 334 ALA A N 1
ATOM 2768 C CA . ALA A 1 334 ? -40.590 -0.261 74.829 1.00 94.19 334 ALA A CA 1
ATOM 2769 C C . ALA A 1 334 ? -41.940 -0.426 75.537 1.00 94.19 334 ALA A C 1
ATOM 2771 O O . ALA A 1 334 ? -42.056 -0.081 76.714 1.00 94.19 334 ALA A O 1
ATOM 2772 N N . THR A 1 335 ? -42.930 -1.011 74.863 1.00 93.75 335 THR A N 1
ATOM 2773 C CA . THR A 1 335 ? -44.234 -1.332 75.462 1.00 93.75 335 THR A CA 1
ATOM 2774 C C . THR A 1 335 ? -44.095 -2.354 76.588 1.00 93.75 335 THR A C 1
ATOM 2776 O O . THR A 1 335 ? -44.667 -2.146 77.656 1.00 93.75 335 THR A O 1
ATOM 2779 N N . GLY A 1 336 ? -43.260 -3.385 76.425 1.00 93.62 336 GLY A N 1
ATOM 2780 C CA . GLY A 1 336 ? -42.936 -4.338 77.491 1.00 93.62 336 GLY A CA 1
ATOM 2781 C C . GLY A 1 336 ? -42.289 -3.672 78.713 1.00 93.62 336 GLY A C 1
ATOM 2782 O O . GLY A 1 336 ? -42.714 -3.907 79.844 1.00 93.62 336 GLY A O 1
ATOM 2783 N N . ARG A 1 337 ? -41.323 -2.764 78.505 1.00 93.31 337 ARG A N 1
ATOM 2784 C CA . ARG A 1 337 ? -40.729 -1.952 79.587 1.00 93.31 337 ARG A CA 1
ATOM 2785 C C . ARG A 1 337 ? -41.772 -1.081 80.287 1.00 93.31 337 ARG A C 1
ATOM 2787 O O . ARG A 1 337 ? -41.767 -0.997 81.513 1.00 93.31 337 ARG A O 1
ATOM 2794 N N . LEU A 1 338 ? -42.678 -0.459 79.531 1.00 94.94 338 LEU A N 1
ATOM 2795 C CA . LEU A 1 338 ? -43.751 0.370 80.080 1.00 94.94 338 LEU A CA 1
ATOM 2796 C C . LEU A 1 338 ? -44.734 -0.457 80.920 1.00 94.94 338 LEU A C 1
ATOM 2798 O O . LEU A 1 338 ? -45.097 -0.043 82.020 1.00 94.94 338 LEU A O 1
ATOM 2802 N N . GLN A 1 339 ? -45.136 -1.631 80.432 1.00 94.56 339 GLN A N 1
ATOM 2803 C CA . GLN A 1 339 ? -45.995 -2.562 81.165 1.00 94.56 339 GLN A CA 1
ATOM 2804 C C . GLN A 1 339 ? -45.330 -3.017 82.465 1.00 94.56 339 GLN A C 1
ATOM 2806 O O . GLN A 1 339 ? -45.945 -2.922 83.524 1.00 94.56 339 GLN A O 1
ATOM 2811 N N . HIS A 1 340 ? -44.058 -3.419 82.407 1.00 95.88 340 HIS A N 1
ATOM 2812 C CA . HIS A 1 340 ? -43.297 -3.802 83.594 1.00 95.88 340 HIS A CA 1
ATOM 2813 C C . HIS A 1 340 ? -43.196 -2.652 84.608 1.00 95.88 340 HIS A C 1
ATOM 2815 O O . HIS A 1 340 ? -43.452 -2.844 85.795 1.00 95.88 340 HIS A O 1
ATOM 2821 N N . ALA A 1 341 ? -42.912 -1.430 84.148 1.00 96.12 341 ALA A N 1
ATOM 2822 C CA . ALA A 1 341 ? -42.873 -0.250 85.009 1.00 96.12 341 ALA A CA 1
ATOM 2823 C C . ALA A 1 341 ? -44.239 0.057 85.652 1.00 96.12 341 ALA A C 1
ATOM 2825 O O . ALA A 1 341 ? -44.308 0.399 86.834 1.00 96.12 341 ALA A O 1
ATOM 2826 N N . ASN A 1 342 ? -45.335 -0.074 84.902 1.00 95.56 342 ASN A N 1
ATOM 2827 C CA . ASN A 1 342 ? -46.689 0.123 85.422 1.00 95.56 342 ASN A CA 1
ATOM 2828 C C . ASN A 1 342 ? -47.078 -0.946 86.448 1.00 95.56 342 ASN A C 1
ATOM 2830 O O . ASN A 1 342 ? -47.700 -0.619 87.460 1.00 95.56 342 ASN A O 1
ATOM 2834 N N . GLU A 1 343 ? -46.672 -2.191 86.217 1.00 95.69 343 GLU A N 1
ATOM 2835 C CA . GLU A 1 343 ? -46.877 -3.302 87.141 1.00 95.69 343 GLU A CA 1
ATOM 2836 C C . GLU A 1 343 ? -46.101 -3.092 88.448 1.00 95.69 343 GLU A C 1
ATOM 2838 O O . GLU A 1 343 ? -46.684 -3.182 89.526 1.00 95.69 343 GLU A O 1
ATOM 2843 N N . LEU A 1 344 ? -44.833 -2.671 88.384 1.00 95.25 344 LEU A N 1
ATOM 2844 C CA . LEU A 1 344 ? -44.068 -2.289 89.577 1.00 95.25 344 LEU A CA 1
ATOM 2845 C C . LEU A 1 344 ? -44.747 -1.147 90.346 1.00 95.25 344 LEU A C 1
ATOM 2847 O O . LEU A 1 344 ? -44.882 -1.209 91.567 1.00 95.25 344 LEU A O 1
ATOM 2851 N N . ARG A 1 345 ? -45.242 -0.116 89.646 1.00 94.19 345 ARG A N 1
ATOM 2852 C CA . ARG A 1 345 ? -46.009 0.974 90.278 1.00 94.19 345 ARG A CA 1
ATOM 2853 C C . ARG A 1 345 ? -47.286 0.461 90.951 1.00 94.19 345 ARG A C 1
ATOM 2855 O O . ARG A 1 345 ? -47.640 0.964 92.016 1.00 94.19 345 ARG A O 1
ATOM 2862 N N . ARG A 1 346 ? -47.982 -0.518 90.358 1.00 95.88 346 ARG A N 1
ATOM 2863 C CA . ARG A 1 346 ? -49.154 -1.176 90.964 1.00 95.88 346 ARG A CA 1
ATOM 2864 C C . ARG A 1 346 ? -48.760 -1.925 92.237 1.00 95.88 346 ARG A C 1
ATOM 2866 O O . ARG A 1 346 ? -49.375 -1.687 93.271 1.00 95.88 346 ARG A O 1
ATOM 2873 N N . GLN A 1 347 ? -47.699 -2.730 92.187 1.00 95.25 347 GLN A N 1
ATOM 2874 C CA . GLN A 1 347 ? -47.187 -3.474 93.343 1.00 95.25 347 GLN A CA 1
ATOM 2875 C C . GLN A 1 347 ? -46.763 -2.549 94.488 1.00 95.25 347 GLN A C 1
ATOM 2877 O O . GLN A 1 347 ? -47.077 -2.820 95.645 1.00 95.25 347 GLN A O 1
ATOM 2882 N N . VAL A 1 348 ? -46.106 -1.424 94.184 1.00 94.00 348 VAL A N 1
ATOM 2883 C CA . VAL A 1 348 ? -45.751 -0.412 95.191 1.00 94.00 348 VAL A CA 1
ATOM 2884 C C . VAL A 1 348 ? -47.004 0.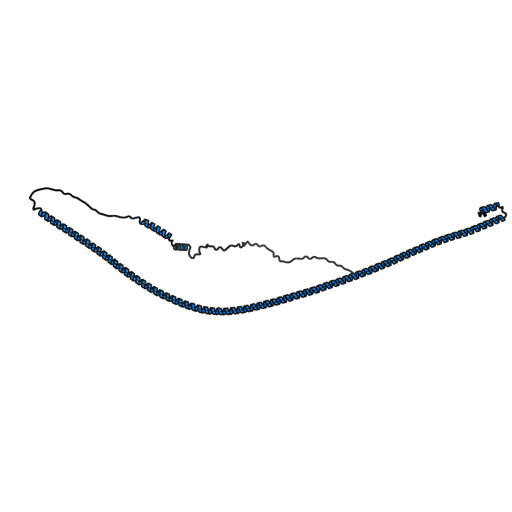160 95.853 1.00 94.00 348 VAL A C 1
ATOM 2886 O O . VAL A 1 348 ? -47.054 0.211 97.081 1.00 94.00 348 VAL A O 1
ATOM 2889 N N . ARG A 1 349 ? -48.032 0.534 95.075 1.00 94.44 349 ARG A N 1
ATOM 2890 C CA . ARG A 1 349 ? -49.302 1.035 95.631 1.00 94.44 349 ARG A CA 1
ATOM 2891 C C . ARG A 1 349 ? -49.986 0.000 96.521 1.00 94.44 349 ARG A C 1
ATOM 2893 O O . ARG A 1 349 ? -50.431 0.346 97.609 1.00 94.44 349 ARG A O 1
ATOM 2900 N N . GLU A 1 350 ? -50.039 -1.259 96.099 1.00 95.31 350 GLU A N 1
ATOM 2901 C CA . GLU A 1 350 ? -50.653 -2.340 96.881 1.00 95.31 350 GLU A CA 1
ATOM 2902 C C . GLU A 1 350 ? -49.890 -2.627 98.170 1.00 95.31 350 GLU A C 1
ATOM 2904 O O . GLU A 1 350 ? -50.494 -2.782 99.229 1.00 95.31 350 GLU A O 1
ATOM 2909 N N . ASN A 1 351 ? -48.559 -2.646 98.114 1.00 95.50 351 ASN A N 1
ATOM 2910 C CA . ASN A 1 351 ? -47.736 -2.823 99.305 1.00 95.50 351 ASN A CA 1
ATOM 2911 C C . ASN A 1 351 ? -47.889 -1.644 100.272 1.00 95.50 351 ASN A C 1
ATOM 2913 O O . ASN A 1 351 ? -48.008 -1.861 101.476 1.00 95.50 351 ASN A O 1
ATOM 2917 N N . GLN A 1 352 ? -47.949 -0.410 99.765 1.00 92.94 352 GLN A N 1
ATOM 2918 C CA . GLN A 1 352 ? -48.242 0.769 100.582 1.00 92.94 352 GLN A CA 1
ATOM 2919 C C . GLN A 1 352 ? -49.629 0.673 101.228 1.00 92.94 352 GLN A C 1
ATOM 2921 O O . GLN A 1 352 ? -49.752 0.896 102.429 1.00 92.94 352 GLN A O 1
ATOM 2926 N N . GLN A 1 353 ? -50.659 0.274 100.475 1.00 92.75 353 GLN A N 1
ATOM 2927 C CA . GLN A 1 353 ? -52.006 0.059 101.015 1.00 92.75 353 GLN A CA 1
ATOM 2928 C C . GLN A 1 353 ? -52.022 -1.019 102.101 1.00 92.75 353 GLN A C 1
ATOM 2930 O O . GLN A 1 353 ? -52.597 -0.791 103.161 1.00 92.75 353 GLN A O 1
ATOM 2935 N N . LYS A 1 354 ? -51.340 -2.152 101.892 1.00 93.69 354 LYS A N 1
ATOM 2936 C CA . LYS A 1 354 ? -51.198 -3.207 102.908 1.00 93.69 354 LYS A CA 1
ATOM 2937 C C . LYS A 1 354 ? -50.497 -2.700 104.165 1.00 93.69 354 LYS A C 1
ATOM 2939 O O . LYS A 1 354 ? -50.939 -3.010 105.264 1.00 93.69 354 LYS A O 1
ATOM 2944 N N . GLN A 1 355 ? -49.439 -1.898 104.030 1.00 92.94 355 GLN A N 1
ATOM 2945 C CA . GLN A 1 355 ? -48.767 -1.290 105.183 1.00 92.94 355 GLN A CA 1
ATOM 2946 C C . GLN A 1 355 ? -49.681 -0.318 105.935 1.00 92.94 355 GLN A C 1
ATOM 2948 O O . GLN A 1 355 ? -49.696 -0.326 107.164 1.00 92.94 355 GLN A O 1
ATOM 2953 N N . VAL A 1 356 ? -50.459 0.500 105.220 1.00 93.44 356 VAL A N 1
ATOM 2954 C CA . VAL A 1 356 ? -51.446 1.401 105.832 1.00 93.44 356 VAL A CA 1
ATOM 2955 C C . VAL A 1 356 ? -52.529 0.600 106.556 1.00 93.44 356 VAL A C 1
ATOM 2957 O O . VAL A 1 356 ? -52.812 0.891 107.712 1.00 93.44 356 VAL A O 1
ATOM 2960 N N . GLN A 1 357 ? -53.078 -0.444 105.932 1.00 92.25 357 GLN A N 1
ATOM 2961 C CA . GLN A 1 357 ? -54.068 -1.329 106.556 1.00 92.25 357 GLN A CA 1
ATOM 2962 C C . GLN A 1 357 ? -53.509 -2.043 107.789 1.00 92.25 357 GLN A C 1
ATOM 2964 O O . GLN A 1 357 ? -54.179 -2.079 108.813 1.00 92.25 357 GLN A O 1
ATOM 2969 N N . ALA A 1 358 ? -52.273 -2.547 107.732 1.00 92.62 358 ALA A N 1
ATOM 2970 C CA . ALA A 1 358 ? -51.613 -3.153 108.885 1.00 92.62 358 ALA A CA 1
ATOM 2971 C C . ALA A 1 358 ? -51.442 -2.142 110.030 1.00 92.62 358 ALA A C 1
ATOM 2973 O O . ALA A 1 358 ? -51.710 -2.474 111.179 1.00 92.62 358 ALA A O 1
ATOM 2974 N N . ARG A 1 359 ? -51.068 -0.889 109.727 1.00 91.56 359 ARG A N 1
ATOM 2975 C CA . ARG A 1 359 ? -50.999 0.184 110.734 1.00 91.56 359 ARG A CA 1
ATOM 2976 C C . ARG A 1 359 ? -52.364 0.484 111.350 1.00 91.56 359 ARG A C 1
ATOM 2978 O O . ARG A 1 359 ? -52.447 0.587 112.571 1.00 91.56 359 ARG A O 1
ATOM 2985 N N . ILE A 1 360 ? -53.414 0.594 110.533 1.00 92.50 360 ILE A N 1
ATOM 2986 C CA . ILE A 1 360 ? -54.789 0.789 111.016 1.00 92.50 360 ILE A CA 1
ATOM 2987 C C . ILE A 1 360 ? -55.188 -0.378 111.926 1.00 92.50 360 ILE A C 1
ATOM 2989 O O . ILE A 1 360 ? -55.593 -0.137 113.053 1.00 92.50 360 ILE A O 1
ATOM 2993 N N . ALA A 1 361 ? -54.949 -1.626 111.514 1.00 92.44 361 ALA A N 1
ATOM 2994 C CA . ALA A 1 361 ? -55.243 -2.805 112.327 1.00 92.44 361 ALA A CA 1
ATOM 2995 C C . ALA A 1 361 ? -54.495 -2.796 113.674 1.00 92.44 361 ALA A C 1
ATOM 2997 O O . ALA A 1 361 ? -55.119 -3.000 114.711 1.00 92.44 361 ALA A O 1
ATOM 2998 N N . THR A 1 362 ? -53.192 -2.473 113.695 1.00 90.94 362 THR A N 1
ATOM 2999 C CA . THR A 1 362 ? -52.444 -2.348 114.963 1.00 90.94 362 THR A CA 1
ATOM 3000 C C . THR A 1 362 ? -52.978 -1.229 115.861 1.00 90.94 362 THR A C 1
ATOM 3002 O O . THR A 1 362 ? -52.956 -1.348 117.086 1.00 90.94 362 THR A O 1
ATOM 3005 N N . PHE A 1 363 ? -53.464 -0.133 115.270 1.00 91.56 363 PHE A N 1
ATOM 3006 C CA . PHE A 1 363 ? -54.059 0.971 116.017 1.00 91.56 363 PHE A CA 1
ATOM 3007 C C . PHE A 1 363 ? -55.433 0.595 116.580 1.00 91.56 363 PHE A C 1
ATOM 3009 O O . PHE A 1 363 ? -55.685 0.861 117.754 1.00 91.56 363 PHE A O 1
ATOM 3016 N N . ASP A 1 364 ? -56.278 -0.069 115.789 1.00 91.62 364 ASP A N 1
ATOM 3017 C CA . ASP A 1 364 ? -57.595 -0.557 116.204 1.00 91.62 364 ASP A CA 1
ATOM 3018 C C . ASP A 1 364 ? -57.472 -1.618 117.308 1.00 91.62 364 ASP A C 1
ATOM 3020 O O . ASP A 1 364 ? -58.206 -1.579 118.294 1.00 91.62 364 ASP A O 1
ATOM 3024 N N . GLU A 1 365 ? -56.500 -2.531 117.207 1.00 87.81 365 GLU A N 1
ATOM 3025 C CA . GLU A 1 365 ? -56.150 -3.461 118.289 1.00 87.81 365 GLU A CA 1
ATOM 3026 C C . GLU A 1 365 ? -55.701 -2.709 119.548 1.00 87.81 365 GLU A C 1
ATOM 3028 O O . GLU A 1 365 ? -56.153 -3.013 120.654 1.00 87.81 365 GLU A O 1
ATOM 3033 N N . GLY A 1 366 ? -54.876 -1.670 119.392 1.00 90.19 366 GLY A N 1
ATOM 3034 C CA . GLY A 1 366 ? -54.481 -0.786 120.487 1.00 90.19 366 GLY A CA 1
ATOM 3035 C C . GLY A 1 366 ? -55.663 -0.049 121.131 1.00 90.19 366 GLY A C 1
ATOM 3036 O O . GLY A 1 366 ? -55.707 0.071 122.358 1.00 90.19 366 GLY A O 1
ATOM 3037 N N . GLN A 1 367 ? -56.634 0.424 120.342 1.00 89.31 367 GLN A N 1
ATOM 3038 C CA . GLN A 1 367 ? -57.875 1.013 120.853 1.00 89.31 367 GLN A CA 1
ATOM 3039 C C . GLN A 1 367 ? -58.714 -0.022 121.603 1.00 89.31 367 GLN A C 1
ATOM 3041 O O . GLN A 1 367 ? -59.105 0.242 122.738 1.00 89.31 367 GLN A O 1
ATOM 3046 N N . ARG A 1 368 ? -58.908 -1.223 121.045 1.00 88.75 368 ARG A N 1
ATOM 3047 C CA . ARG A 1 368 ? -59.632 -2.318 121.713 1.00 88.75 368 ARG A CA 1
ATOM 3048 C C . ARG A 1 368 ? -59.006 -2.696 123.051 1.00 88.75 368 ARG A C 1
ATOM 3050 O O . ARG A 1 368 ? -59.724 -2.836 124.036 1.00 88.75 368 ARG A O 1
ATOM 3057 N N . LEU A 1 369 ? -57.678 -2.799 123.118 1.00 88.31 369 LEU A N 1
ATOM 3058 C CA . LEU A 1 369 ? -56.966 -3.072 124.368 1.00 88.31 369 LEU A CA 1
ATOM 3059 C C . LEU A 1 369 ? -57.142 -1.940 125.388 1.00 88.31 369 LEU A C 1
ATOM 3061 O O . LEU A 1 369 ? -57.283 -2.211 126.581 1.00 88.31 369 LEU A O 1
ATOM 3065 N N . LYS A 1 370 ? -57.164 -0.675 124.946 1.00 87.12 370 LYS A N 1
ATOM 3066 C CA . LYS A 1 370 ? -57.455 0.471 125.824 1.00 87.12 370 LYS A CA 1
ATOM 3067 C C . LYS A 1 370 ? -58.890 0.437 126.339 1.00 87.12 370 LYS A C 1
ATOM 3069 O O . LYS A 1 370 ? -59.080 0.617 127.537 1.00 87.12 370 LYS A O 1
ATOM 3074 N N . GLU A 1 371 ? -59.870 0.171 125.480 1.00 89.31 371 GLU A N 1
ATOM 3075 C CA . GLU A 1 371 ? -61.277 0.027 125.870 1.00 89.31 371 GLU A CA 1
ATOM 3076 C C . GLU A 1 371 ? -61.475 -1.138 126.846 1.00 89.31 371 GLU A C 1
ATOM 3078 O O . GLU A 1 371 ? -62.173 -1.006 127.850 1.00 89.31 371 GLU A O 1
ATOM 3083 N N . GLU A 1 372 ? -60.838 -2.283 126.596 1.00 90.19 372 GLU A N 1
ATOM 3084 C CA . GLU A 1 372 ? -60.899 -3.438 127.489 1.00 90.19 372 GLU A CA 1
ATOM 3085 C C . GLU A 1 372 ? -60.220 -3.145 128.835 1.00 90.19 372 GLU A C 1
ATOM 3087 O O . GLU A 1 372 ? -60.771 -3.466 129.894 1.00 90.19 372 GLU A O 1
ATOM 3092 N N . ALA A 1 373 ? -59.058 -2.483 128.820 1.00 87.75 373 ALA A N 1
ATOM 3093 C CA . ALA A 1 373 ? -58.375 -2.031 130.026 1.00 87.75 373 ALA A CA 1
ATOM 3094 C C . ALA A 1 373 ? -59.199 -0.990 130.797 1.00 87.75 373 ALA A C 1
ATOM 3096 O O . ALA A 1 373 ? -59.215 -1.032 132.027 1.00 87.75 373 ALA A O 1
ATOM 3097 N N . GLN A 1 374 ? -59.903 -0.094 130.104 1.00 88.56 374 GLN A N 1
ATOM 3098 C CA . GLN A 1 374 ? -60.804 0.882 130.709 1.00 88.56 374 GLN A CA 1
ATOM 3099 C C . GLN A 1 374 ? -61.996 0.187 131.366 1.00 88.56 374 GLN A C 1
ATOM 3101 O O . GLN A 1 374 ? -62.196 0.356 132.564 1.00 88.56 374 GLN A O 1
ATOM 3106 N N . LYS A 1 375 ? -62.692 -0.708 130.654 1.00 89.25 375 LYS A N 1
ATOM 3107 C CA . LYS A 1 375 ? -63.761 -1.535 131.238 1.00 89.25 375 LYS A CA 1
ATOM 3108 C C . LYS A 1 375 ? -63.260 -2.341 132.437 1.00 89.25 375 LYS A C 1
ATOM 3110 O O . LYS A 1 375 ? -63.972 -2.518 133.420 1.00 89.25 375 LYS A O 1
ATOM 3115 N N . ARG A 1 376 ? -62.023 -2.852 132.392 1.00 86.81 376 ARG A N 1
ATOM 3116 C CA . ARG A 1 376 ? -61.400 -3.542 133.532 1.00 86.81 376 ARG A CA 1
ATOM 3117 C C . ARG A 1 376 ? -61.143 -2.593 134.705 1.00 86.81 376 ARG A C 1
ATOM 3119 O O . ARG A 1 376 ? -61.365 -3.008 135.839 1.00 86.81 376 ARG A O 1
ATOM 3126 N N . ARG A 1 377 ? -60.686 -1.362 134.455 1.00 86.50 377 ARG A N 1
ATOM 3127 C CA . ARG A 1 377 ? -60.510 -0.326 135.487 1.00 86.50 377 ARG A CA 1
ATOM 3128 C C . ARG A 1 377 ? -61.843 0.049 136.120 1.00 86.50 377 ARG A C 1
ATOM 3130 O O . ARG A 1 377 ? -61.930 -0.045 137.334 1.00 86.50 377 ARG A O 1
ATOM 3137 N N . GLU A 1 378 ? -62.866 0.339 135.320 1.00 87.88 378 GLU A N 1
ATOM 3138 C CA . GLU A 1 378 ? -64.230 0.637 135.783 1.00 87.88 378 GLU A CA 1
ATOM 3139 C C . GLU A 1 378 ? -64.763 -0.498 136.671 1.00 87.88 378 GLU A C 1
ATOM 3141 O O . GLU A 1 378 ? -65.176 -0.261 137.802 1.00 87.88 378 GLU A O 1
ATOM 3146 N N . ARG A 1 379 ? -64.615 -1.763 136.245 1.00 88.62 379 ARG A N 1
ATOM 3147 C CA . ARG A 1 379 ? -64.976 -2.924 137.081 1.00 88.62 379 ARG A CA 1
ATOM 3148 C C . ARG A 1 379 ? -64.215 -2.970 138.409 1.00 88.62 379 ARG A C 1
ATOM 3150 O O . ARG A 1 379 ? -64.800 -3.311 139.434 1.00 88.62 379 ARG A O 1
ATOM 3157 N N . ILE A 1 380 ? -62.912 -2.679 138.409 1.00 87.25 380 ILE A N 1
ATOM 3158 C CA . ILE A 1 380 ? -62.102 -2.651 139.638 1.00 87.25 380 ILE A CA 1
ATOM 3159 C C . ILE A 1 380 ? -62.531 -1.488 140.538 1.00 87.25 380 ILE A C 1
ATOM 3161 O O . ILE A 1 380 ? -62.610 -1.670 141.750 1.00 87.25 380 ILE A O 1
ATOM 3165 N N . GLU A 1 381 ? -62.808 -0.314 139.976 1.00 85.56 381 GLU A N 1
ATOM 3166 C CA . GLU A 1 381 ? -63.301 0.854 140.711 1.00 85.56 381 GLU A CA 1
ATOM 3167 C C . GLU A 1 381 ? -64.660 0.576 141.351 1.00 85.56 381 GLU A C 1
ATOM 3169 O O . GLU A 1 381 ? -64.835 0.847 142.537 1.00 85.56 381 GLU A O 1
ATOM 3174 N N . ASP A 1 382 ? -65.578 -0.069 140.635 1.00 87.31 382 ASP A N 1
ATOM 3175 C CA . ASP A 1 382 ? -66.872 -0.469 141.186 1.00 87.31 382 ASP A CA 1
ATOM 3176 C C . ASP A 1 382 ? -66.738 -1.506 142.303 1.00 87.31 382 ASP A C 1
ATOM 3178 O O . ASP A 1 382 ? -67.437 -1.419 143.313 1.00 87.31 382 ASP A O 1
ATOM 3182 N N . ILE A 1 383 ? -65.813 -2.465 142.178 1.00 87.12 383 ILE A N 1
ATOM 3183 C CA . ILE A 1 383 ? -65.507 -3.411 143.263 1.00 87.12 383 ILE A CA 1
ATOM 3184 C C . ILE A 1 383 ? -64.908 -2.678 144.468 1.00 87.12 383 ILE A C 1
ATOM 3186 O O . ILE A 1 383 ? -65.320 -2.942 145.596 1.00 87.12 383 ILE A O 1
ATOM 3190 N N . LYS A 1 384 ? -63.960 -1.754 144.258 1.00 84.94 384 LYS A N 1
ATOM 3191 C CA . LYS A 1 384 ? -63.368 -0.944 145.336 1.00 84.94 384 LYS A CA 1
ATOM 3192 C C . LYS A 1 384 ? -64.440 -0.129 146.065 1.00 84.94 384 LYS A C 1
ATOM 3194 O O . LYS A 1 384 ? -64.444 -0.116 147.293 1.00 84.94 384 LYS A O 1
ATOM 3199 N N . ARG A 1 385 ? -65.368 0.488 145.323 1.00 84.00 385 ARG A N 1
ATOM 3200 C CA . ARG A 1 385 ? -66.504 1.251 145.863 1.00 84.00 385 ARG A CA 1
ATOM 3201 C C . ARG A 1 385 ? -67.408 0.369 146.723 1.00 84.00 385 ARG A C 1
ATOM 3203 O O . ARG A 1 385 ? -67.606 0.674 147.893 1.00 84.00 385 ARG A O 1
ATOM 3210 N N . LYS A 1 386 ? -67.848 -0.778 146.190 1.00 86.62 386 LYS A N 1
ATOM 3211 C CA . LYS A 1 386 ? -68.662 -1.757 146.932 1.00 86.62 386 LYS A CA 1
ATOM 3212 C C . LYS A 1 386 ? -67.957 -2.258 148.189 1.00 86.62 386 LYS A C 1
ATOM 3214 O O . LYS A 1 386 ? -68.573 -2.340 149.240 1.00 86.62 386 LYS A O 1
ATOM 3219 N N . LYS A 1 387 ? -66.654 -2.554 148.118 1.00 83.44 387 LYS A N 1
ATOM 3220 C CA . LYS A 1 387 ? -65.884 -3.016 149.284 1.00 83.44 387 LYS A CA 1
ATOM 3221 C C . LYS A 1 387 ? -65.735 -1.941 150.358 1.00 83.44 387 LYS A C 1
ATOM 3223 O O . LYS A 1 387 ? -65.738 -2.276 151.535 1.00 83.44 387 LYS A O 1
ATOM 3228 N N . LEU A 1 388 ? -65.644 -0.667 149.988 1.00 80.75 388 LEU A N 1
ATOM 3229 C CA . LEU A 1 388 ? -65.674 0.429 150.959 1.00 80.75 388 LEU A CA 1
ATOM 3230 C C . LEU A 1 388 ? -67.058 0.642 151.565 1.00 80.75 388 LEU A C 1
ATOM 3232 O O . LEU A 1 388 ? -67.154 0.896 152.760 1.00 80.75 388 LEU A O 1
ATOM 3236 N N . GLU A 1 389 ? -68.121 0.523 150.771 1.00 81.19 389 GLU A N 1
ATOM 3237 C CA . GLU A 1 389 ? -69.497 0.540 151.279 1.00 81.19 389 GLU A CA 1
ATOM 3238 C C . GLU A 1 389 ? -69.739 -0.619 152.254 1.00 81.19 389 GLU A C 1
ATOM 3240 O O . GLU A 1 389 ? -70.293 -0.402 153.328 1.00 81.19 389 GLU A O 1
ATOM 3245 N N . GLU A 1 390 ? -69.245 -1.821 151.945 1.00 83.88 390 GLU A N 1
ATOM 3246 C CA . GLU A 1 390 ? -69.250 -2.962 152.866 1.00 83.88 390 GLU A CA 1
ATOM 3247 C C . GLU A 1 390 ? -68.469 -2.651 154.157 1.00 83.88 390 GLU A C 1
ATOM 3249 O O . GLU A 1 390 ? -68.980 -2.902 155.248 1.00 83.88 390 GLU A O 1
ATOM 3254 N N . LEU A 1 391 ? -67.273 -2.049 154.066 1.00 80.94 391 LEU A N 1
ATOM 3255 C CA . LEU A 1 391 ? -66.491 -1.641 155.243 1.00 80.94 391 LEU A CA 1
ATOM 3256 C C . LEU A 1 391 ? -67.235 -0.606 156.105 1.00 80.94 391 LEU A C 1
ATOM 3258 O O . LEU A 1 391 ? -67.265 -0.742 157.331 1.00 80.94 391 LEU A O 1
ATOM 3262 N N . ARG A 1 392 ? -67.896 0.379 155.481 1.00 80.56 392 ARG A N 1
ATOM 3263 C CA . ARG A 1 392 ? -68.771 1.341 156.177 1.00 80.56 392 ARG A CA 1
ATOM 3264 C C . ARG A 1 392 ? -69.951 0.641 156.853 1.00 80.56 392 ARG A C 1
ATOM 3266 O O . ARG A 1 392 ? -70.247 0.927 158.009 1.00 80.56 392 ARG A O 1
ATOM 3273 N N . ALA A 1 393 ? -70.592 -0.305 156.167 1.00 80.31 393 ALA A N 1
ATOM 3274 C CA . ALA A 1 393 ? -71.746 -1.041 156.683 1.00 80.31 393 ALA A CA 1
ATOM 3275 C C . ALA A 1 393 ? -71.398 -1.952 157.873 1.00 80.31 393 ALA A C 1
ATOM 3277 O O . ALA A 1 393 ? -72.220 -2.124 158.770 1.00 80.31 393 ALA A O 1
ATOM 3278 N N . THR A 1 394 ? -70.174 -2.490 157.936 1.00 78.44 394 THR A N 1
ATOM 3279 C CA . THR A 1 394 ? -69.698 -3.288 159.084 1.00 78.44 394 THR A CA 1
ATOM 3280 C C . THR A 1 394 ? -69.422 -2.478 160.363 1.00 78.44 394 THR A C 1
ATOM 3282 O O . THR A 1 394 ? -69.029 -3.059 161.372 1.00 78.44 394 THR A O 1
ATOM 3285 N N . GLY A 1 395 ? -69.653 -1.157 160.359 1.00 71.94 395 GLY A N 1
ATOM 3286 C CA . GLY A 1 395 ? -69.575 -0.307 161.555 1.00 71.94 395 GLY A CA 1
ATOM 3287 C C . GLY A 1 395 ? -68.168 0.190 161.903 1.00 71.94 395 GLY A C 1
ATOM 3288 O O . GLY A 1 395 ? -67.924 0.597 163.040 1.00 71.94 395 GLY A O 1
ATOM 3289 N N . LEU A 1 396 ? -67.231 0.158 160.947 1.00 73.44 396 LEU A N 1
ATOM 3290 C CA . LEU A 1 396 ? -65.879 0.684 161.138 1.00 73.44 396 LEU A CA 1
ATOM 3291 C C . LEU A 1 396 ? -65.907 2.229 161.224 1.00 73.44 396 LEU A C 1
ATOM 3293 O O . LEU A 1 396 ? -66.531 2.866 160.374 1.00 73.44 396 LEU A O 1
ATOM 3297 N N . PRO A 1 397 ? -65.228 2.865 162.201 1.00 75.69 397 PRO A N 1
ATOM 3298 C CA . PRO A 1 397 ? -65.175 4.324 162.300 1.00 75.69 397 PRO A CA 1
ATOM 3299 C C . PRO A 1 397 ? -64.619 4.989 161.030 1.00 75.69 397 PRO A C 1
ATOM 3301 O O . PRO A 1 397 ? -63.565 4.591 160.529 1.00 75.69 397 PRO A O 1
ATOM 3304 N N . GLU A 1 398 ? -65.273 6.064 160.572 1.00 76.00 398 GLU A N 1
ATOM 3305 C CA . GLU A 1 398 ? -65.021 6.730 159.275 1.00 76.00 398 GLU A CA 1
ATOM 3306 C C . GLU A 1 398 ? -63.548 7.120 159.043 1.00 76.00 398 GLU A C 1
ATOM 3308 O O . GLU A 1 398 ? -63.073 7.126 157.909 1.00 76.00 398 GLU A O 1
ATOM 3313 N N . LYS A 1 399 ? -62.780 7.372 160.115 1.00 77.00 399 LYS A N 1
ATOM 3314 C CA . LYS A 1 399 ? -61.341 7.679 160.037 1.00 77.00 399 LYS A CA 1
ATOM 3315 C C . LYS A 1 399 ? -60.546 6.612 159.272 1.00 77.00 399 LYS A C 1
ATOM 3317 O O . LYS A 1 399 ? -59.684 6.966 158.475 1.00 77.00 399 LYS A O 1
ATOM 3322 N N . TYR A 1 400 ? -60.854 5.330 159.475 1.00 77.50 400 TYR A N 1
ATOM 3323 C CA . TYR A 1 400 ? -60.157 4.229 158.800 1.00 77.50 400 TYR A CA 1
ATOM 3324 C C . TYR A 1 400 ? -60.691 3.981 157.382 1.00 77.50 400 TYR A C 1
ATOM 3326 O O . TYR A 1 400 ? -59.924 3.609 156.492 1.00 77.50 400 TYR A O 1
ATOM 3334 N N . CYS A 1 401 ? -61.976 4.254 157.137 1.00 72.94 401 CYS A N 1
ATOM 3335 C CA . CYS A 1 401 ? -62.573 4.193 155.799 1.00 72.94 401 CYS A CA 1
ATOM 3336 C C . CYS A 1 401 ? -61.940 5.229 154.855 1.00 72.94 401 CYS A C 1
ATOM 3338 O O . CYS A 1 401 ? -61.598 4.899 153.720 1.00 72.94 401 CYS A O 1
ATOM 3340 N N . ILE A 1 402 ? -61.685 6.445 155.351 1.00 74.81 402 ILE A N 1
ATOM 3341 C CA . ILE A 1 402 ? -61.022 7.517 154.591 1.00 74.81 402 ILE A CA 1
ATOM 3342 C C . ILE A 1 402 ? -59.573 7.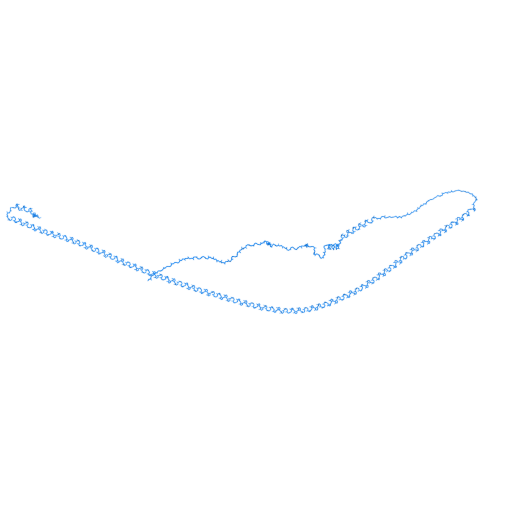141 154.231 1.00 74.81 402 ILE A C 1
ATOM 3344 O O . ILE A 1 402 ? -59.104 7.428 153.126 1.00 74.81 402 ILE A O 1
ATOM 3348 N N . GLU A 1 403 ? -58.836 6.483 155.133 1.00 77.38 403 GLU A N 1
ATOM 3349 C CA . GLU A 1 403 ? -57.482 5.997 154.826 1.00 77.38 403 GLU A CA 1
ATOM 3350 C C . GLU A 1 403 ? -57.490 4.898 153.754 1.00 77.38 403 GLU A C 1
ATOM 3352 O O . GLU A 1 403 ? -56.626 4.892 152.870 1.00 77.38 403 GLU A O 1
ATOM 3357 N N . ALA A 1 404 ? -58.477 3.997 153.796 1.00 77.12 404 ALA A N 1
ATOM 3358 C CA . ALA A 1 404 ? -58.671 2.970 152.778 1.00 77.12 404 ALA A CA 1
ATOM 3359 C C . ALA A 1 404 ? -59.064 3.574 151.419 1.00 77.12 404 ALA A C 1
ATOM 3361 O O . ALA A 1 404 ? -58.520 3.149 150.403 1.00 77.12 404 ALA A O 1
ATOM 3362 N N . GLU A 1 405 ? -59.919 4.600 151.384 1.00 75.75 405 GLU A N 1
ATOM 3363 C CA . GLU A 1 405 ? -60.255 5.357 150.166 1.00 75.75 405 GLU A CA 1
ATOM 3364 C C . GLU A 1 405 ? -59.026 6.000 149.522 1.00 75.75 405 GLU A C 1
ATOM 3366 O O . GLU A 1 405 ? -58.788 5.831 148.322 1.00 75.75 405 GLU A O 1
ATOM 3371 N N . ARG A 1 406 ? -58.193 6.672 150.328 1.00 75.62 406 ARG A N 1
ATOM 3372 C CA . ARG A 1 406 ? -56.947 7.289 149.851 1.00 75.62 406 ARG A CA 1
ATOM 3373 C C . ARG A 1 406 ? -55.965 6.251 149.313 1.00 75.62 406 ARG A C 1
ATOM 3375 O O . ARG A 1 406 ? -55.391 6.458 148.249 1.00 75.62 406 ARG A O 1
ATOM 3382 N N . LYS A 1 407 ? -55.789 5.117 150.003 1.00 77.81 407 LYS A N 1
ATOM 3383 C CA . LYS A 1 407 ? -54.918 4.023 149.528 1.00 77.81 407 LYS A CA 1
ATOM 3384 C C . LYS A 1 407 ? -55.490 3.293 148.311 1.00 77.81 407 LYS A C 1
ATOM 3386 O O . LYS A 1 407 ? -54.726 2.831 147.467 1.00 77.81 407 LYS A O 1
ATOM 3391 N N . ALA A 1 408 ? -56.814 3.196 148.194 1.00 68.94 408 ALA A N 1
ATOM 3392 C CA . ALA A 1 408 ? -57.489 2.582 147.054 1.00 68.94 408 ALA A CA 1
ATOM 3393 C C . ALA A 1 408 ? -57.462 3.463 145.793 1.00 68.94 408 ALA A C 1
ATOM 3395 O O . ALA A 1 408 ? -57.781 2.956 144.711 1.00 68.94 408 ALA A O 1
ATOM 3396 N N . ASN A 1 409 ? -57.026 4.725 145.907 1.00 69.56 409 ASN A N 1
ATOM 3397 C CA . ASN A 1 409 ? -56.845 5.671 144.804 1.00 69.56 409 ASN A CA 1
ATOM 3398 C C . ASN A 1 409 ? -58.118 5.813 143.949 1.00 69.56 409 ASN A C 1
ATOM 3400 O O . ASN A 1 409 ? -58.069 5.813 142.720 1.00 69.56 409 ASN A O 1
ATOM 3404 N N . ILE A 1 410 ? -59.275 5.835 144.615 1.00 65.06 410 ILE A N 1
ATOM 3405 C CA . ILE A 1 410 ? -60.567 6.025 143.957 1.00 65.06 410 ILE A CA 1
ATOM 3406 C C . ILE A 1 410 ? -60.671 7.508 143.603 1.00 65.06 410 ILE A C 1
ATOM 3408 O O . ILE A 1 410 ? -60.434 8.338 144.487 1.00 65.06 410 ILE A O 1
ATOM 3412 N N . PRO A 1 411 ? -60.985 7.864 142.344 1.00 61.16 411 PRO A N 1
ATOM 3413 C CA . PRO A 1 411 ? -61.198 9.257 141.993 1.00 61.16 411 PRO A CA 1
ATOM 3414 C C . PRO A 1 411 ? -62.315 9.805 142.881 1.00 61.16 411 PRO A C 1
ATOM 3416 O O . PRO A 1 411 ? -63.430 9.279 142.897 1.00 61.16 411 PRO A O 1
ATOM 3419 N N . ALA A 1 412 ? -61.993 10.826 143.675 1.00 50.72 412 ALA A N 1
ATOM 3420 C CA . ALA A 1 412 ? -62.995 11.527 144.455 1.00 50.72 412 ALA A CA 1
ATOM 3421 C C . ALA A 1 412 ? -64.048 12.058 143.481 1.00 50.72 412 ALA A C 1
ATOM 3423 O O . ALA A 1 412 ? -63.701 12.677 142.474 1.00 50.72 412 ALA A O 1
ATOM 3424 N N . ASN A 1 413 ? -65.321 11.804 143.776 1.00 49.78 413 ASN A N 1
ATOM 3425 C CA . ASN A 1 413 ? -66.427 12.420 143.062 1.00 49.78 413 ASN A CA 1
ATOM 3426 C C . ASN A 1 413 ? -66.381 13.919 143.389 1.00 49.78 413 ASN A C 1
ATOM 3428 O O . ASN A 1 413 ? -66.991 14.386 144.347 1.00 49.78 413 ASN A O 1
ATOM 3432 N N . THR A 1 414 ? -65.579 14.679 142.648 1.00 40.31 414 THR A N 1
ATOM 3433 C CA . THR A 1 414 ? -65.627 16.133 142.672 1.00 40.31 414 THR A CA 1
ATOM 3434 C C . THR A 1 414 ? -66.895 16.528 141.935 1.00 40.31 414 THR A C 1
ATOM 3436 O O . THR A 1 414 ? -66.878 16.783 140.735 1.00 40.31 414 THR A O 1
ATOM 3439 N N . SER A 1 415 ? -68.013 16.542 142.658 1.00 36.19 415 SER A N 1
ATOM 3440 C CA . SER A 1 415 ? -69.136 17.400 142.317 1.00 36.19 415 SER A CA 1
ATOM 3441 C C . SER A 1 415 ? -68.641 18.843 142.414 1.00 36.19 415 SER A C 1
ATOM 3443 O O . SER A 1 415 ? -68.567 19.419 143.500 1.00 36.19 415 SER A O 1
ATOM 3445 N N . VAL A 1 416 ? -68.241 19.395 141.276 1.00 36.53 416 VAL A N 1
ATOM 3446 C CA . VAL A 1 416 ? -68.128 20.833 141.048 1.00 36.53 416 VAL A CA 1
ATOM 3447 C C . VAL A 1 416 ? -69.035 21.109 139.853 1.00 36.53 416 VAL A C 1
ATOM 3449 O O . VAL A 1 416 ? -68.945 20.393 138.859 1.00 36.53 416 VAL A O 1
ATOM 3452 N N . ASN A 1 417 ? -69.959 22.051 140.059 1.00 34.28 417 ASN A N 1
ATOM 3453 C CA . ASN A 1 417 ? -71.089 22.433 139.203 1.00 34.28 417 ASN A CA 1
ATOM 3454 C C . ASN A 1 417 ? -70.815 22.512 137.701 1.00 34.28 417 ASN A C 1
ATOM 3456 O O . ASN A 1 417 ? -69.718 22.987 137.327 1.00 34.28 417 ASN A O 1
#

Sequence (417 aa):
MCTWGRVQSSDATLPLPETASPQWTRSAVSPAPFSEAGWAVMGVSIPTKDPSGQSLIISPEEFERIKWASHVLTREELEAREQAFKKEKEAIVVATPNPIFAEWGLKRRAGETPASPKTGSFRRRHIVEQMEKNQEERSLLAEQREQEKEQMLEYMEKLQEEDLRDLEQRHQQKLKMQAEIKRINDESQRQKAELLAQEKLADQMVMEFTKKKMAREAEFEAEQERIRREKEKEIARLRAMQEKAQDYQAEQDALRAKRNQEVADREWRRKEKEDAQKKMETEAKLRKSRLEQVAFKEHTLAVQVQRDRDEFERILRAQREQIEKERLEEEKKATGRLQHANELRRQVRENQQKQVQARIATFDEGQRLKEEAQKRRERIEDIKRKKLEELRATGLPEKYCIEAERKANIPANTSVN

Foldseek 3Di:
DDDDDDDDDDDDDDDDDDDDDDDDDDDDDDDDDDDDDDDDDDDDDDPPDDPPQPPDPDHPVVVVVVVVVPDDDDPVRVVVVVVVVVVVVVVVVVPDDDDDDDDDDDDDDDDDDDDDDDDDDDDPPPVVVVVVVVVVVVVVVVVVVVVVVVVVVVVVVVVVVVVVVVVVVVVVVVVVVVVVVVVVVVVVVVVVVVVVVVVVVVVVVVVVVVVVVVVVVVVVVVVVVVVVVVVVVVVVVVVVVVVVVVVVVVVVVVVVVVVVVVVVVVVVVVVVVVVVVVVVVVVVVVVVVVVVVVVVVVVVVVVVVVVVVVVVVVVVVVVVVVVVVVVVVVVVVVVVVVVVVVVVVVVVVVVVVVVVVVVVVVVVVVVVVVVVVVVVVVVLLVVLVVVLVVVVVVPDPVVVSVVSCVVSVRPPPPPDD